Protein AF-A0A1E7IAH5-F1 (afdb_monomer)

Solvent-accessible surface area (backbone atoms only — not comparable to full-atom values): 25878 Å² total; per-residue (Å²): 106,39,37,58,52,21,30,48,51,42,75,75,39,84,77,71,74,94,45,74,72,61,55,56,42,26,54,70,55,72,68,55,49,52,52,23,41,52,38,12,46,50,34,41,49,24,69,70,37,89,90,40,68,51,62,64,34,49,52,55,45,46,67,66,37,42,55,28,29,17,45,15,16,34,23,51,64,71,67,38,55,71,45,15,51,25,5,38,48,40,23,50,52,33,52,50,39,21,50,50,42,23,50,52,49,43,48,72,71,46,58,48,63,79,71,73,54,88,43,74,67,61,49,45,68,73,44,38,66,60,51,51,53,46,51,56,47,51,53,55,47,52,57,52,45,54,54,52,49,50,53,52,48,51,51,50,52,51,52,57,48,50,54,62,64,36,58,74,43,56,38,39,34,81,79,44,80,48,74,48,80,54,98,80,28,39,39,37,43,36,33,34,33,19,54,72,80,88,50,71,69,57,53,48,55,53,28,53,55,49,16,64,76,65,76,35,55,52,45,70,45,78,46,77,42,83,43,78,53,77,54,101,88,42,68,56,62,55,46,84,52,69,44,100,83,73,47,69,52,78,71,86,71,48,71,66,47,49,43,36,48,55,41,46,48,54,49,47,56,54,31,76,76,39,79,44,43,43,74,71,45,62,45,71,51,72,56,96,89,33,44,34,37,46,35,35,33,38,22,68,65,84,81,52,71,67,58,50,52,53,50,36,53,54,39,23,65,74,63,72,38,88,71,49,41,70,44,77,49,76,45,82,48,84,47,74,56,100,83,33,77,60,52,90,95,34,58,55,76,70,77,60,52,77,65,54,44,52,50,53,51,54,51,49,53,53,49,51,54,56,34,73,74,33,96,54,40,46,74,72,39,77,37,45,29,73,52,96,85,30,40,39,36,38,40,33,30,38,56,81,74,85,80,53,60,67,58,49,52,53,51,30,52,50,49,24,71,75,66,76,48,62,54,47,58,32,40,28,43,69,88,48,50,25,36,32,96,92,42,78,40,51,49,68,61,53,51,58,64,47,61,80,66,61,56,73,68,52,56,51,50,51,39,55,59,40,62,70,73,110

Mean predicted aligned error: 17.23 Å

Nearest PDB structures (foldseek):
  6qfj-assembly4_D  TM=5.369E-01  e=7.312E-02  Desulfamplus magnetovallimortis
  8f6h-assembly1_A  TM=2.652E-01  e=1.850E-03  Shewanella oneidensis MR-1
  8f6i-assembly1_B  TM=2.693E-01  e=1.752E-03  Shewanella oneidensis MR-1
  8f6j-assembly1_A  TM=2.534E-01  e=1.850E-03  Shewanella oneidensis
  7kzx-assembly1_B  TM=2.435E-01  e=6.415E-03  Shewanella oneidensis

Structure (mmCIF, N/CA/C/O backbone):
data_AF-A0A1E7IAH5-F1
#
_entry.id   AF-A0A1E7IAH5-F1
#
loop_
_atom_site.group_PDB
_atom_site.id
_atom_site.type_symbol
_atom_site.label_atom_id
_atom_site.label_alt_id
_atom_site.label_comp_id
_atom_site.label_asym_id
_atom_site.label_entity_id
_atom_site.label_seq_id
_atom_site.pdbx_PDB_ins_code
_atom_site.Cartn_x
_atom_site.Cartn_y
_atom_site.Cartn_z
_atom_site.occupancy
_atom_site.B_iso_or_equiv
_atom_site.auth_seq_id
_atom_site.auth_comp_id
_atom_site.auth_asym_id
_atom_site.auth_atom_id
_atom_site.pdbx_PDB_model_num
ATOM 1 N N . MET A 1 1 ? 37.590 -18.108 -31.509 1.00 70.38 1 MET A N 1
ATOM 2 C CA . MET A 1 1 ? 37.940 -18.198 -30.075 1.00 70.38 1 MET A CA 1
ATOM 3 C C . MET A 1 1 ? 36.822 -17.693 -29.170 1.00 70.38 1 MET A C 1
ATOM 5 O O . MET A 1 1 ? 36.257 -18.528 -28.489 1.00 70.38 1 MET A O 1
ATOM 9 N N . GLY A 1 2 ? 36.422 -16.411 -29.204 1.00 74.75 2 GLY A N 1
ATOM 10 C CA . GLY A 1 2 ? 35.378 -15.869 -28.304 1.00 74.75 2 GLY A CA 1
ATOM 11 C C . GLY A 1 2 ? 34.060 -16.664 -28.264 1.00 74.75 2 GLY A C 1
ATOM 12 O O . GLY A 1 2 ? 33.645 -17.076 -27.188 1.00 74.75 2 GLY A O 1
ATOM 13 N N . LEU A 1 3 ? 33.465 -16.973 -29.425 1.00 81.25 3 LEU A N 1
ATOM 14 C CA . LEU A 1 3 ? 32.250 -17.806 -29.531 1.00 81.25 3 LEU A CA 1
ATOM 15 C C . LEU A 1 3 ? 32.402 -19.182 -28.863 1.00 81.25 3 LEU A C 1
ATOM 17 O O . LEU A 1 3 ? 31.529 -19.617 -28.120 1.00 81.25 3 LEU A O 1
ATOM 21 N N . VAL A 1 4 ? 33.525 -19.854 -29.124 1.00 82.06 4 VAL A N 1
ATOM 22 C CA . VAL A 1 4 ? 33.821 -21.191 -28.587 1.00 82.06 4 VAL A CA 1
ATOM 23 C C . VAL A 1 4 ? 34.035 -21.119 -27.079 1.00 82.06 4 VAL A C 1
ATOM 25 O O . VAL A 1 4 ? 33.496 -21.946 -26.360 1.00 82.06 4 VAL A O 1
ATOM 28 N N . VAL A 1 5 ? 34.756 -20.106 -26.590 1.00 81.25 5 VAL A N 1
ATOM 29 C CA . VAL A 1 5 ? 34.976 -19.889 -25.153 1.00 81.25 5 VAL A CA 1
ATOM 30 C C . VAL A 1 5 ? 33.653 -19.637 -24.432 1.00 81.25 5 VAL A C 1
ATOM 32 O O . VAL A 1 5 ? 33.413 -20.266 -23.411 1.00 81.25 5 VAL A O 1
ATOM 35 N N . GLY A 1 6 ? 32.769 -18.794 -24.975 1.00 76.69 6 GLY A N 1
ATOM 36 C CA . GLY A 1 6 ? 31.441 -18.564 -24.394 1.00 76.69 6 GLY A CA 1
ATOM 37 C C . GLY A 1 6 ? 30.573 -19.826 -24.377 1.00 76.69 6 GLY A C 1
ATOM 38 O O . GLY A 1 6 ? 29.941 -20.133 -23.370 1.00 76.69 6 GLY A O 1
ATOM 39 N N . TRP A 1 7 ? 30.590 -20.602 -25.463 1.00 81.00 7 TRP A N 1
ATOM 40 C CA . TRP A 1 7 ? 29.838 -21.856 -25.542 1.00 81.00 7 TRP A CA 1
ATOM 41 C C . TRP A 1 7 ? 30.367 -22.929 -24.575 1.00 81.00 7 TRP A C 1
ATOM 43 O O . TRP A 1 7 ? 29.586 -23.579 -23.879 1.00 81.00 7 TRP A O 1
ATOM 53 N N . VAL A 1 8 ? 31.693 -23.085 -24.489 1.00 81.75 8 VAL A N 1
ATOM 54 C CA . VAL A 1 8 ? 32.353 -24.020 -23.564 1.00 81.75 8 VAL A CA 1
ATOM 55 C C . VAL A 1 8 ? 32.143 -23.595 -22.110 1.00 81.75 8 VAL A C 1
ATOM 57 O O . VAL A 1 8 ? 31.840 -24.453 -21.290 1.00 81.75 8 VAL A O 1
ATOM 60 N N . ALA A 1 9 ? 32.230 -22.298 -21.795 1.00 77.06 9 ALA A N 1
ATOM 61 C CA . ALA A 1 9 ? 32.069 -21.782 -20.435 1.00 77.06 9 ALA A CA 1
ATOM 62 C C . ALA A 1 9 ? 30.715 -22.165 -19.817 1.00 77.06 9 ALA A C 1
ATOM 64 O O . ALA A 1 9 ? 30.668 -22.598 -18.667 1.00 77.06 9 ALA A O 1
ATOM 65 N N . LEU A 1 10 ? 29.625 -22.090 -20.590 1.00 74.81 10 LEU A N 1
ATOM 66 C CA . LEU A 1 10 ? 28.314 -22.537 -20.113 1.00 74.81 10 LEU A CA 1
ATOM 67 C C . LEU A 1 10 ? 28.226 -24.063 -19.979 1.00 74.81 10 LEU A C 1
ATOM 69 O O . LEU A 1 10 ? 27.596 -24.581 -19.063 1.00 74.81 10 LEU A O 1
ATOM 73 N N . LYS A 1 11 ? 28.857 -24.807 -20.894 1.00 75.06 11 LYS A N 1
ATOM 74 C CA . LYS A 1 11 ? 28.917 -26.273 -20.803 1.00 75.06 11 LYS A CA 1
ATOM 75 C C . LYS A 1 11 ? 29.687 -26.745 -19.566 1.00 75.06 11 LYS A C 1
ATOM 77 O O . LYS A 1 11 ? 29.375 -27.818 -19.059 1.00 75.06 11 LYS A O 1
ATOM 82 N N . THR A 1 12 ? 30.665 -25.969 -19.099 1.00 79.56 12 THR A N 1
ATOM 83 C CA . THR A 1 12 ? 31.442 -26.263 -17.887 1.00 79.56 12 THR A CA 1
ATOM 84 C C . THR A 1 12 ? 30.775 -25.780 -16.601 1.00 79.56 12 THR A C 1
ATOM 86 O O . THR A 1 12 ? 30.941 -26.433 -15.575 1.00 79.56 12 THR A O 1
ATOM 89 N N . ASP A 1 13 ? 30.003 -24.691 -16.647 1.00 75.88 13 ASP A N 1
ATOM 90 C CA . ASP A 1 13 ? 29.215 -24.193 -15.515 1.00 75.88 13 ASP A CA 1
ATOM 91 C C . ASP A 1 13 ? 27.748 -23.954 -15.924 1.00 75.88 13 ASP A C 1
ATOM 93 O O . ASP A 1 13 ? 27.394 -22.866 -16.392 1.00 75.88 13 ASP A O 1
ATOM 97 N N . PRO A 1 14 ? 26.868 -24.955 -15.729 1.00 66.44 14 PRO A N 1
ATOM 98 C CA . PRO A 1 14 ? 25.448 -24.852 -16.058 1.00 66.44 14 PRO A CA 1
ATOM 99 C C . PRO A 1 14 ? 24.669 -23.854 -15.186 1.00 66.44 14 PRO A C 1
ATOM 101 O O . PRO A 1 14 ? 23.506 -23.584 -15.482 1.00 66.44 14 PRO A O 1
ATOM 104 N N . TYR A 1 15 ? 25.266 -23.342 -14.102 1.00 69.31 15 TYR A N 1
ATOM 105 C CA . TYR A 1 15 ? 24.616 -22.440 -13.145 1.00 69.31 15 TYR A CA 1
ATOM 106 C C . TYR A 1 15 ? 24.965 -20.971 -13.361 1.00 69.31 15 TYR A C 1
ATOM 108 O O . TYR A 1 15 ? 24.562 -20.123 -12.555 1.00 69.31 15 TYR A O 1
ATOM 116 N N . LEU A 1 16 ? 25.696 -20.654 -14.432 1.00 74.38 16 LEU A N 1
ATOM 117 C CA . LEU A 1 16 ? 25.983 -19.278 -14.789 1.00 74.38 16 LEU A CA 1
ATOM 118 C C . LEU A 1 16 ? 24.654 -18.496 -14.854 1.00 74.38 16 LEU A C 1
ATOM 120 O O . LEU A 1 16 ? 23.682 -18.914 -15.477 1.00 74.38 16 LEU A O 1
ATOM 124 N N . LYS A 1 17 ? 24.556 -17.384 -14.126 1.00 75.81 17 LYS A N 1
ATOM 125 C CA . LYS A 1 17 ? 23.337 -16.566 -14.115 1.00 75.81 17 LYS A CA 1
ATOM 126 C C . LYS A 1 17 ? 23.418 -15.528 -15.222 1.00 75.81 17 LYS A C 1
ATOM 128 O O . LYS A 1 17 ? 24.466 -14.925 -15.434 1.00 75.81 17 LYS A O 1
ATOM 133 N N . ILE A 1 18 ? 22.296 -15.290 -15.896 1.00 76.94 18 ILE A N 1
ATOM 134 C CA . ILE A 1 18 ? 22.174 -14.192 -16.858 1.00 76.94 18 ILE A CA 1
ATOM 135 C C . ILE A 1 18 ? 22.346 -12.876 -16.094 1.00 76.94 18 ILE A C 1
ATOM 137 O O . ILE A 1 18 ? 21.585 -12.602 -15.164 1.00 76.94 18 ILE A O 1
ATOM 141 N N . THR A 1 19 ? 23.335 -12.071 -16.481 1.00 78.81 19 THR A N 1
ATOM 142 C CA . THR A 1 19 ? 23.600 -10.775 -15.847 1.00 78.81 19 THR A CA 1
ATOM 143 C C . THR A 1 19 ? 23.068 -9.609 -16.693 1.00 78.81 19 THR A C 1
ATOM 145 O O . THR A 1 19 ? 22.916 -9.745 -17.915 1.00 78.81 19 THR A O 1
ATOM 148 N N . PRO A 1 20 ? 22.795 -8.439 -16.085 1.00 74.12 20 PRO A N 1
ATOM 149 C CA . PRO A 1 20 ? 22.404 -7.238 -16.824 1.00 74.12 20 PRO A CA 1
ATOM 150 C C . PRO A 1 20 ? 23.417 -6.829 -17.907 1.00 74.12 20 PRO A C 1
ATOM 152 O O . PRO A 1 20 ? 23.027 -6.357 -18.974 1.00 74.12 20 PRO A O 1
ATOM 155 N N . GLU A 1 21 ? 24.711 -7.061 -17.680 1.00 78.50 21 GLU A N 1
ATOM 156 C CA . GLU A 1 21 ? 25.793 -6.759 -18.626 1.00 78.50 21 GLU A CA 1
ATOM 157 C C . GLU A 1 21 ? 25.786 -7.692 -19.843 1.00 78.50 21 GLU A C 1
ATOM 159 O O . GLU A 1 21 ? 26.181 -7.290 -20.938 1.00 78.50 21 GLU A O 1
ATOM 164 N N . MET A 1 22 ? 25.342 -8.941 -19.679 1.00 79.25 22 MET A N 1
ATOM 165 C CA . MET A 1 22 ? 25.131 -9.848 -20.811 1.00 79.25 22 MET A CA 1
ATOM 166 C C . MET A 1 22 ? 23.946 -9.388 -21.659 1.00 79.25 22 MET A C 1
ATOM 168 O O . MET A 1 22 ? 24.027 -9.378 -22.888 1.00 79.25 22 MET A O 1
ATOM 172 N N . LEU A 1 23 ? 22.855 -8.976 -21.007 1.00 78.81 23 LEU A N 1
ATOM 173 C CA . LEU A 1 23 ? 21.647 -8.504 -21.680 1.00 78.81 23 LEU A CA 1
ATOM 174 C C . LEU A 1 23 ? 21.899 -7.202 -22.445 1.00 78.81 23 LEU A C 1
ATOM 176 O O . LEU A 1 23 ? 21.485 -7.090 -23.599 1.00 78.81 23 LEU A O 1
ATOM 180 N N . SER A 1 24 ? 22.640 -6.252 -21.869 1.00 76.81 24 SER A N 1
ATOM 181 C CA . SER A 1 24 ? 22.942 -4.975 -22.530 1.00 76.81 24 SER A CA 1
ATOM 182 C C . SER A 1 24 ? 23.727 -5.149 -23.838 1.00 76.81 24 SER A C 1
ATOM 184 O O . SER A 1 24 ? 23.509 -4.399 -24.789 1.00 76.81 24 SER A O 1
ATOM 186 N N . ARG A 1 25 ? 24.554 -6.199 -23.944 1.00 80.38 25 ARG A N 1
ATOM 187 C CA . ARG A 1 25 ? 25.317 -6.556 -25.156 1.00 80.38 25 ARG A CA 1
ATOM 188 C C . ARG A 1 25 ? 24.488 -7.243 -26.244 1.00 80.38 25 ARG A C 1
ATOM 190 O O . ARG A 1 25 ? 25.016 -7.491 -27.327 1.00 80.38 25 ARG A O 1
ATOM 197 N N . THR A 1 26 ? 23.228 -7.598 -25.987 1.00 78.44 26 THR A N 1
ATOM 198 C CA . THR A 1 26 ? 22.326 -8.178 -27.007 1.00 78.44 26 THR A CA 1
ATOM 199 C C . THR A 1 26 ? 21.606 -7.115 -27.833 1.00 78.44 26 THR A C 1
ATOM 201 O O . THR A 1 26 ? 21.077 -7.417 -28.898 1.00 78.44 26 THR A O 1
ATOM 204 N N . THR A 1 27 ? 21.627 -5.860 -27.381 1.00 72.38 27 THR A N 1
ATOM 205 C CA . THR A 1 27 ? 20.978 -4.734 -28.053 1.00 72.38 27 THR A CA 1
ATOM 206 C C . THR A 1 27 ? 22.027 -3.706 -28.489 1.00 72.38 27 THR A C 1
ATOM 208 O O . THR A 1 27 ? 22.462 -2.915 -27.648 1.00 72.38 27 THR A O 1
ATOM 211 N N . PRO A 1 28 ? 22.451 -3.697 -29.767 1.00 67.50 28 PRO A N 1
ATOM 212 C CA . PRO A 1 28 ? 23.475 -2.775 -30.257 1.00 67.50 28 PRO A CA 1
ATOM 213 C C . PRO A 1 28 ? 23.133 -1.305 -29.972 1.00 67.50 28 PRO A C 1
ATOM 215 O O . PRO A 1 28 ? 21.970 -0.909 -30.096 1.00 67.50 28 PRO A O 1
ATOM 218 N N . ASN A 1 29 ? 24.130 -0.487 -29.613 1.00 69.94 29 ASN A N 1
ATOM 219 C CA . ASN A 1 29 ? 23.943 0.938 -29.328 1.00 69.94 29 ASN A CA 1
ATOM 220 C C . ASN A 1 29 ? 24.862 1.840 -30.177 1.00 69.94 29 ASN A C 1
ATOM 222 O O . ASN A 1 29 ? 25.945 1.444 -30.603 1.00 69.94 29 ASN A O 1
ATOM 226 N N . MET A 1 30 ? 24.446 3.092 -30.396 1.00 68.31 30 MET A N 1
ATOM 227 C CA . MET A 1 30 ? 25.233 4.108 -31.108 1.00 68.31 30 MET A CA 1
ATOM 228 C C . MET A 1 30 ? 26.520 4.485 -30.364 1.00 68.31 30 MET A C 1
ATOM 230 O O . MET A 1 30 ? 27.520 4.823 -30.996 1.00 68.31 30 MET A O 1
ATOM 234 N N . SER A 1 31 ? 26.518 4.389 -29.032 1.00 73.81 31 SER A N 1
ATOM 235 C CA . SER A 1 31 ? 27.715 4.600 -28.212 1.00 73.81 31 SER A CA 1
ATOM 236 C C . SER A 1 31 ? 28.825 3.604 -28.553 1.00 73.81 31 SER A C 1
ATOM 238 O O . SER A 1 31 ? 29.985 3.996 -28.649 1.00 73.81 31 SER A O 1
ATOM 240 N N . ASP A 1 32 ? 28.477 2.339 -28.804 1.00 75.88 32 ASP A N 1
ATOM 241 C CA . ASP A 1 32 ? 29.451 1.294 -29.139 1.00 75.88 32 ASP A CA 1
ATOM 242 C C . ASP A 1 32 ? 30.082 1.546 -30.512 1.00 75.88 32 ASP A C 1
ATOM 244 O O . ASP A 1 32 ? 31.290 1.386 -30.687 1.00 75.88 32 ASP A O 1
ATOM 248 N N . LEU A 1 33 ? 29.276 2.030 -31.464 1.00 75.81 33 LEU A N 1
ATOM 249 C CA . LEU A 1 33 ? 29.747 2.431 -32.786 1.00 75.81 33 LEU A CA 1
ATOM 250 C C . LEU A 1 33 ? 30.735 3.603 -32.702 1.00 75.81 33 LEU A C 1
ATOM 252 O O . LEU A 1 33 ? 31.773 3.572 -33.361 1.00 75.81 33 LEU A O 1
ATOM 256 N N . ALA A 1 34 ? 30.446 4.615 -31.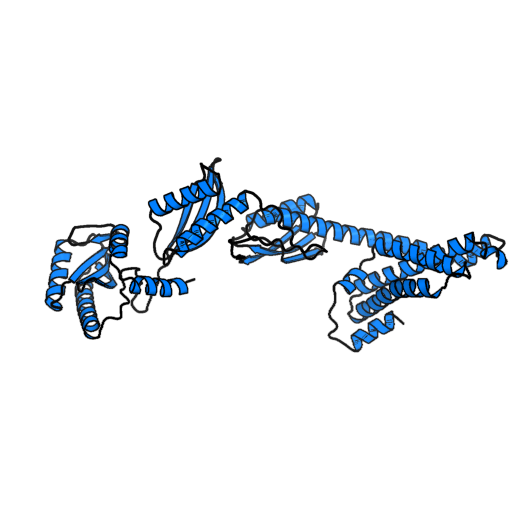878 1.00 79.75 34 ALA A N 1
ATOM 257 C CA . ALA A 1 34 ? 31.348 5.748 -31.674 1.00 79.75 34 ALA A CA 1
ATOM 258 C C . ALA A 1 34 ? 32.696 5.297 -31.087 1.00 79.75 34 ALA A C 1
ATOM 260 O O . ALA A 1 34 ? 33.752 5.689 -31.588 1.00 79.75 34 ALA A O 1
ATOM 261 N N . VAL A 1 35 ? 32.668 4.414 -30.082 1.00 82.56 35 VAL A N 1
ATOM 262 C CA . VAL A 1 35 ? 33.881 3.823 -29.495 1.00 82.56 35 VAL A CA 1
ATOM 263 C C . VAL A 1 35 ? 34.659 3.018 -30.538 1.00 82.56 35 VAL A C 1
ATOM 265 O O . VAL A 1 35 ? 35.875 3.172 -30.632 1.00 82.56 35 VAL A O 1
ATOM 268 N N . ALA A 1 36 ? 33.987 2.213 -31.366 1.00 83.12 36 ALA A N 1
ATOM 269 C CA . ALA A 1 36 ? 34.636 1.439 -32.424 1.00 83.12 36 ALA A CA 1
ATOM 270 C C . ALA A 1 36 ? 35.309 2.333 -33.480 1.00 83.12 36 ALA A C 1
ATOM 272 O O . ALA A 1 36 ? 36.428 2.049 -33.906 1.00 83.12 36 ALA A O 1
ATOM 273 N N . VAL A 1 37 ? 34.669 3.438 -33.874 1.00 82.38 37 VAL A N 1
ATOM 274 C CA . VAL A 1 37 ? 35.253 4.416 -34.806 1.00 82.38 37 VAL A CA 1
ATOM 275 C C . VAL A 1 37 ? 36.503 5.063 -34.208 1.00 82.38 37 VAL A C 1
ATOM 277 O O . VAL A 1 37 ? 37.539 5.107 -34.870 1.00 82.38 37 VAL A O 1
ATOM 280 N N . LEU A 1 38 ? 36.446 5.514 -32.952 1.00 87.12 38 LEU A N 1
ATOM 281 C CA . LEU A 1 38 ? 37.597 6.115 -32.268 1.00 87.12 38 LEU A CA 1
ATOM 282 C C . LEU A 1 38 ? 38.743 5.113 -32.076 1.00 87.12 38 LEU A C 1
ATOM 284 O O . LEU A 1 38 ? 39.901 5.454 -32.312 1.00 87.12 38 LEU A O 1
ATOM 288 N N . ALA A 1 39 ? 38.431 3.866 -31.715 1.00 85.19 39 ALA A N 1
ATOM 289 C CA . ALA A 1 39 ? 39.414 2.793 -31.594 1.00 85.19 39 ALA A CA 1
ATOM 290 C C . ALA A 1 39 ? 40.065 2.463 -32.947 1.00 85.19 39 ALA A C 1
ATOM 292 O O . ALA A 1 39 ? 41.277 2.265 -33.013 1.00 85.19 39 ALA A O 1
ATOM 293 N N . GLY A 1 40 ? 39.284 2.466 -34.033 1.00 84.19 40 GLY A N 1
ATOM 294 C CA . GLY A 1 40 ? 39.791 2.307 -35.394 1.00 84.19 40 GLY A CA 1
ATOM 295 C C . GLY A 1 40 ? 40.720 3.446 -35.813 1.00 84.19 40 GLY A C 1
ATOM 296 O O . GLY A 1 40 ? 41.793 3.184 -36.351 1.00 84.19 40 GLY A O 1
ATOM 297 N N . LEU A 1 41 ? 40.359 4.699 -35.509 1.00 87.00 41 LEU A N 1
ATOM 298 C CA . LEU A 1 41 ? 41.222 5.861 -35.752 1.00 87.00 41 LEU A CA 1
ATOM 299 C C . LEU A 1 41 ? 42.538 5.749 -34.978 1.00 87.00 41 LEU A C 1
ATOM 301 O O . LEU A 1 41 ? 43.603 5.887 -35.573 1.00 87.00 41 LEU A O 1
ATOM 305 N N . ALA A 1 42 ? 42.472 5.469 -33.674 1.00 86.75 42 ALA A N 1
ATOM 306 C CA . ALA A 1 42 ? 43.651 5.347 -32.821 1.00 86.75 42 ALA A CA 1
ATOM 307 C C . ALA A 1 42 ? 44.556 4.183 -33.251 1.00 86.75 42 ALA A C 1
ATOM 309 O O . ALA A 1 42 ? 45.774 4.339 -33.305 1.00 86.75 42 ALA A O 1
ATOM 310 N N . GLY A 1 43 ? 43.969 3.032 -33.595 1.00 85.50 43 GLY A N 1
ATOM 311 C CA . GLY A 1 43 ? 44.707 1.857 -34.058 1.00 85.50 43 GLY A CA 1
ATOM 312 C C . GLY A 1 43 ? 45.398 2.085 -35.393 1.00 85.50 43 GLY A C 1
ATOM 313 O O . GLY A 1 43 ? 46.581 1.786 -35.529 1.00 85.50 43 GLY A O 1
ATOM 314 N N . ALA A 1 44 ? 44.697 2.673 -36.359 1.00 84.81 44 ALA A N 1
ATOM 315 C CA . ALA A 1 44 ? 45.295 3.000 -37.644 1.00 84.81 44 ALA A CA 1
ATOM 316 C C . ALA A 1 44 ? 46.364 4.092 -37.520 1.00 84.81 44 ALA A C 1
ATOM 318 O O . ALA A 1 44 ? 47.415 3.976 -38.140 1.00 84.81 44 ALA A O 1
ATOM 319 N N . TYR A 1 45 ? 46.140 5.116 -36.692 1.00 84.69 45 TYR A N 1
ATOM 320 C CA . TYR A 1 45 ? 47.125 6.171 -36.455 1.00 84.69 45 TYR A CA 1
ATOM 321 C C . TYR A 1 45 ? 48.403 5.630 -35.799 1.00 84.69 45 TYR A C 1
ATOM 323 O O . TYR A 1 45 ? 49.497 5.932 -36.264 1.00 84.69 45 TYR A O 1
ATOM 331 N N . ALA A 1 46 ? 48.277 4.757 -34.794 1.00 86.19 46 ALA A N 1
ATOM 332 C CA . ALA A 1 46 ? 49.422 4.108 -34.150 1.00 86.19 46 ALA A CA 1
ATOM 333 C C . ALA A 1 46 ? 50.215 3.180 -35.083 1.00 86.19 46 ALA A C 1
ATOM 335 O O . ALA A 1 46 ? 51.382 2.917 -34.835 1.00 86.19 46 ALA A O 1
ATOM 336 N N . LEU A 1 47 ? 49.592 2.667 -36.149 1.00 82.19 47 LEU A N 1
ATOM 337 C CA . LEU A 1 47 ? 50.284 1.881 -37.175 1.00 82.19 47 LEU A CA 1
ATOM 338 C C . LEU A 1 47 ? 50.956 2.751 -38.247 1.00 82.19 47 LEU A C 1
ATOM 340 O O . LEU A 1 47 ? 51.833 2.262 -38.951 1.00 82.19 47 LEU A O 1
ATOM 344 N N . ILE A 1 48 ? 50.533 4.009 -38.397 1.00 82.62 48 ILE A N 1
ATOM 345 C CA . ILE A 1 48 ? 51.133 4.974 -39.331 1.00 82.62 48 ILE A CA 1
ATOM 346 C C . ILE A 1 48 ? 52.348 5.663 -38.696 1.00 82.62 48 ILE A C 1
ATOM 348 O O . ILE A 1 48 ? 53.324 5.931 -39.391 1.00 82.62 48 ILE A O 1
ATOM 352 N N . ASP A 1 49 ? 52.282 5.975 -37.400 1.00 81.00 49 ASP A N 1
ATOM 353 C CA . ASP A 1 49 ? 53.345 6.669 -36.673 1.00 81.00 49 ASP A CA 1
ATOM 354 C C . ASP A 1 49 ? 54.231 5.678 -35.905 1.00 81.00 49 ASP A C 1
ATOM 356 O O . ASP A 1 49 ? 53.831 5.142 -34.873 1.00 81.00 49 ASP A O 1
ATOM 360 N N . GLU A 1 50 ? 55.467 5.478 -36.373 1.00 73.62 50 GLU A N 1
ATOM 361 C CA . GLU A 1 50 ? 56.455 4.582 -35.748 1.00 73.62 50 GLU A CA 1
ATOM 362 C C . GLU A 1 50 ? 56.782 4.940 -34.287 1.00 73.62 50 GLU A C 1
ATOM 364 O O . GLU A 1 50 ? 57.298 4.104 -33.543 1.00 73.62 50 GLU A O 1
ATOM 369 N N . LYS A 1 51 ? 56.484 6.170 -33.844 1.00 79.50 51 LYS A N 1
ATOM 370 C CA . LYS A 1 51 ? 56.715 6.611 -32.459 1.00 79.50 51 LYS A CA 1
ATOM 371 C C . LYS A 1 51 ? 55.637 6.131 -31.487 1.00 79.50 51 LYS A C 1
ATOM 373 O O . LYS A 1 51 ? 55.816 6.264 -30.275 1.00 79.50 51 LYS A O 1
ATOM 378 N N . ILE A 1 52 ? 54.519 5.606 -31.985 1.00 79.12 52 ILE A N 1
ATOM 379 C CA . ILE A 1 52 ? 53.367 5.213 -31.175 1.00 79.12 52 ILE A CA 1
ATOM 380 C C . ILE A 1 52 ? 53.272 3.692 -31.138 1.00 79.12 52 ILE A C 1
ATOM 382 O O . ILE A 1 52 ? 53.239 3.016 -32.158 1.00 79.12 52 ILE A O 1
ATOM 386 N N . SER A 1 53 ? 53.196 3.129 -29.932 1.00 80.75 53 SER A N 1
ATOM 387 C CA . SER A 1 53 ? 53.066 1.682 -29.779 1.00 80.75 53 SER A CA 1
ATOM 388 C C . SER A 1 53 ? 51.684 1.197 -30.249 1.00 80.75 53 SER A C 1
ATOM 390 O O . SER A 1 53 ? 50.667 1.636 -29.696 1.00 80.75 53 SER A O 1
ATOM 392 N N . PRO A 1 54 ? 51.606 0.225 -31.179 1.00 79.69 54 PRO A N 1
ATOM 393 C CA . PRO A 1 54 ? 50.336 -0.341 -31.638 1.00 79.69 54 PRO A CA 1
ATOM 394 C C . PRO A 1 54 ? 49.653 -1.218 -30.574 1.00 79.69 54 PRO A C 1
ATOM 396 O O . PRO A 1 54 ? 48.496 -1.611 -30.732 1.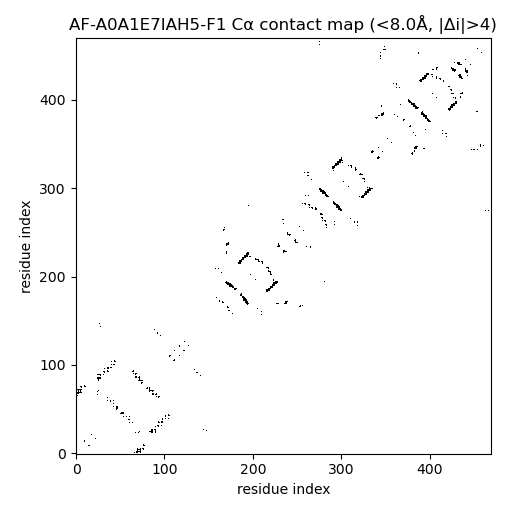00 79.69 54 PRO A O 1
ATOM 399 N N . ILE A 1 55 ? 50.345 -1.514 -29.468 1.00 83.06 55 ILE A N 1
ATOM 400 C CA . ILE A 1 55 ? 49.840 -2.365 -28.386 1.00 83.06 55 ILE A CA 1
ATOM 401 C C . ILE A 1 55 ? 48.643 -1.706 -27.688 1.00 83.06 55 ILE A C 1
ATOM 403 O O . ILE A 1 55 ? 47.651 -2.381 -27.419 1.00 83.06 55 ILE A O 1
ATOM 407 N N . LEU A 1 56 ? 48.700 -0.396 -27.421 1.00 76.50 56 LEU A N 1
ATOM 408 C CA . LEU A 1 56 ? 47.671 0.298 -26.638 1.00 76.50 56 LEU A CA 1
ATOM 409 C C . LEU A 1 56 ? 46.303 0.321 -27.361 1.00 76.50 56 LEU A C 1
ATOM 411 O O . LEU A 1 56 ? 45.318 -0.121 -26.759 1.00 76.50 56 LEU A O 1
ATOM 415 N N . PRO A 1 57 ? 46.198 0.717 -28.649 1.00 80.50 57 PRO A N 1
ATOM 416 C CA . PRO A 1 57 ? 44.944 0.569 -29.388 1.00 80.50 57 PRO A CA 1
ATOM 417 C C . PRO A 1 57 ? 44.550 -0.894 -29.611 1.00 80.50 57 PRO A C 1
ATOM 419 O O . PRO A 1 57 ? 43.364 -1.210 -29.590 1.00 80.50 57 PRO A O 1
ATOM 422 N N . GLY A 1 58 ? 45.522 -1.799 -29.783 1.00 83.44 58 GLY A N 1
ATOM 423 C CA . GLY A 1 58 ? 45.267 -3.233 -29.941 1.00 83.44 58 GLY A CA 1
ATOM 424 C C . GLY A 1 58 ? 44.525 -3.837 -28.745 1.00 83.44 58 GLY A C 1
ATOM 425 O O . GLY A 1 58 ? 43.550 -4.568 -28.931 1.00 83.44 58 GLY A O 1
ATOM 426 N N . VAL A 1 59 ? 44.919 -3.471 -27.520 1.00 83.75 59 VAL A N 1
ATOM 427 C CA . VAL A 1 59 ? 44.215 -3.871 -26.291 1.00 83.75 59 VAL A CA 1
ATOM 428 C C . VAL A 1 59 ? 42.799 -3.289 -26.259 1.00 83.75 59 VAL A C 1
ATOM 430 O O . VAL A 1 59 ? 41.855 -4.031 -26.001 1.00 83.75 59 VAL A O 1
ATOM 433 N N . ALA A 1 60 ? 42.621 -2.004 -26.582 1.00 79.81 60 ALA A N 1
ATOM 434 C CA . ALA A 1 60 ? 41.303 -1.357 -26.599 1.00 79.81 60 ALA A CA 1
ATOM 435 C C . ALA A 1 60 ? 40.342 -1.963 -27.644 1.00 79.81 60 ALA A C 1
ATOM 437 O O . ALA A 1 60 ? 39.152 -2.142 -27.389 1.00 79.81 60 ALA A O 1
ATOM 438 N N . ILE A 1 61 ? 40.857 -2.337 -28.817 1.00 84.12 61 ILE A N 1
ATOM 439 C CA . ILE A 1 61 ? 40.087 -3.038 -29.850 1.00 84.12 61 ILE A CA 1
ATOM 440 C C . ILE A 1 61 ? 39.693 -4.436 -29.355 1.00 84.12 61 ILE A C 1
ATOM 442 O O . ILE A 1 61 ? 38.539 -4.847 -29.497 1.00 84.12 61 ILE A O 1
ATOM 446 N N . ALA A 1 62 ? 40.624 -5.163 -28.730 1.00 85.88 62 ALA A N 1
ATOM 447 C CA . ALA A 1 62 ? 40.351 -6.487 -28.184 1.00 85.88 62 ALA A CA 1
ATOM 448 C C . ALA A 1 62 ? 39.280 -6.446 -27.079 1.00 85.88 62 ALA A C 1
ATOM 450 O O . ALA A 1 62 ? 38.365 -7.274 -27.093 1.00 85.88 62 ALA A O 1
ATOM 451 N N . THR A 1 63 ? 39.330 -5.466 -26.169 1.00 82.06 63 THR A N 1
ATOM 452 C CA . THR A 1 63 ? 38.323 -5.318 -25.103 1.00 82.06 63 THR A CA 1
ATOM 453 C C . THR A 1 63 ? 36.941 -4.926 -25.634 1.00 82.06 63 THR A C 1
ATOM 455 O O . THR A 1 63 ? 35.935 -5.314 -25.039 1.00 82.06 63 THR A O 1
ATOM 458 N N . ALA A 1 64 ? 36.862 -4.233 -26.773 1.00 81.00 64 ALA A N 1
ATOM 459 C CA . ALA A 1 64 ? 35.596 -3.883 -27.418 1.00 81.00 64 ALA A CA 1
ATOM 460 C C . ALA A 1 64 ? 34.970 -5.043 -28.222 1.00 81.00 64 ALA A C 1
ATOM 462 O O . ALA A 1 64 ? 33.746 -5.145 -28.313 1.00 81.00 64 ALA A O 1
ATOM 463 N N . ILE A 1 65 ? 35.791 -5.923 -28.807 1.00 85.25 65 ILE A N 1
ATOM 464 C CA . ILE A 1 65 ? 35.351 -6.949 -29.770 1.00 85.25 65 ILE A CA 1
ATOM 465 C C . ILE A 1 65 ? 35.167 -8.332 -29.127 1.00 85.25 65 ILE A C 1
ATOM 467 O O . ILE A 1 65 ? 34.214 -9.047 -29.447 1.00 85.25 65 ILE A O 1
ATOM 471 N N . VAL A 1 66 ? 36.069 -8.741 -28.232 1.00 89.12 66 VAL A N 1
ATOM 472 C CA . VAL A 1 66 ? 36.058 -10.099 -27.661 1.00 89.12 66 VAL A CA 1
ATOM 473 C C . VAL A 1 66 ? 34.802 -10.369 -26.821 1.00 89.12 66 VAL A C 1
ATOM 475 O O . VAL A 1 66 ? 34.193 -11.426 -27.015 1.00 89.12 66 VAL A O 1
ATOM 478 N N . PRO A 1 67 ? 34.353 -9.463 -25.931 1.00 87.88 67 PRO A N 1
ATOM 479 C CA . PRO A 1 67 ? 33.239 -9.787 -25.048 1.00 87.88 67 PRO A CA 1
ATOM 480 C C . PRO A 1 67 ? 31.865 -9.912 -25.744 1.00 87.88 67 PRO A C 1
ATOM 482 O O . PRO A 1 67 ? 31.153 -10.855 -25.407 1.00 87.88 67 PRO A O 1
ATOM 485 N N . PRO A 1 68 ? 31.464 -9.076 -26.733 1.00 87.94 68 PRO A N 1
ATOM 486 C CA . PRO A 1 68 ? 30.234 -9.321 -27.503 1.00 87.94 68 PRO A CA 1
ATOM 487 C C . PRO A 1 68 ? 30.253 -10.666 -28.243 1.00 87.94 68 PRO A C 1
ATOM 489 O O . PRO A 1 68 ? 29.250 -11.379 -28.275 1.00 87.94 68 PRO A O 1
ATOM 492 N N . LEU A 1 69 ? 31.415 -11.059 -28.776 1.00 89.06 69 LEU A N 1
ATOM 493 C CA . LEU A 1 69 ? 31.579 -12.342 -29.456 1.00 89.06 69 LEU A CA 1
ATOM 494 C C . LEU A 1 69 ? 31.475 -13.532 -28.486 1.00 89.06 69 LEU A C 1
ATOM 496 O O . LEU A 1 69 ? 30.895 -14.561 -28.832 1.00 89.06 69 LEU A O 1
ATOM 500 N N . ALA A 1 70 ? 32.007 -13.394 -27.269 1.00 89.25 70 ALA A N 1
ATOM 501 C CA . ALA A 1 70 ? 31.837 -14.384 -26.206 1.00 89.25 70 ALA A CA 1
ATOM 502 C C . ALA A 1 70 ? 30.380 -14.464 -25.720 1.00 89.25 70 ALA A C 1
ATOM 504 O O . ALA A 1 70 ? 29.850 -15.564 -25.569 1.00 89.25 70 ALA A O 1
ATOM 505 N N . ASN A 1 71 ? 29.707 -13.318 -25.564 1.00 88.19 71 ASN A N 1
ATOM 506 C CA . ASN A 1 71 ? 28.295 -13.250 -25.182 1.00 88.19 71 ASN A CA 1
ATOM 507 C C . ASN A 1 71 ? 27.387 -13.929 -26.216 1.00 88.19 71 ASN A C 1
ATOM 509 O O . ASN A 1 71 ? 26.475 -14.659 -25.851 1.00 88.19 71 ASN A O 1
ATOM 513 N N . SER A 1 72 ? 27.683 -13.766 -27.510 1.00 88.94 72 SER A N 1
ATOM 514 C CA . SER A 1 72 ? 26.977 -14.484 -28.576 1.00 88.94 72 SER A CA 1
ATOM 515 C C . SER A 1 72 ? 27.098 -16.009 -28.416 1.00 88.94 72 SER A C 1
ATOM 517 O O . SER A 1 72 ? 26.098 -16.718 -28.508 1.00 88.94 72 SER A O 1
ATOM 519 N N . GLY A 1 73 ? 28.291 -16.515 -28.076 1.00 86.62 73 GLY A N 1
ATOM 520 C CA . GLY A 1 73 ? 28.530 -17.944 -27.833 1.00 86.62 73 GLY A CA 1
ATOM 521 C C . GLY A 1 73 ? 27.775 -18.474 -26.614 1.00 86.62 73 GLY A C 1
ATOM 522 O O . GLY A 1 73 ? 27.199 -19.560 -26.660 1.00 86.62 73 GLY A O 1
ATOM 523 N N . LEU A 1 74 ? 27.708 -17.660 -25.559 1.00 87.00 74 LEU A N 1
ATOM 524 C CA . LEU A 1 74 ? 26.879 -17.893 -24.377 1.00 87.00 74 LEU A CA 1
ATOM 525 C C . LEU A 1 74 ? 25.390 -17.968 -24.732 1.00 87.00 74 LEU A C 1
ATOM 527 O O . LEU A 1 74 ? 24.731 -18.944 -24.388 1.00 87.00 74 LEU A O 1
ATOM 531 N N . CYS A 1 75 ? 24.857 -16.996 -25.474 1.00 84.44 75 CYS A N 1
ATOM 532 C CA . CYS A 1 75 ? 23.456 -16.996 -25.900 1.00 84.44 75 CYS A CA 1
ATOM 533 C C . CYS A 1 75 ? 23.100 -18.221 -26.757 1.00 84.44 75 CYS A C 1
ATOM 535 O O . CYS A 1 75 ? 22.022 -18.784 -26.578 1.00 84.44 75 CYS A O 1
ATOM 537 N N . ILE A 1 76 ? 24.001 -18.666 -27.645 1.00 84.75 76 ILE A N 1
ATOM 538 C CA . ILE A 1 76 ? 23.822 -19.909 -28.419 1.00 84.75 76 ILE A CA 1
ATOM 539 C C . ILE A 1 76 ? 23.743 -21.113 -27.479 1.00 84.75 76 ILE A C 1
ATOM 541 O O . ILE A 1 76 ? 22.874 -21.966 -27.648 1.00 84.75 76 ILE A O 1
ATOM 545 N N . ALA A 1 77 ? 24.621 -21.178 -26.478 1.00 83.75 77 ALA A N 1
ATOM 546 C CA . ALA A 1 77 ? 24.629 -22.267 -25.510 1.00 83.75 77 ALA A CA 1
ATOM 547 C C . ALA A 1 77 ? 23.360 -22.289 -24.631 1.00 83.75 77 ALA A C 1
ATOM 549 O O . ALA A 1 77 ? 22.889 -23.370 -24.288 1.00 83.75 77 ALA A O 1
ATOM 550 N N . TYR A 1 78 ? 22.767 -21.125 -24.342 1.00 81.88 78 TYR A N 1
ATOM 551 C CA . TYR A 1 78 ? 21.474 -20.989 -23.656 1.00 81.88 78 TYR A CA 1
ATOM 552 C C . TYR A 1 78 ? 20.241 -21.235 -24.545 1.00 81.88 78 TYR A C 1
ATOM 554 O O . TYR A 1 78 ? 19.121 -21.214 -24.040 1.00 81.88 78 TYR A O 1
ATOM 562 N N . GLY A 1 79 ? 20.400 -21.405 -25.863 1.00 81.06 79 GLY A N 1
ATOM 563 C CA . GLY A 1 79 ? 19.274 -21.472 -26.809 1.00 81.06 79 GLY A CA 1
ATOM 564 C C . GLY A 1 79 ? 18.581 -20.123 -27.071 1.00 81.06 79 GLY A C 1
ATOM 565 O O . GLY A 1 79 ? 17.541 -20.067 -27.725 1.00 81.06 79 GLY A O 1
ATOM 566 N N . ALA A 1 80 ? 19.155 -19.013 -26.601 1.00 80.31 80 ALA A N 1
ATOM 567 C CA . ALA A 1 80 ? 18.645 -17.657 -26.789 1.00 80.31 80 ALA A CA 1
ATOM 568 C C . ALA A 1 80 ? 19.111 -17.070 -28.138 1.00 80.31 80 ALA A C 1
ATOM 570 O O . ALA A 1 80 ? 19.891 -16.115 -28.189 1.00 80.31 80 ALA A O 1
ATOM 571 N N . TYR A 1 81 ? 18.631 -17.640 -29.249 1.00 78.69 81 TYR A N 1
ATOM 572 C CA . TYR A 1 81 ? 19.101 -17.310 -30.604 1.00 78.69 81 TYR A CA 1
ATOM 573 C C . TYR A 1 81 ? 18.944 -15.830 -30.981 1.00 78.69 81 TYR A C 1
ATOM 575 O O . TYR A 1 81 ? 19.836 -15.258 -31.604 1.00 78.69 81 TYR A O 1
ATOM 583 N N . SER A 1 82 ? 17.858 -15.182 -30.548 1.00 73.75 82 SER A N 1
ATOM 584 C CA . SER A 1 82 ? 17.657 -13.745 -30.783 1.00 73.75 82 SER A CA 1
ATOM 585 C C . SER A 1 82 ? 18.753 -12.899 -30.124 1.00 73.75 82 SER A C 1
ATOM 587 O O . SER A 1 82 ? 19.307 -11.998 -30.752 1.00 73.75 82 SER A O 1
ATOM 589 N N . GLY A 1 83 ? 19.115 -13.215 -28.875 1.00 75.38 83 GLY A N 1
ATOM 590 C CA . GLY A 1 83 ? 20.195 -12.528 -28.162 1.00 75.38 83 GLY A CA 1
ATOM 591 C C . GLY A 1 83 ? 21.568 -12.808 -28.777 1.00 75.38 83 GLY A C 1
ATOM 592 O O . GLY A 1 83 ? 22.393 -11.902 -28.892 1.00 75.38 83 GLY A O 1
ATOM 593 N N . ALA A 1 84 ? 21.785 -14.037 -29.257 1.00 81.38 84 ALA A N 1
ATOM 594 C CA . ALA A 1 84 ? 23.018 -14.425 -29.936 1.00 81.38 84 ALA A CA 1
ATOM 595 C C . ALA A 1 84 ? 23.261 -13.621 -31.217 1.00 81.38 84 ALA A C 1
ATOM 597 O O . ALA A 1 84 ? 24.383 -13.151 -31.432 1.00 81.38 84 ALA A O 1
ATOM 598 N N . ILE A 1 85 ? 22.216 -13.445 -32.034 1.00 81.25 85 ILE A N 1
ATOM 599 C CA . ILE A 1 85 ? 22.257 -12.629 -33.253 1.00 81.25 85 ILE A CA 1
ATOM 600 C C . ILE A 1 85 ? 22.529 -11.168 -32.891 1.00 81.25 85 ILE A C 1
ATOM 602 O O . ILE A 1 85 ? 23.407 -10.554 -33.489 1.00 81.25 85 ILE A O 1
ATOM 606 N N . GLY A 1 86 ? 21.856 -10.630 -31.871 1.00 79.94 86 GLY A N 1
ATOM 607 C CA . GLY A 1 86 ? 22.071 -9.259 -31.404 1.00 79.94 86 GLY A CA 1
ATOM 608 C C . GLY A 1 86 ? 23.513 -8.977 -30.958 1.00 79.94 86 GLY A C 1
ATOM 609 O O . GLY A 1 86 ? 24.132 -8.014 -31.412 1.00 79.94 86 GLY A O 1
ATOM 610 N N . SER A 1 87 ? 24.103 -9.852 -30.136 1.00 85.31 87 SER A N 1
ATOM 611 C CA . SER A 1 87 ? 25.507 -9.717 -29.713 1.00 85.31 87 SER A CA 1
ATOM 612 C C . SER A 1 87 ? 26.515 -9.962 -30.833 1.00 85.31 87 SER A C 1
ATOM 614 O O . SER A 1 87 ? 27.572 -9.328 -30.861 1.00 85.31 87 SER A O 1
ATOM 616 N N . PHE A 1 88 ? 26.197 -10.851 -31.775 1.00 85.19 88 PHE A N 1
ATOM 617 C CA . PHE A 1 88 ? 27.026 -11.062 -32.958 1.00 85.19 88 PHE A CA 1
ATOM 618 C C . PHE A 1 88 ? 27.011 -9.843 -33.884 1.00 85.19 88 PHE A C 1
ATOM 620 O O . PHE A 1 88 ? 28.067 -9.432 -34.360 1.00 85.19 88 PHE A O 1
ATOM 627 N N . LEU A 1 89 ? 25.841 -9.233 -34.093 1.00 81.25 89 LEU A N 1
ATOM 628 C CA . LEU A 1 89 ? 25.700 -7.988 -34.846 1.00 81.25 89 LEU A CA 1
ATOM 629 C C . LEU A 1 89 ? 26.547 -6.881 -34.217 1.00 81.25 89 LEU A C 1
ATOM 631 O O . LEU A 1 89 ? 27.300 -6.233 -34.932 1.00 81.25 89 LEU A O 1
ATOM 635 N N . LEU A 1 90 ? 26.517 -6.726 -32.889 1.00 82.94 90 LEU A N 1
ATOM 636 C CA . LEU A 1 90 ? 27.356 -5.751 -32.185 1.00 82.94 90 LEU A CA 1
ATOM 637 C C . LEU A 1 90 ? 28.862 -5.984 -32.425 1.00 82.94 90 LEU A C 1
ATOM 639 O O . LEU A 1 90 ? 29.583 -5.049 -32.776 1.00 82.94 90 LEU A O 1
ATOM 643 N N . PHE A 1 91 ? 29.336 -7.230 -32.289 1.00 86.56 91 PHE A N 1
ATOM 644 C CA . PHE A 1 91 ? 30.716 -7.606 -32.635 1.00 86.56 91 PHE A CA 1
ATOM 645 C C . PHE A 1 91 ? 31.051 -7.228 -34.082 1.00 86.56 91 PHE A C 1
ATOM 647 O O . PHE A 1 91 ? 32.074 -6.596 -34.349 1.00 86.56 91 PHE A O 1
ATOM 654 N N . PHE A 1 92 ? 30.188 -7.627 -35.012 1.00 82.12 92 PHE A N 1
ATOM 655 C CA . PHE A 1 92 ? 30.450 -7.512 -36.434 1.00 82.12 92 PHE A CA 1
ATOM 656 C C . PHE A 1 92 ? 30.440 -6.048 -36.881 1.00 82.12 92 PHE A C 1
ATOM 658 O O . PHE A 1 92 ? 31.331 -5.623 -37.612 1.00 82.12 92 PHE A O 1
ATOM 665 N N . THR A 1 93 ? 29.497 -5.243 -36.392 1.00 77.00 93 THR A N 1
ATOM 666 C CA . THR A 1 93 ? 29.455 -3.800 -36.643 1.00 77.00 93 THR A CA 1
ATOM 667 C C . THR A 1 93 ? 30.709 -3.107 -36.123 1.00 77.00 93 THR A C 1
ATOM 669 O O . THR A 1 93 ? 31.319 -2.341 -36.867 1.00 77.00 93 THR A O 1
ATOM 672 N N . ASN A 1 94 ? 31.148 -3.402 -34.895 1.00 85.69 94 ASN A N 1
ATOM 673 C CA . ASN A 1 94 ? 32.376 -2.819 -34.348 1.00 85.69 94 ASN A CA 1
ATOM 674 C C . ASN A 1 94 ? 33.601 -3.204 -35.187 1.00 85.69 94 ASN A C 1
ATOM 676 O O . ASN A 1 94 ? 34.412 -2.346 -35.538 1.00 85.69 94 ASN A O 1
ATOM 680 N N . PHE A 1 95 ? 33.702 -4.481 -35.561 1.00 83.94 95 PHE A N 1
ATOM 681 C CA . PHE A 1 95 ? 34.785 -4.994 -36.391 1.00 83.94 95 PHE A CA 1
ATOM 682 C C . PHE A 1 95 ? 34.853 -4.292 -37.753 1.00 83.94 95 PHE A C 1
ATOM 684 O O . PHE A 1 95 ? 35.915 -3.802 -38.140 1.00 83.94 95 PHE A O 1
ATOM 691 N N . VAL A 1 96 ? 33.731 -4.184 -38.472 1.00 78.25 96 VAL A N 1
ATOM 692 C CA . VAL A 1 96 ? 33.745 -3.560 -39.801 1.00 78.25 96 VAL A CA 1
ATOM 693 C C . VAL A 1 96 ? 33.949 -2.044 -39.727 1.00 78.25 96 VAL A C 1
ATOM 695 O O . VAL A 1 96 ? 34.656 -1.494 -40.569 1.00 78.25 96 VAL A O 1
ATOM 698 N N . SER A 1 97 ? 33.427 -1.366 -38.702 1.00 80.56 97 SER A N 1
ATOM 699 C CA . SER A 1 97 ? 33.700 0.060 -38.474 1.00 80.56 97 SER A CA 1
ATOM 700 C C . SER A 1 97 ? 35.192 0.330 -38.280 1.00 80.56 97 SER A C 1
ATOM 702 O O . SER A 1 97 ? 35.741 1.224 -38.925 1.00 80.56 97 SER A O 1
ATOM 704 N N . ILE A 1 98 ? 35.875 -0.488 -37.473 1.00 84.81 98 ILE A N 1
ATOM 705 C CA . ILE A 1 98 ? 37.329 -0.401 -37.286 1.00 84.81 98 ILE A CA 1
ATOM 706 C C . ILE A 1 98 ? 38.062 -0.621 -38.611 1.00 84.81 98 ILE A C 1
ATOM 708 O O . ILE A 1 98 ? 38.969 0.148 -38.938 1.00 84.81 98 ILE A O 1
ATOM 712 N N . LEU A 1 99 ? 37.660 -1.627 -39.397 1.00 80.94 99 LEU A N 1
ATOM 713 C CA . LEU A 1 99 ? 38.266 -1.900 -40.701 1.00 80.94 99 LEU A CA 1
ATOM 714 C C . LEU A 1 99 ? 38.084 -0.739 -41.679 1.00 80.94 99 LEU A C 1
ATOM 716 O O . LEU A 1 99 ? 39.039 -0.372 -42.361 1.00 80.94 99 LEU A O 1
ATOM 720 N N . LEU A 1 100 ? 36.891 -0.150 -41.757 1.00 76.12 100 LEU A N 1
ATOM 721 C CA . LEU A 1 100 ? 36.607 0.945 -42.683 1.00 76.12 100 LEU A CA 1
ATOM 722 C C . LEU A 1 100 ? 37.359 2.212 -42.324 1.00 76.12 100 LEU A C 1
ATOM 724 O O . LEU A 1 100 ? 38.012 2.796 -43.185 1.00 76.12 100 LEU A O 1
ATOM 728 N N . VAL A 1 101 ? 37.295 2.613 -41.058 1.00 83.62 101 VAL A N 1
ATOM 729 C CA . VAL A 1 101 ? 37.998 3.795 -40.560 1.00 83.62 101 VAL A CA 1
ATOM 730 C C . VAL A 1 101 ? 39.502 3.643 -40.775 1.00 83.62 101 VAL A C 1
ATOM 732 O O . VAL A 1 101 ? 40.134 4.543 -41.332 1.00 83.62 101 VAL A O 1
ATOM 735 N N . SER A 1 102 ? 40.057 2.475 -40.437 1.00 82.44 102 SER A N 1
ATOM 736 C CA . SER A 1 102 ? 41.467 2.164 -40.689 1.00 82.44 102 SER A CA 1
ATOM 737 C C . SER A 1 102 ? 41.809 2.202 -42.177 1.00 82.44 102 SER A C 1
ATOM 739 O O . SER A 1 102 ? 42.804 2.805 -42.567 1.00 82.44 102 SER A O 1
ATOM 741 N N . SER A 1 103 ? 40.961 1.621 -43.031 1.00 76.81 103 SER A N 1
ATOM 742 C CA . SER A 1 103 ? 41.169 1.596 -44.486 1.00 76.81 103 SER A CA 1
ATOM 743 C C . SER A 1 103 ? 41.154 2.998 -45.094 1.00 76.81 103 SER A C 1
ATOM 745 O O . SER A 1 103 ? 42.001 3.319 -45.927 1.00 76.81 103 SER A O 1
ATOM 747 N N . VAL A 1 104 ? 40.224 3.856 -44.661 1.00 80.69 104 VAL A N 1
ATOM 748 C CA . VAL A 1 104 ? 40.158 5.261 -45.085 1.00 80.69 104 VAL A CA 1
ATOM 749 C C . VAL A 1 104 ? 41.405 6.013 -44.627 1.00 80.69 104 VAL A C 1
ATOM 751 O O . VAL A 1 104 ? 41.980 6.766 -45.415 1.00 80.69 104 VAL A O 1
ATOM 754 N N . LEU A 1 105 ? 41.855 5.799 -43.388 1.00 83.12 105 LEU A N 1
ATOM 755 C CA . LEU A 1 105 ? 43.034 6.478 -42.860 1.00 83.12 105 LEU A CA 1
ATOM 756 C C . LEU A 1 105 ? 44.314 6.038 -43.582 1.00 83.12 105 LEU A C 1
ATOM 758 O O . LEU A 1 105 ? 45.083 6.892 -44.013 1.00 83.12 105 LEU A O 1
ATOM 762 N N . PHE A 1 106 ? 44.505 4.738 -43.813 1.00 80.25 106 PHE A N 1
ATOM 763 C CA . PHE A 1 106 ? 45.633 4.209 -44.586 1.00 80.25 106 PHE A CA 1
ATOM 764 C C . PHE A 1 106 ? 45.627 4.681 -46.044 1.00 80.25 106 PHE A C 1
ATOM 766 O O . PHE A 1 106 ? 46.685 4.983 -46.603 1.00 80.25 106 PHE A O 1
ATOM 773 N N . TYR A 1 107 ? 44.445 4.799 -46.658 1.00 76.06 107 TYR A N 1
ATOM 774 C CA . TYR A 1 107 ? 44.304 5.389 -47.988 1.00 76.06 107 TYR A CA 1
ATOM 775 C C . TYR A 1 107 ? 44.725 6.865 -47.993 1.00 76.06 107 TYR A C 1
ATOM 777 O O . TYR A 1 107 ? 45.518 7.275 -48.841 1.00 76.06 107 TYR A O 1
ATOM 785 N N . ARG A 1 108 ? 44.255 7.658 -47.018 1.00 78.94 108 ARG A N 1
ATOM 786 C CA . ARG A 1 108 ? 44.627 9.077 -46.880 1.00 78.94 108 ARG A CA 1
ATOM 787 C C . ARG A 1 108 ? 46.104 9.281 -46.545 1.00 78.94 108 ARG A C 1
ATOM 789 O O . ARG A 1 108 ? 46.688 10.242 -47.030 1.00 78.94 108 ARG A O 1
ATOM 796 N N . ALA A 1 109 ? 46.704 8.376 -45.777 1.00 78.88 109 ALA A N 1
ATOM 797 C CA . ALA A 1 109 ? 48.129 8.378 -45.453 1.00 78.88 109 ALA A CA 1
ATOM 798 C C . ALA A 1 109 ? 49.028 8.004 -46.651 1.00 78.88 109 ALA A C 1
ATOM 800 O O . ALA A 1 109 ? 50.247 8.017 -46.535 1.00 78.88 109 ALA A O 1
ATOM 801 N N . GLY A 1 110 ? 48.453 7.665 -47.813 1.00 70.62 110 GLY A N 1
ATOM 802 C CA . GLY A 1 110 ? 49.203 7.406 -49.043 1.00 70.62 110 GLY A CA 1
ATOM 803 C C . GLY A 1 110 ? 49.801 6.001 -49.154 1.00 70.62 110 GLY A C 1
ATOM 804 O O . GLY A 1 110 ? 50.350 5.668 -50.203 1.00 70.62 110 GLY A O 1
ATOM 805 N N . MET A 1 111 ? 49.622 5.131 -48.152 1.00 66.88 111 MET A N 1
ATOM 806 C CA . MET A 1 111 ? 50.115 3.742 -48.183 1.00 66.88 111 MET A CA 1
ATOM 807 C C . MET A 1 111 ? 49.495 2.898 -49.309 1.00 66.88 111 MET A C 1
ATOM 809 O O . MET A 1 111 ? 50.106 1.944 -49.787 1.00 66.88 111 MET A O 1
ATOM 813 N N . ALA A 1 112 ? 48.320 3.284 -49.814 1.00 58.00 112 ALA A N 1
ATOM 814 C CA . ALA A 1 112 ? 47.713 2.656 -50.988 1.00 58.00 112 ALA A CA 1
ATOM 815 C C . ALA A 1 112 ? 48.546 2.837 -52.278 1.00 58.00 112 ALA A C 1
ATOM 817 O O . ALA A 1 112 ? 48.522 1.961 -53.141 1.00 58.00 112 ALA A O 1
ATOM 818 N N . ARG A 1 113 ? 49.325 3.926 -52.401 1.00 53.28 113 ARG A N 1
ATOM 819 C CA . ARG A 1 113 ? 50.203 4.177 -53.563 1.00 53.28 113 ARG A CA 1
ATOM 820 C C . ARG A 1 113 ? 51.471 3.317 -53.534 1.00 53.28 113 ARG A C 1
ATOM 822 O O . ARG A 1 113 ? 51.955 2.914 -54.583 1.00 53.28 113 ARG A O 1
ATOM 829 N N . ALA A 1 114 ? 51.956 2.952 -52.346 1.00 53.69 114 ALA A N 1
ATOM 830 C CA . ALA A 1 114 ? 53.154 2.124 -52.171 1.00 53.69 114 ALA A CA 1
ATOM 831 C C . ALA A 1 114 ? 52.969 0.650 -52.600 1.00 53.69 114 ALA A C 1
ATOM 833 O O . ALA A 1 114 ? 53.946 -0.072 -52.764 1.00 53.69 114 ALA A O 1
ATOM 834 N N . THR A 1 115 ? 51.726 0.194 -52.807 1.00 54.16 115 THR A N 1
ATOM 835 C CA . THR A 1 115 ? 51.397 -1.202 -53.169 1.00 54.16 115 THR A CA 1
ATOM 836 C C . THR A 1 115 ? 50.990 -1.391 -54.641 1.00 54.16 115 THR A C 1
ATOM 838 O O . THR A 1 115 ? 50.496 -2.459 -55.011 1.00 54.16 115 THR A O 1
ATOM 841 N N . GLY A 1 116 ? 51.192 -0.380 -55.501 1.00 53.19 116 GLY A N 1
ATOM 842 C CA . GLY A 1 116 ? 50.924 -0.463 -56.949 1.00 53.19 116 GLY A CA 1
ATOM 843 C C . GLY A 1 116 ? 49.436 -0.463 -57.326 1.00 53.19 116 GLY A C 1
ATOM 844 O O . GLY A 1 116 ? 49.037 -0.991 -58.370 1.00 53.19 116 GLY A O 1
ATOM 845 N N . ALA A 1 117 ? 48.578 0.082 -56.462 1.00 53.53 117 ALA A N 1
ATOM 846 C CA . ALA A 1 117 ? 47.146 0.213 -56.702 1.00 53.53 117 ALA A CA 1
ATOM 847 C C . ALA A 1 117 ? 46.813 1.528 -57.437 1.00 53.53 117 ALA A C 1
ATOM 849 O O . ALA A 1 117 ? 46.034 2.338 -56.948 1.00 53.53 117 ALA A O 1
ATOM 850 N N . ASP A 1 118 ? 47.381 1.736 -58.627 1.00 53.81 118 ASP A N 1
ATOM 851 C CA . ASP A 1 118 ? 47.244 3.002 -59.374 1.00 53.81 118 ASP A CA 1
ATOM 852 C C . ASP A 1 118 ? 45.883 3.187 -60.066 1.00 53.8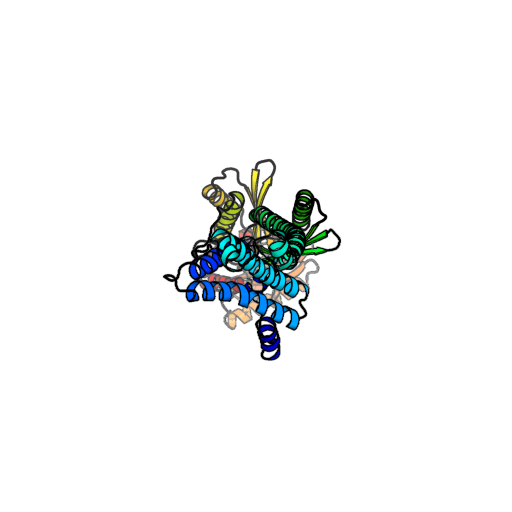1 118 ASP A C 1
ATOM 854 O O . ASP A 1 118 ? 45.591 4.247 -60.613 1.00 53.81 118 ASP A O 1
ATOM 858 N N . THR A 1 119 ? 45.016 2.167 -60.057 1.00 58.38 119 THR A N 1
ATOM 859 C CA . THR A 1 119 ? 43.719 2.215 -60.747 1.00 58.38 119 THR A CA 1
ATOM 860 C C . THR A 1 119 ? 42.562 2.010 -59.763 1.00 58.38 119 THR A C 1
ATOM 862 O O . THR A 1 119 ? 42.523 0.962 -59.104 1.00 58.38 119 THR A O 1
ATOM 865 N N . PRO A 1 120 ? 41.560 2.915 -59.706 1.00 59.72 120 PRO A N 1
ATOM 866 C CA . PRO A 1 120 ? 40.412 2.806 -58.794 1.00 59.72 120 PRO A CA 1
ATOM 867 C C . PRO A 1 120 ? 39.661 1.470 -58.923 1.00 59.72 120 PRO A C 1
ATOM 869 O O . PRO A 1 120 ? 39.144 0.945 -57.941 1.00 59.72 120 PRO A O 1
ATOM 872 N N . HIS A 1 121 ? 39.697 0.846 -60.103 1.00 62.31 121 HIS A N 1
ATOM 873 C CA . HIS A 1 121 ? 39.094 -0.461 -60.363 1.00 62.31 121 HIS A CA 1
ATOM 874 C C . HIS A 1 121 ? 39.770 -1.626 -59.604 1.00 62.31 121 HIS A C 1
ATOM 876 O O . HIS A 1 121 ? 39.090 -2.543 -59.145 1.00 62.31 121 HIS A O 1
ATOM 882 N N . LYS A 1 122 ? 41.099 -1.597 -59.405 1.00 62.50 122 LYS A N 1
ATOM 883 C CA . LYS A 1 122 ? 41.829 -2.640 -58.649 1.00 62.50 122 LYS A CA 1
ATOM 884 C C . LYS A 1 122 ? 41.589 -2.528 -57.141 1.00 62.50 122 LYS A C 1
ATOM 886 O O . LYS A 1 122 ? 41.521 -3.552 -56.462 1.00 62.50 122 LYS A O 1
ATOM 891 N N . ILE A 1 123 ? 41.420 -1.304 -56.637 1.00 62.53 123 ILE A N 1
ATOM 892 C CA . ILE A 1 123 ? 41.041 -1.027 -55.244 1.00 62.53 123 ILE A CA 1
ATOM 893 C C . ILE A 1 123 ? 39.605 -1.502 -55.007 1.00 62.53 123 ILE A C 1
ATOM 895 O O . ILE A 1 123 ? 39.363 -2.284 -54.091 1.00 62.53 123 ILE A O 1
ATOM 899 N N . PHE A 1 124 ? 38.672 -1.135 -55.889 1.00 62.22 124 PHE A N 1
ATOM 900 C CA . PHE A 1 124 ? 37.277 -1.561 -55.783 1.00 62.22 124 PHE A CA 1
ATOM 901 C C . PHE A 1 124 ? 37.115 -3.084 -55.907 1.00 62.22 124 PHE A C 1
ATOM 903 O O . PHE A 1 124 ? 36.281 -3.664 -55.228 1.00 62.22 124 PHE A O 1
ATOM 910 N N . ARG A 1 125 ? 37.952 -3.781 -56.689 1.00 64.19 125 ARG A N 1
ATOM 911 C CA . ARG A 1 125 ? 37.921 -5.255 -56.760 1.00 64.19 125 ARG A CA 1
ATOM 912 C C . ARG A 1 125 ? 38.455 -5.941 -55.495 1.00 64.19 125 ARG A C 1
ATOM 914 O O . ARG A 1 125 ? 37.986 -7.022 -55.159 1.00 64.19 125 ARG A O 1
ATOM 921 N N . LYS A 1 126 ? 39.431 -5.342 -54.801 1.00 63.56 126 LYS A N 1
ATOM 922 C CA . LYS A 1 126 ? 39.997 -5.887 -53.549 1.00 63.56 126 LYS A CA 1
ATOM 923 C C . LYS A 1 126 ? 39.139 -5.564 -52.321 1.00 63.56 126 LYS A C 1
ATOM 925 O O . LYS A 1 126 ? 39.018 -6.405 -51.440 1.00 63.56 126 LYS A O 1
ATOM 930 N N . PHE A 1 127 ? 38.538 -4.375 -52.275 1.00 64.00 127 PHE A N 1
ATOM 931 C CA . PHE A 1 127 ? 37.773 -3.892 -51.119 1.00 64.00 127 PHE A CA 1
ATOM 932 C C . PHE A 1 127 ? 36.254 -3.914 -51.324 1.00 64.00 127 PHE A C 1
ATOM 934 O O . PHE A 1 127 ? 35.515 -3.889 -50.346 1.00 64.00 127 PHE A O 1
ATOM 941 N N . GLY A 1 128 ? 35.765 -4.028 -52.561 1.00 66.50 128 GLY A N 1
ATOM 942 C CA . GLY A 1 128 ? 34.340 -3.928 -52.888 1.00 66.50 128 GLY A CA 1
ATOM 943 C C . GLY A 1 128 ? 33.481 -5.002 -52.233 1.00 66.50 128 GLY A C 1
ATOM 944 O O . GLY A 1 128 ? 32.388 -4.690 -51.779 1.00 66.50 128 GLY A O 1
ATOM 945 N N . LEU A 1 129 ? 33.982 -6.235 -52.085 1.00 67.06 129 LEU A N 1
ATOM 946 C CA . LEU A 1 129 ? 33.253 -7.288 -51.368 1.00 67.06 129 LEU A CA 1
ATOM 947 C C . LEU A 1 129 ? 33.069 -6.941 -49.878 1.00 67.06 129 LEU A C 1
ATOM 949 O O . LEU A 1 129 ? 31.988 -7.134 -49.329 1.00 67.06 129 LEU A O 1
ATOM 953 N N . ALA A 1 130 ? 34.096 -6.368 -49.242 1.00 62.06 130 ALA A N 1
ATOM 954 C CA . ALA A 1 130 ? 34.024 -5.911 -47.854 1.00 62.06 130 ALA A CA 1
ATOM 955 C C . ALA A 1 130 ? 33.109 -4.682 -47.707 1.00 62.06 130 ALA A C 1
ATOM 957 O O . ALA A 1 130 ? 32.327 -4.607 -46.763 1.00 62.06 130 ALA A O 1
ATOM 958 N N . THR A 1 131 ? 33.148 -3.749 -48.664 1.00 68.50 131 THR A N 1
ATOM 959 C CA . THR A 1 131 ? 32.266 -2.571 -48.691 1.00 68.50 131 THR A CA 1
ATOM 960 C C . THR A 1 131 ? 30.800 -2.954 -48.910 1.00 68.50 131 THR A C 1
ATOM 962 O O . THR A 1 131 ? 29.930 -2.439 -48.216 1.00 68.50 131 THR A O 1
ATOM 965 N N . ILE A 1 132 ? 30.509 -3.888 -49.820 1.00 75.12 132 ILE A N 1
ATOM 966 C CA . ILE A 1 132 ? 29.150 -4.399 -50.052 1.00 75.12 132 ILE A CA 1
ATOM 967 C C . ILE A 1 132 ? 28.645 -5.138 -48.809 1.00 75.12 132 ILE A C 1
ATOM 969 O O . ILE A 1 132 ? 27.533 -4.873 -48.356 1.00 75.12 132 ILE A O 1
ATOM 973 N N . GLY A 1 133 ? 29.476 -5.997 -48.206 1.00 69.81 133 GLY A N 1
ATOM 974 C CA . GLY A 1 133 ? 29.148 -6.666 -46.945 1.00 69.81 133 GLY A CA 1
ATOM 975 C C . GLY A 1 133 ? 28.847 -5.680 -45.811 1.00 69.81 133 GLY A C 1
ATOM 976 O O . GLY A 1 133 ? 27.899 -5.885 -45.055 1.00 69.81 133 GLY A O 1
ATOM 977 N N . PHE A 1 134 ? 29.587 -4.571 -45.732 1.00 70.19 134 PHE A N 1
ATOM 978 C CA . PHE A 1 134 ? 29.308 -3.500 -44.778 1.00 70.19 134 PHE A CA 1
ATOM 979 C C . PHE A 1 134 ? 27.972 -2.809 -45.037 1.00 70.19 134 PHE A C 1
ATOM 981 O O . PHE A 1 134 ? 27.201 -2.640 -44.101 1.00 70.19 134 PHE A O 1
ATOM 988 N N . ILE A 1 135 ? 27.679 -2.427 -46.284 1.00 72.50 135 ILE A N 1
ATOM 989 C CA . ILE A 1 135 ? 26.433 -1.730 -46.635 1.00 72.50 135 ILE A CA 1
ATOM 990 C C . ILE A 1 135 ? 25.221 -2.616 -46.331 1.00 72.50 135 ILE A C 1
ATOM 992 O O . ILE A 1 135 ? 24.273 -2.157 -45.697 1.00 72.50 135 ILE A O 1
ATOM 996 N N . VAL A 1 136 ? 25.270 -3.896 -46.714 1.00 76.06 136 VAL A N 1
ATOM 997 C CA . VAL A 1 136 ? 24.210 -4.870 -46.405 1.00 76.06 136 VAL A CA 1
ATOM 998 C C . VAL A 1 136 ? 24.014 -4.991 -44.894 1.00 76.06 136 VAL A C 1
ATOM 1000 O O . VAL A 1 136 ? 22.884 -4.963 -44.410 1.00 76.06 136 VAL A O 1
ATOM 1003 N N . MET A 1 137 ? 25.105 -5.052 -44.130 1.00 67.25 137 MET A N 1
ATOM 1004 C CA . MET A 1 137 ? 25.025 -5.118 -42.675 1.00 67.25 137 MET A CA 1
ATOM 1005 C C . MET A 1 137 ? 24.484 -3.826 -42.051 1.00 67.25 137 MET A C 1
ATOM 1007 O O . MET A 1 137 ? 23.710 -3.888 -41.101 1.00 67.25 137 MET A O 1
ATOM 1011 N N . LEU A 1 138 ? 24.847 -2.661 -42.586 1.00 69.75 138 LEU A N 1
ATOM 1012 C CA . LEU A 1 138 ? 24.367 -1.362 -42.115 1.00 69.75 138 LEU A CA 1
ATOM 1013 C C . LEU A 1 138 ? 22.849 -1.246 -42.306 1.00 69.75 138 LEU A C 1
ATOM 1015 O O . LEU A 1 138 ? 22.159 -0.765 -41.412 1.00 69.75 138 LEU A O 1
ATOM 1019 N N . VAL A 1 139 ? 22.315 -1.782 -43.409 1.00 72.44 139 VAL A N 1
ATOM 1020 C CA . VAL A 1 139 ? 20.866 -1.877 -43.658 1.00 72.44 139 VAL A CA 1
ATOM 1021 C C . VAL A 1 139 ? 20.179 -2.844 -42.683 1.00 72.44 139 VAL A C 1
ATOM 1023 O O . VAL A 1 139 ? 19.150 -2.498 -42.101 1.00 72.44 139 VAL A O 1
ATOM 1026 N N . ILE A 1 140 ? 20.749 -4.032 -42.444 1.00 71.56 140 ILE A N 1
ATOM 1027 C CA . ILE A 1 140 ? 20.216 -5.005 -41.465 1.00 71.56 140 ILE A CA 1
ATOM 1028 C C . ILE A 1 140 ? 20.209 -4.410 -40.049 1.00 71.56 140 ILE A C 1
ATOM 1030 O O . ILE A 1 140 ? 19.232 -4.558 -39.305 1.00 71.56 140 ILE A O 1
ATOM 1034 N N . LEU A 1 141 ? 21.278 -3.701 -39.686 1.00 65.00 141 LEU A N 1
ATOM 1035 C CA . LEU A 1 141 ? 21.410 -3.040 -38.397 1.00 65.00 141 LEU A CA 1
ATOM 1036 C C . LEU A 1 141 ? 20.430 -1.872 -38.263 1.00 65.00 141 LEU A C 1
ATOM 1038 O O . LEU A 1 141 ? 19.819 -1.738 -37.210 1.00 65.00 141 LEU A O 1
ATOM 1042 N N . ALA A 1 142 ? 20.224 -1.072 -39.313 1.00 66.19 142 ALA A N 1
ATOM 1043 C CA . ALA A 1 142 ? 19.261 0.031 -39.309 1.00 66.19 142 ALA A CA 1
ATOM 1044 C C . ALA A 1 142 ? 17.817 -0.459 -39.086 1.00 66.19 142 ALA A C 1
ATOM 1046 O O . ALA A 1 142 ? 17.084 0.118 -38.282 1.00 66.19 142 ALA A O 1
ATOM 1047 N N . ASN A 1 143 ? 17.428 -1.573 -39.716 1.00 66.31 143 ASN A N 1
ATOM 1048 C CA . ASN A 1 143 ? 16.116 -2.192 -39.496 1.00 66.31 143 ASN A CA 1
ATOM 1049 C C . ASN A 1 143 ? 15.977 -2.786 -38.084 1.00 66.31 143 ASN A C 1
ATOM 1051 O O . ASN A 1 143 ? 14.963 -2.583 -37.410 1.00 66.31 143 ASN A O 1
ATOM 1055 N N . SER A 1 144 ? 17.017 -3.469 -37.596 1.00 61.66 144 SER A N 1
ATOM 1056 C CA . SER A 1 144 ? 17.040 -3.996 -36.223 1.00 61.66 144 SER A CA 1
ATOM 1057 C C . SER A 1 144 ? 16.980 -2.862 -35.191 1.00 61.66 144 SER A C 1
ATOM 1059 O O . SER A 1 144 ? 16.265 -2.955 -34.196 1.00 61.66 144 SER A O 1
ATOM 1061 N N . PHE A 1 145 ? 17.661 -1.747 -35.463 1.00 59.12 145 PHE A N 1
ATOM 1062 C CA . PHE A 1 145 ? 17.651 -0.547 -34.635 1.00 59.12 145 PHE A CA 1
ATOM 1063 C C . PHE A 1 145 ? 16.265 0.099 -34.573 1.00 59.12 145 PHE A C 1
ATOM 1065 O O . PHE A 1 145 ? 15.854 0.500 -33.489 1.00 59.12 145 PHE A O 1
ATOM 1072 N N . SER A 1 146 ? 15.518 0.149 -35.683 1.00 57.12 146 SER A N 1
ATOM 1073 C CA . SER A 1 146 ? 14.141 0.672 -35.704 1.00 57.12 146 SER A CA 1
ATOM 1074 C C . SER A 1 146 ? 13.202 -0.120 -34.784 1.00 57.12 146 SER A C 1
ATOM 1076 O O . SER A 1 146 ? 12.397 0.462 -34.059 1.00 57.12 146 SER A O 1
ATOM 1078 N N . THR A 1 147 ? 13.368 -1.443 -34.733 1.00 59.62 147 THR A N 1
ATOM 1079 C CA . THR A 1 147 ? 12.559 -2.315 -33.865 1.00 59.62 147 THR A CA 1
ATOM 1080 C C . THR A 1 147 ? 12.944 -2.136 -32.389 1.00 59.62 147 THR A C 1
ATOM 1082 O O . THR A 1 147 ? 12.084 -1.942 -31.534 1.00 59.62 147 THR A O 1
ATOM 1085 N N . ILE A 1 148 ? 14.248 -2.083 -32.089 1.00 60.66 148 ILE A N 1
ATOM 1086 C CA . ILE A 1 148 ? 14.772 -1.920 -30.720 1.00 60.66 148 ILE A CA 1
ATOM 1087 C C . ILE A 1 148 ? 14.487 -0.519 -30.153 1.00 60.66 148 ILE A C 1
ATOM 1089 O O . ILE A 1 148 ? 14.224 -0.371 -28.959 1.00 60.66 148 ILE A O 1
ATOM 1093 N N . THR A 1 149 ? 14.540 0.530 -30.979 1.00 57.91 149 THR A N 1
ATOM 1094 C CA . THR A 1 149 ? 14.216 1.897 -30.536 1.00 57.91 149 THR A CA 1
ATOM 1095 C C . THR A 1 149 ? 12.738 2.055 -30.222 1.00 57.91 149 THR A C 1
ATOM 1097 O O . THR A 1 149 ? 12.418 2.717 -29.235 1.00 57.91 149 THR A O 1
ATOM 1100 N N . ARG A 1 150 ? 11.848 1.402 -30.979 1.00 60.84 150 ARG A N 1
ATOM 1101 C CA . ARG A 1 150 ? 10.411 1.386 -30.686 1.00 60.84 150 ARG A CA 1
ATOM 1102 C C . ARG A 1 150 ? 10.122 0.701 -29.347 1.00 60.84 150 ARG A C 1
ATOM 1104 O O . ARG A 1 150 ? 9.454 1.301 -28.510 1.00 60.84 150 ARG A O 1
ATOM 1111 N N . ASP A 1 151 ? 10.720 -0.461 -29.087 1.00 64.19 151 ASP A N 1
ATOM 1112 C CA . ASP A 1 151 ? 10.572 -1.169 -27.804 1.00 64.19 151 ASP A CA 1
ATOM 1113 C C . ASP A 1 151 ? 11.112 -0.355 -26.620 1.00 64.19 151 ASP A C 1
ATOM 1115 O O . ASP A 1 151 ? 10.452 -0.236 -25.585 1.00 64.19 151 ASP A O 1
ATOM 1119 N N . ARG A 1 152 ? 12.287 0.276 -26.770 1.00 65.06 152 ARG A N 1
ATOM 1120 C CA . ARG A 1 152 ? 12.865 1.149 -25.730 1.00 65.06 152 ARG A CA 1
ATOM 1121 C C . ARG A 1 152 ? 12.019 2.400 -25.486 1.00 65.06 152 ARG A C 1
ATOM 1123 O O . ARG A 1 152 ? 11.886 2.823 -24.338 1.00 65.06 152 ARG A O 1
ATOM 1130 N N . MET A 1 153 ? 11.436 2.979 -26.536 1.00 66.69 153 MET A N 1
ATOM 1131 C CA . MET A 1 153 ? 10.545 4.135 -26.436 1.00 66.69 153 MET A CA 1
ATOM 1132 C C . MET A 1 153 ? 9.253 3.772 -25.701 1.00 66.69 153 MET A C 1
ATOM 1134 O O . MET A 1 153 ? 8.885 4.485 -24.771 1.00 66.69 153 MET A O 1
ATOM 1138 N N . VAL A 1 154 ? 8.626 2.639 -26.037 1.00 72.06 154 VAL A N 1
ATOM 1139 C CA . VAL A 1 154 ? 7.437 2.124 -25.336 1.00 72.06 154 VAL A CA 1
ATOM 1140 C C . VAL A 1 154 ? 7.758 1.858 -23.865 1.00 72.06 154 VAL A C 1
ATOM 1142 O O . VAL A 1 154 ? 7.056 2.360 -22.989 1.00 72.06 154 VAL A O 1
ATOM 1145 N N . HIS A 1 155 ? 8.861 1.163 -23.566 1.00 72.69 155 HIS A N 1
ATOM 1146 C CA . HIS A 1 155 ? 9.294 0.919 -22.186 1.00 72.69 155 HIS A CA 1
ATOM 1147 C C . HIS A 1 155 ? 9.487 2.213 -21.389 1.00 72.69 155 HIS A C 1
ATOM 1149 O O . HIS A 1 155 ? 9.021 2.319 -20.253 1.00 72.69 155 HIS A O 1
ATOM 1155 N N . HIS A 1 156 ? 10.163 3.206 -21.972 1.00 71.50 156 HIS A N 1
ATOM 1156 C CA . HIS A 1 156 ? 10.414 4.478 -21.303 1.00 71.50 156 HIS A CA 1
ATOM 1157 C C . HIS A 1 156 ? 9.124 5.287 -21.100 1.00 71.50 156 HIS A C 1
ATOM 1159 O O . HIS A 1 156 ? 8.916 5.849 -20.025 1.00 71.50 156 HIS A O 1
ATOM 1165 N N . GLN A 1 157 ? 8.236 5.318 -22.097 1.00 76.00 157 GLN A N 1
ATOM 1166 C CA . GLN A 1 157 ? 6.957 6.024 -22.013 1.00 76.00 157 GLN A CA 1
ATOM 1167 C C . GLN A 1 157 ? 6.013 5.395 -20.988 1.00 76.00 157 GLN A C 1
ATOM 1169 O O . GLN A 1 157 ? 5.438 6.126 -20.179 1.00 76.00 157 GLN A O 1
ATOM 1174 N N . VAL A 1 158 ? 5.902 4.062 -20.973 1.00 76.69 158 VAL A N 1
ATOM 1175 C CA . VAL A 1 158 ? 5.109 3.330 -19.977 1.00 76.69 158 VAL A CA 1
ATOM 1176 C C . VAL A 1 158 ? 5.680 3.559 -18.582 1.00 76.69 158 VAL A C 1
ATOM 1178 O O . VAL A 1 158 ? 4.932 3.977 -17.704 1.00 76.69 158 VAL A O 1
ATOM 1181 N N . LYS A 1 159 ? 6.998 3.380 -18.374 1.00 76.75 159 LYS A N 1
ATOM 1182 C CA . LYS A 1 159 ? 7.628 3.607 -17.060 1.00 76.75 159 LYS A CA 1
ATOM 1183 C C . LYS A 1 159 ? 7.357 5.027 -16.566 1.00 76.75 159 LYS A C 1
ATOM 1185 O O . LYS A 1 159 ? 6.825 5.197 -15.478 1.00 76.75 159 LYS A O 1
ATOM 1190 N N . LYS A 1 160 ? 7.647 6.041 -17.389 1.00 75.25 160 LYS A N 1
ATOM 1191 C CA . LYS A 1 160 ? 7.447 7.450 -17.026 1.00 75.25 160 LYS A CA 1
ATOM 1192 C C . LYS A 1 160 ? 5.988 7.757 -16.691 1.00 75.25 160 LYS A C 1
ATOM 1194 O O . LYS A 1 160 ? 5.725 8.511 -15.759 1.00 75.25 160 LYS A O 1
ATOM 1199 N N . ARG A 1 161 ? 5.032 7.200 -17.445 1.00 75.12 161 ARG A N 1
ATOM 1200 C CA . ARG A 1 161 ? 3.610 7.460 -17.201 1.00 75.12 161 ARG A CA 1
ATOM 1201 C C . ARG A 1 161 ? 3.117 6.776 -15.934 1.00 75.12 161 ARG A C 1
ATOM 1203 O O . ARG A 1 161 ? 2.466 7.439 -15.137 1.00 75.12 161 ARG A O 1
ATOM 1210 N N . LEU A 1 162 ? 3.478 5.510 -15.731 1.00 76.38 162 LEU A N 1
ATOM 1211 C CA . LEU A 1 162 ? 3.153 4.782 -14.508 1.00 76.38 162 LEU A CA 1
ATOM 1212 C C . LEU A 1 162 ? 3.741 5.477 -13.278 1.00 76.38 162 LEU A C 1
ATOM 1214 O O . LEU A 1 162 ? 3.030 5.626 -12.297 1.00 76.38 162 LEU A O 1
ATOM 1218 N N . THR A 1 163 ? 4.980 5.979 -13.330 1.00 72.69 163 THR A N 1
ATOM 1219 C CA . THR A 1 163 ? 5.568 6.737 -12.212 1.00 72.69 163 THR A CA 1
ATOM 1220 C C . THR A 1 163 ? 4.746 7.983 -11.870 1.00 72.69 163 THR A C 1
ATOM 1222 O O . THR A 1 163 ? 4.449 8.215 -10.704 1.00 72.69 163 THR A O 1
ATOM 1225 N N . VAL A 1 164 ? 4.317 8.762 -12.870 1.00 71.56 164 VAL A N 1
ATOM 1226 C CA . VAL A 1 164 ? 3.509 9.979 -12.646 1.00 71.56 164 VAL A CA 1
ATOM 1227 C C . VAL A 1 164 ? 2.126 9.663 -12.077 1.00 71.56 164 VAL A C 1
ATOM 1229 O O . VAL A 1 164 ? 1.641 10.401 -11.222 1.00 71.56 164 VAL A O 1
ATOM 1232 N N . GLU A 1 165 ? 1.495 8.605 -12.577 1.00 70.62 165 GLU A N 1
ATOM 1233 C CA . GLU A 1 165 ? 0.133 8.210 -12.214 1.00 70.62 165 GLU A CA 1
ATOM 1234 C C . GLU A 1 165 ? 0.090 7.519 -10.844 1.00 70.62 165 GLU A C 1
ATOM 1236 O O . GLU A 1 165 ? -0.826 7.731 -10.054 1.00 70.62 165 GLU A O 1
ATOM 1241 N N . PHE A 1 166 ? 1.127 6.744 -10.517 1.00 70.88 166 PHE A N 1
ATOM 1242 C CA . PHE A 1 166 ? 1.275 6.118 -9.209 1.00 70.88 166 PHE A CA 1
ATOM 1243 C C . PHE A 1 166 ? 1.770 7.078 -8.122 1.00 70.88 166 PHE A C 1
ATOM 1245 O O . PHE A 1 166 ? 1.520 6.824 -6.948 1.00 70.88 166 PHE A O 1
ATOM 1252 N N . ALA A 1 167 ? 2.375 8.214 -8.485 1.00 66.06 167 ALA A N 1
ATOM 1253 C CA . ALA A 1 167 ? 2.770 9.251 -7.528 1.00 66.06 167 ALA A CA 1
ATOM 1254 C C . ALA A 1 167 ? 1.587 9.877 -6.761 1.00 66.06 167 ALA A C 1
ATOM 1256 O O . ALA A 1 167 ? 1.798 10.517 -5.731 1.00 66.06 167 ALA A O 1
ATOM 1257 N N . ASP A 1 168 ? 0.353 9.720 -7.252 1.00 62.81 168 ASP A N 1
ATOM 1258 C CA . ASP A 1 168 ? -0.859 10.172 -6.559 1.00 62.81 168 ASP A CA 1
ATOM 1259 C C . ASP A 1 168 ? -1.303 9.234 -5.425 1.00 62.81 168 ASP A C 1
ATOM 1261 O O . ASP A 1 168 ? -2.076 9.642 -4.556 1.00 62.81 168 ASP A O 1
ATOM 1265 N N . TYR A 1 169 ? -0.790 8.003 -5.388 1.00 62.75 169 TYR A N 1
ATOM 1266 C CA . TYR A 1 169 ? -1.109 7.018 -4.360 1.00 62.75 169 TYR A CA 1
ATOM 1267 C C . TYR A 1 169 ? 0.011 6.972 -3.314 1.00 62.75 169 TYR A C 1
ATOM 1269 O O . TYR A 1 169 ? 1.200 6.907 -3.643 1.00 62.75 169 TYR A O 1
ATOM 1277 N N . ALA A 1 170 ? -0.359 7.003 -2.031 1.00 51.09 170 ALA A N 1
ATOM 1278 C CA . ALA A 1 170 ? 0.601 6.929 -0.935 1.00 51.09 170 ALA A CA 1
ATOM 1279 C C . ALA A 1 170 ? 1.426 5.625 -1.000 1.00 51.09 170 ALA A C 1
ATOM 1281 O O . ALA A 1 170 ? 0.891 4.557 -1.293 1.00 51.09 170 ALA A O 1
ATOM 1282 N N . THR A 1 171 ? 2.728 5.759 -0.726 1.00 52.91 171 THR A N 1
ATOM 1283 C CA . THR A 1 171 ? 3.757 4.696 -0.648 1.00 52.91 171 THR A CA 1
ATOM 1284 C C . THR A 1 171 ? 4.032 3.913 -1.937 1.00 52.91 171 THR A C 1
ATOM 1286 O O . THR A 1 171 ? 4.576 2.812 -1.875 1.00 52.91 171 THR A O 1
ATOM 1289 N N . THR A 1 172 ? 3.760 4.509 -3.105 1.00 57.53 172 THR A N 1
ATOM 1290 C CA . THR A 1 172 ? 3.855 3.816 -4.400 1.00 57.53 172 THR A CA 1
ATOM 1291 C C . THR A 1 172 ? 5.204 3.930 -5.097 1.00 57.53 172 THR A C 1
ATOM 1293 O O . THR A 1 172 ? 5.450 4.846 -5.873 1.00 57.53 172 THR A O 1
ATOM 1296 N N . GLY A 1 173 ? 6.065 2.936 -4.860 1.00 59.91 173 GLY A N 1
ATOM 1297 C CA . GLY A 1 173 ? 7.236 2.648 -5.691 1.00 59.91 173 GLY A CA 1
ATOM 1298 C C . GLY A 1 173 ? 6.950 1.516 -6.683 1.00 59.91 173 GLY A C 1
ATOM 1299 O O . GLY A 1 173 ? 6.354 0.503 -6.312 1.00 59.91 173 GLY A O 1
ATOM 1300 N N . ILE A 1 174 ? 7.386 1.665 -7.940 1.00 66.25 174 ILE A N 1
ATOM 1301 C CA . ILE A 1 174 ? 7.373 0.573 -8.928 1.00 66.25 174 ILE A CA 1
ATOM 1302 C C . ILE A 1 174 ? 8.585 -0.329 -8.652 1.00 66.25 174 ILE A C 1
ATOM 1304 O O . ILE A 1 174 ? 9.714 0.062 -8.934 1.00 66.25 174 ILE A O 1
ATOM 1308 N N . ASP A 1 175 ? 8.352 -1.533 -8.122 1.00 65.31 175 ASP A N 1
ATOM 1309 C CA . ASP A 1 175 ? 9.408 -2.525 -7.838 1.00 65.31 175 ASP A CA 1
ATOM 1310 C C . ASP A 1 175 ? 9.871 -3.223 -9.119 1.00 65.31 175 ASP A C 1
ATOM 1312 O O . ASP A 1 175 ? 11.059 -3.367 -9.408 1.00 65.31 175 ASP A O 1
ATOM 1316 N N . LYS A 1 176 ? 8.896 -3.685 -9.908 1.00 70.44 176 LYS A N 1
ATOM 1317 C CA . LYS A 1 176 ? 9.125 -4.483 -11.113 1.00 70.44 176 LYS A CA 1
ATOM 1318 C C . LYS A 1 176 ? 8.145 -4.081 -12.193 1.00 70.44 176 LYS A C 1
ATOM 1320 O O . LYS A 1 176 ? 6.942 -4.032 -11.954 1.00 70.44 176 LYS A O 1
ATOM 1325 N N . LEU A 1 177 ? 8.676 -3.859 -13.391 1.00 79.50 177 LEU A N 1
ATOM 1326 C CA . LEU A 1 177 ? 7.912 -3.534 -14.585 1.00 79.50 177 LEU A CA 1
ATOM 1327 C C . LEU A 1 177 ? 8.279 -4.521 -15.691 1.00 79.50 177 LEU A C 1
ATOM 1329 O O . LEU A 1 177 ? 9.393 -4.499 -16.213 1.00 79.50 177 LEU A O 1
ATOM 1333 N N . PHE A 1 178 ? 7.330 -5.379 -16.045 1.00 79.12 178 PHE A N 1
ATOM 1334 C CA . PHE A 1 178 ? 7.436 -6.284 -17.179 1.00 79.12 178 PHE A CA 1
ATOM 1335 C C . PHE A 1 178 ? 6.531 -5.767 -18.291 1.00 79.12 178 PHE A C 1
ATOM 1337 O O . PHE A 1 178 ? 5.323 -5.639 -18.100 1.00 79.12 178 PHE A O 1
ATOM 1344 N N . ILE A 1 179 ? 7.114 -5.470 -19.448 1.00 81.12 179 ILE A N 1
ATOM 1345 C CA . ILE A 1 179 ? 6.374 -5.056 -20.640 1.00 81.12 179 ILE A CA 1
ATOM 1346 C C . ILE A 1 179 ? 6.689 -6.066 -21.732 1.00 81.12 179 ILE A C 1
ATOM 1348 O O . ILE A 1 179 ? 7.845 -6.430 -21.941 1.00 81.12 179 ILE A O 1
ATOM 1352 N N . ASN A 1 180 ? 5.649 -6.561 -22.389 1.00 79.00 180 ASN A N 1
ATOM 1353 C CA . ASN A 1 180 ? 5.775 -7.481 -23.505 1.00 79.00 180 ASN A CA 1
ATOM 1354 C C . ASN A 1 180 ? 4.798 -7.067 -24.602 1.00 79.00 180 ASN A C 1
ATOM 1356 O O . ASN A 1 180 ? 3.638 -6.779 -24.317 1.00 79.00 180 ASN A O 1
ATOM 1360 N N . ILE A 1 181 ? 5.260 -7.041 -25.846 1.00 79.06 181 ILE A N 1
ATOM 1361 C CA . ILE A 1 181 ? 4.430 -6.706 -27.000 1.00 79.06 181 ILE A CA 1
ATOM 1362 C C . ILE A 1 181 ? 4.158 -8.007 -27.752 1.00 79.06 181 ILE A C 1
ATOM 1364 O O . ILE A 1 181 ? 5.084 -8.647 -28.251 1.00 79.06 181 ILE A O 1
ATOM 1368 N N . ARG A 1 182 ? 2.889 -8.417 -27.817 1.00 76.88 182 ARG A N 1
ATOM 1369 C CA . ARG A 1 182 ? 2.440 -9.600 -28.567 1.00 76.88 182 ARG A CA 1
ATOM 1370 C C . ARG A 1 182 ? 1.178 -9.263 -29.343 1.00 76.88 182 ARG A C 1
ATOM 1372 O O . ARG A 1 182 ? 0.312 -8.569 -28.825 1.00 76.88 182 ARG A O 1
ATOM 1379 N N . ASP A 1 183 ? 1.095 -9.728 -30.587 1.00 78.62 183 ASP A N 1
ATOM 1380 C CA . ASP A 1 183 ? -0.106 -9.613 -31.431 1.00 78.62 183 ASP A CA 1
ATOM 1381 C C . ASP A 1 183 ? -0.656 -8.177 -31.570 1.00 78.62 183 ASP A C 1
ATOM 1383 O O . ASP A 1 183 ? -1.860 -7.950 -31.620 1.00 78.62 183 ASP A O 1
ATOM 1387 N N . GLY A 1 184 ? 0.233 -7.175 -31.597 1.00 81.00 184 GLY A N 1
ATOM 1388 C CA . GLY A 1 184 ? -0.149 -5.758 -31.677 1.00 81.00 184 GLY A CA 1
ATOM 1389 C C . GLY A 1 184 ? -0.705 -5.165 -30.375 1.00 81.00 184 GLY A C 1
ATOM 1390 O O . GLY A 1 184 ? -1.123 -4.011 -30.375 1.00 81.00 184 GLY A O 1
ATOM 1391 N N . LYS A 1 185 ? -0.677 -5.918 -29.268 1.00 84.69 185 LYS A N 1
ATOM 1392 C CA . LYS A 1 185 ? -1.113 -5.499 -27.934 1.00 84.69 185 LYS A CA 1
ATOM 1393 C C . LYS A 1 185 ? 0.072 -5.384 -26.974 1.00 84.69 185 LYS A C 1
ATOM 1395 O O . LYS A 1 185 ? 0.977 -6.222 -26.966 1.00 84.69 185 LYS A O 1
ATOM 1400 N N . VAL A 1 186 ? 0.066 -4.341 -26.147 1.00 86.19 186 VAL A N 1
ATOM 1401 C CA . VAL A 1 186 ? 1.071 -4.127 -25.099 1.00 86.19 186 VAL A CA 1
ATOM 1402 C C . VAL A 1 186 ? 0.561 -4.732 -23.794 1.00 86.19 186 VAL A C 1
ATOM 1404 O O . VAL A 1 186 ? -0.430 -4.277 -23.230 1.00 86.19 186 VAL A O 1
ATOM 1407 N N . HIS A 1 187 ? 1.243 -5.757 -23.297 1.00 87.50 187 HIS A N 1
ATOM 1408 C CA . HIS A 1 187 ? 0.972 -6.362 -21.998 1.00 87.50 187 HIS A CA 1
ATOM 1409 C C . HIS A 1 187 ? 1.919 -5.778 -20.957 1.00 87.50 187 HIS A C 1
ATOM 1411 O O . HIS A 1 187 ? 3.139 -5.910 -21.075 1.00 87.50 187 HIS A O 1
ATOM 1417 N N . VAL A 1 188 ? 1.353 -5.152 -19.932 1.00 87.56 188 VAL A N 1
ATOM 1418 C CA . VAL A 1 188 ? 2.087 -4.519 -18.840 1.00 87.56 188 VAL A CA 1
ATOM 1419 C C . VAL A 1 188 ? 1.737 -5.233 -17.542 1.00 87.56 188 VAL A C 1
ATOM 1421 O O . VAL A 1 188 ? 0.586 -5.233 -17.117 1.00 87.56 188 VAL A O 1
ATOM 1424 N N . LEU A 1 189 ? 2.737 -5.827 -16.897 1.00 86.50 189 LEU A N 1
ATOM 1425 C CA . LEU A 1 189 ? 2.638 -6.324 -15.529 1.00 86.50 189 LEU A CA 1
ATOM 1426 C C . LEU A 1 189 ? 3.543 -5.466 -14.651 1.00 86.50 189 LEU A C 1
ATOM 1428 O O . LEU A 1 189 ? 4.766 -5.487 -14.799 1.00 86.50 189 LEU A O 1
ATOM 1432 N N . THR A 1 190 ? 2.937 -4.728 -13.729 1.00 86.19 190 THR A N 1
ATOM 1433 C CA . THR A 1 190 ? 3.659 -3.879 -12.782 1.00 86.19 190 THR A CA 1
ATOM 1434 C C . THR A 1 190 ? 3.413 -4.347 -11.357 1.00 86.19 190 THR A C 1
ATOM 1436 O O . THR A 1 190 ? 2.305 -4.756 -11.012 1.00 86.19 190 THR A O 1
ATOM 1439 N N . GLN A 1 191 ? 4.451 -4.303 -10.530 1.00 81.69 191 GLN A N 1
ATOM 1440 C CA . GLN A 1 191 ? 4.353 -4.541 -9.097 1.00 81.69 191 GLN A CA 1
ATOM 1441 C C . GLN A 1 191 ? 4.562 -3.220 -8.369 1.00 81.69 191 GLN A C 1
ATOM 1443 O O . GLN A 1 191 ? 5.591 -2.566 -8.561 1.00 81.69 191 GLN A O 1
ATOM 1448 N N . ILE A 1 192 ? 3.586 -2.851 -7.546 1.00 78.44 192 ILE A N 1
ATOM 1449 C CA . ILE A 1 192 ? 3.603 -1.623 -6.762 1.00 78.44 192 ILE A CA 1
ATOM 1450 C C . ILE A 1 192 ? 3.507 -1.937 -5.273 1.00 78.44 192 ILE A C 1
ATOM 1452 O O . ILE A 1 192 ? 2.876 -2.915 -4.867 1.00 78.44 192 ILE A O 1
ATOM 1456 N N . TYR A 1 193 ? 4.123 -1.082 -4.475 1.00 73.62 193 TYR A N 1
ATOM 1457 C CA . TYR A 1 193 ? 3.909 -1.006 -3.036 1.00 73.62 193 TYR A CA 1
ATOM 1458 C C . TYR A 1 193 ? 2.808 0.018 -2.758 1.00 73.62 193 TYR A C 1
ATOM 1460 O O . TYR A 1 193 ? 2.784 1.038 -3.419 1.00 73.62 193 TYR A O 1
ATOM 1468 N N . SER A 1 194 ? 1.862 -0.215 -1.856 1.00 71.44 194 SER A N 1
ATOM 1469 C CA . SER A 1 194 ? 0.934 0.853 -1.445 1.00 71.44 194 SER A CA 1
ATOM 1470 C C . SER A 1 194 ? 0.366 0.585 -0.059 1.00 71.44 194 SER A C 1
ATOM 1472 O O . SER A 1 194 ? 0.278 -0.560 0.380 1.00 71.44 194 SER A O 1
ATOM 1474 N N . SER A 1 195 ? -0.010 1.641 0.658 1.00 61.34 195 SER A N 1
ATOM 1475 C CA . SER A 1 195 ? -0.727 1.554 1.933 1.00 61.34 195 SER A CA 1
ATOM 1476 C C . SER A 1 195 ? -2.250 1.607 1.765 1.00 61.34 195 SER A C 1
ATOM 1478 O O . SER A 1 195 ? -2.966 1.465 2.755 1.00 61.34 195 SER A O 1
ATOM 1480 N N . GLY A 1 196 ? -2.740 1.857 0.545 1.00 64.31 196 GLY A N 1
ATOM 1481 C CA . GLY A 1 196 ? -4.161 1.896 0.196 1.00 64.31 196 GLY A CA 1
ATOM 1482 C C . GLY A 1 196 ? -4.652 0.600 -0.454 1.00 64.31 196 GLY A C 1
ATOM 1483 O O . GLY A 1 196 ? -4.016 -0.442 -0.338 1.00 64.31 196 GLY A O 1
ATOM 1484 N N . THR A 1 197 ? -5.812 0.673 -1.109 1.00 65.50 197 THR A N 1
ATOM 1485 C CA . THR A 1 197 ? -6.296 -0.364 -2.033 1.00 65.50 197 THR A CA 1
ATOM 1486 C C . THR A 1 197 ? -6.537 0.273 -3.394 1.00 65.50 197 THR A C 1
ATOM 1488 O O . THR A 1 197 ? -7.379 1.173 -3.498 1.00 65.50 197 THR A O 1
ATOM 1491 N N . LEU A 1 198 ? -5.838 -0.180 -4.433 1.00 75.75 198 LEU A N 1
ATOM 1492 C CA . LEU A 1 198 ? -6.038 0.324 -5.791 1.00 75.75 198 LEU A CA 1
ATOM 1493 C C . LEU A 1 198 ? -7.315 -0.283 -6.394 1.00 75.75 198 LEU A C 1
ATOM 1495 O O . LEU A 1 198 ? -7.436 -1.501 -6.532 1.00 75.75 198 LEU A O 1
ATOM 1499 N N . SER A 1 199 ? -8.297 0.552 -6.753 1.00 80.62 199 SER A N 1
ATOM 1500 C CA . SER A 1 199 ? -9.556 0.047 -7.315 1.00 80.62 199 SER A CA 1
ATOM 1501 C C . SER A 1 199 ? -9.392 -0.422 -8.770 1.00 80.62 199 SER A C 1
ATOM 1503 O O . SER A 1 199 ? -8.585 0.147 -9.512 1.00 80.62 199 SER A O 1
ATOM 1505 N N . PRO A 1 200 ? -10.190 -1.405 -9.233 1.00 83.25 200 PRO A N 1
ATOM 1506 C CA . PRO A 1 200 ? -10.201 -1.806 -10.642 1.00 83.25 200 PRO A CA 1
ATOM 1507 C C . PRO A 1 200 ? -10.479 -0.635 -11.596 1.00 83.25 200 PRO A C 1
ATOM 1509 O O . PRO A 1 200 ? -9.832 -0.527 -12.633 1.00 83.25 200 PRO A O 1
ATOM 1512 N N . ASP A 1 201 ? -11.359 0.296 -11.210 1.00 82.75 201 ASP A N 1
ATOM 1513 C CA . ASP A 1 201 ? -11.662 1.494 -12.007 1.00 82.75 201 ASP A CA 1
ATOM 1514 C C . ASP A 1 201 ? -10.455 2.425 -12.141 1.00 82.75 201 ASP A C 1
ATOM 1516 O O . ASP A 1 201 ? -10.275 3.074 -13.170 1.00 82.75 201 ASP A O 1
ATOM 1520 N N . ALA A 1 202 ? -9.625 2.518 -11.096 1.00 81.69 202 ALA A N 1
ATOM 1521 C CA . ALA A 1 202 ? -8.377 3.258 -11.174 1.00 81.69 202 ALA A CA 1
ATOM 1522 C C . ALA A 1 202 ? -7.438 2.600 -12.184 1.00 81.69 202 ALA A C 1
ATOM 1524 O O . ALA A 1 202 ? -6.961 3.291 -13.074 1.00 81.69 202 ALA A O 1
ATOM 1525 N N . VAL A 1 203 ? -7.244 1.278 -12.111 1.00 86.94 203 VAL A N 1
ATOM 1526 C CA . VAL A 1 203 ? -6.405 0.535 -13.068 1.00 86.94 203 VAL A CA 1
ATOM 1527 C C . VAL A 1 203 ? -6.905 0.701 -14.505 1.00 86.94 203 VAL A C 1
ATOM 1529 O O . VAL A 1 203 ? -6.089 0.962 -15.387 1.00 86.94 203 VAL A O 1
ATOM 1532 N N . GLN A 1 204 ? -8.221 0.638 -14.736 1.00 89.62 204 GLN A N 1
ATOM 1533 C CA . GLN A 1 204 ? -8.802 0.826 -16.068 1.00 89.62 204 GLN A CA 1
ATOM 1534 C C . GLN A 1 204 ? -8.515 2.226 -16.624 1.00 89.62 204 GLN A C 1
ATOM 1536 O O . GLN A 1 204 ? -8.086 2.349 -17.765 1.00 89.62 204 GLN A O 1
ATOM 1541 N N . ARG A 1 205 ? -8.648 3.285 -15.811 1.00 88.12 205 ARG A N 1
ATOM 1542 C CA . ARG A 1 205 ? -8.298 4.649 -16.250 1.00 88.12 205 ARG A CA 1
ATOM 1543 C C . ARG A 1 205 ? -6.833 4.765 -16.676 1.00 88.12 205 ARG A C 1
ATOM 1545 O O . ARG A 1 205 ? -6.535 5.462 -17.642 1.00 88.12 205 ARG A O 1
ATOM 1552 N N . ILE A 1 206 ? -5.923 4.099 -15.962 1.00 87.25 206 ILE A N 1
ATOM 1553 C CA . ILE A 1 206 ? -4.496 4.079 -16.316 1.00 87.25 206 ILE A CA 1
ATOM 1554 C C . ILE A 1 206 ? -4.286 3.302 -17.622 1.00 87.25 206 ILE A C 1
ATOM 1556 O O . ILE A 1 206 ? -3.524 3.747 -18.480 1.00 87.25 206 ILE A O 1
ATOM 1560 N N . GLU A 1 207 ? -4.963 2.163 -17.784 1.00 89.62 207 GLU A N 1
ATOM 1561 C CA . GLU A 1 207 ? -4.931 1.359 -19.010 1.00 89.62 207 GLU A CA 1
ATOM 1562 C C . GLU A 1 207 ? -5.395 2.167 -20.229 1.00 89.62 207 GLU A C 1
ATOM 1564 O O . GLU A 1 207 ? -4.675 2.217 -21.227 1.00 89.62 207 GLU A O 1
ATOM 1569 N N . ASP A 1 208 ? -6.529 2.860 -20.122 1.00 91.00 208 ASP A N 1
ATOM 1570 C CA . ASP A 1 208 ? -7.111 3.656 -21.207 1.00 91.00 208 ASP A CA 1
ATOM 1571 C C . ASP A 1 208 ? -6.177 4.804 -21.620 1.00 91.00 208 ASP A C 1
ATOM 1573 O O . ASP A 1 208 ? -5.898 5.000 -22.804 1.00 91.00 208 ASP A O 1
ATOM 1577 N N . GLN A 1 209 ? -5.609 5.522 -20.644 1.00 86.94 209 GLN A N 1
ATOM 1578 C CA . GLN A 1 209 ? -4.640 6.591 -20.906 1.00 86.94 209 GLN A CA 1
ATOM 1579 C C . GLN A 1 209 ? -3.344 6.076 -21.546 1.00 86.94 209 GLN A C 1
ATOM 1581 O O . GLN A 1 209 ? -2.734 6.763 -22.372 1.00 86.94 209 GLN A O 1
ATOM 1586 N N . LEU A 1 210 ? -2.877 4.888 -21.146 1.00 87.69 210 LEU A N 1
ATOM 1587 C CA . LEU A 1 210 ? -1.722 4.252 -21.777 1.00 87.69 210 LEU A CA 1
ATOM 1588 C C . LEU A 1 210 ? -2.050 3.839 -23.213 1.00 87.69 210 LEU A C 1
ATOM 1590 O O . LEU A 1 210 ? -1.212 4.040 -24.091 1.00 87.69 210 LEU A O 1
ATOM 1594 N N . ALA A 1 211 ? -3.246 3.303 -23.458 1.00 90.25 211 ALA A N 1
ATOM 1595 C CA . ALA A 1 211 ? -3.678 2.878 -24.784 1.00 90.25 211 ALA A CA 1
ATOM 1596 C C . ALA A 1 211 ? -3.801 4.055 -25.760 1.00 90.25 211 ALA A C 1
ATOM 1598 O O . ALA A 1 211 ? -3.304 3.972 -26.884 1.00 90.25 211 ALA A O 1
ATOM 1599 N N . GLU A 1 212 ? -4.381 5.171 -25.311 1.00 89.81 212 GLU A N 1
ATOM 1600 C CA . GLU A 1 212 ? -4.487 6.404 -26.097 1.00 89.81 212 GLU A CA 1
ATOM 1601 C C . GLU A 1 212 ? -3.102 6.936 -26.479 1.00 89.81 212 GLU A C 1
ATOM 1603 O O . GLU A 1 212 ? -2.830 7.233 -27.640 1.00 89.81 212 GLU A O 1
ATOM 1608 N N . LYS A 1 213 ? -2.186 7.004 -25.509 1.00 82.94 213 LYS A N 1
ATOM 1609 C CA . LYS A 1 213 ? -0.866 7.605 -25.716 1.00 82.94 213 LYS A CA 1
ATOM 1610 C C . LYS A 1 213 ? 0.092 6.741 -26.533 1.00 82.94 213 LYS A C 1
ATOM 1612 O O . LYS A 1 213 ? 0.984 7.278 -27.186 1.00 82.94 213 LYS A O 1
ATOM 1617 N N . LEU A 1 214 ? -0.047 5.422 -26.446 1.00 84.00 214 LEU A N 1
ATOM 1618 C CA . LEU A 1 214 ? 0.763 4.472 -27.209 1.00 84.00 214 LEU A CA 1
ATOM 1619 C C . LEU A 1 214 ? 0.172 4.177 -28.592 1.00 84.00 214 LEU A C 1
ATOM 1621 O O . LEU A 1 214 ? 0.832 3.495 -29.372 1.00 84.00 214 LEU A O 1
ATOM 1625 N N . GLU A 1 215 ? -1.046 4.655 -28.881 1.00 86.12 215 GLU A N 1
ATOM 1626 C CA . GLU A 1 215 ? -1.816 4.331 -30.092 1.00 86.12 215 GLU A CA 1
ATOM 1627 C C . GLU A 1 215 ? -1.926 2.809 -30.330 1.00 86.12 215 GLU A C 1
ATOM 1629 O O . GLU A 1 215 ? -1.956 2.319 -31.460 1.00 86.12 215 GLU A O 1
ATOM 1634 N N . MET A 1 216 ? -1.946 2.031 -29.245 1.00 85.25 216 MET A N 1
ATOM 1635 C CA . MET A 1 216 ? -1.958 0.569 -29.254 1.00 85.25 216 MET A CA 1
ATOM 1636 C C . MET A 1 216 ? -2.840 0.060 -28.114 1.00 85.25 216 MET A C 1
ATOM 1638 O O . MET A 1 216 ? -2.843 0.659 -27.040 1.00 85.25 216 MET A O 1
ATOM 1642 N N . PRO A 1 217 ? -3.554 -1.066 -28.280 1.00 89.44 217 PRO A N 1
ATOM 1643 C CA . PRO A 1 217 ? -4.294 -1.659 -27.177 1.00 89.44 217 PRO A CA 1
ATOM 1644 C C . PRO A 1 217 ? -3.325 -2.077 -26.063 1.00 89.44 217 PRO A C 1
ATOM 1646 O O . PRO A 1 217 ? -2.308 -2.731 -26.311 1.00 89.44 217 PRO A O 1
ATOM 1649 N N . VAL A 1 218 ? -3.656 -1.715 -24.825 1.00 91.69 218 VAL A N 1
ATOM 1650 C CA . VAL A 1 218 ? -2.876 -2.039 -23.623 1.00 91.69 218 VAL A CA 1
ATOM 1651 C C . VAL A 1 218 ? -3.675 -3.020 -22.769 1.00 91.69 218 VAL A C 1
ATOM 1653 O O . VAL A 1 218 ? -4.899 -3.026 -22.786 1.00 91.69 218 VAL A O 1
ATOM 1656 N N . SER A 1 219 ? -2.986 -3.923 -22.081 1.00 91.62 219 SER A N 1
ATOM 1657 C CA . SER A 1 219 ? -3.539 -4.678 -20.958 1.00 91.62 219 SER A CA 1
ATOM 1658 C C . SER A 1 219 ? -2.628 -4.467 -19.764 1.00 91.62 219 SER A C 1
ATOM 1660 O O . SER A 1 219 ? -1.457 -4.854 -19.810 1.00 91.62 219 SER A O 1
ATOM 1662 N N . LEU A 1 220 ? -3.162 -3.841 -18.723 1.00 90.75 220 LEU A N 1
ATOM 1663 C CA . LEU A 1 220 ? -2.448 -3.493 -17.510 1.00 90.75 220 LEU A CA 1
ATOM 1664 C C . LEU A 1 220 ? -2.886 -4.407 -16.366 1.00 90.75 220 LEU A C 1
ATOM 1666 O O . LEU A 1 220 ? -4.041 -4.431 -15.955 1.00 90.75 220 LEU A O 1
ATOM 1670 N N . VAL A 1 221 ? -1.925 -5.132 -15.804 1.00 89.06 221 VAL A N 1
ATOM 1671 C CA . VAL A 1 221 ? -2.102 -5.898 -14.572 1.00 89.06 221 VAL A CA 1
ATOM 1672 C C . VAL A 1 221 ? -1.224 -5.278 -13.496 1.00 89.06 221 VAL A C 1
ATOM 1674 O O . VAL A 1 221 ? -0.000 -5.205 -13.635 1.00 89.06 221 VAL A O 1
ATOM 1677 N N . VAL A 1 222 ? -1.855 -4.849 -12.407 1.00 87.06 222 VAL A N 1
ATOM 1678 C CA . VAL A 1 222 ? -1.170 -4.279 -11.246 1.00 87.06 222 VAL A CA 1
ATOM 1679 C C . VAL A 1 222 ? -1.172 -5.304 -10.120 1.00 87.06 222 VAL A C 1
ATOM 1681 O O . VAL A 1 222 ? -2.225 -5.739 -9.660 1.00 87.06 222 VAL A O 1
ATOM 1684 N N . ARG A 1 223 ? 0.019 -5.705 -9.672 1.00 83.44 223 ARG A N 1
ATOM 1685 C CA . ARG A 1 223 ? 0.204 -6.464 -8.436 1.00 83.44 223 ARG A CA 1
ATOM 1686 C C . ARG A 1 223 ? 0.496 -5.484 -7.311 1.00 83.44 223 ARG A C 1
ATOM 1688 O O . ARG A 1 223 ? 1.586 -4.923 -7.252 1.00 83.44 223 ARG A O 1
ATOM 1695 N N . GLU A 1 224 ? -0.469 -5.317 -6.423 1.00 79.94 224 GLU A N 1
ATOM 1696 C CA . GLU A 1 224 ? -0.330 -4.493 -5.228 1.00 79.94 224 GLU A CA 1
ATOM 1697 C C . GLU A 1 224 ? 0.233 -5.326 -4.070 1.00 79.94 224 GLU A C 1
ATOM 1699 O O . GLU A 1 224 ? -0.278 -6.403 -3.751 1.00 79.94 224 GLU A O 1
ATOM 1704 N N . ILE A 1 225 ? 1.308 -4.840 -3.454 1.00 77.56 225 ILE A N 1
ATOM 1705 C CA . ILE A 1 225 ? 1.826 -5.349 -2.185 1.00 77.56 225 ILE A CA 1
ATOM 1706 C C . ILE A 1 225 ? 1.551 -4.290 -1.129 1.00 77.56 225 ILE A C 1
ATOM 1708 O O . ILE A 1 225 ? 2.054 -3.171 -1.222 1.00 77.56 225 ILE A O 1
ATOM 1712 N N . SER A 1 226 ? 0.773 -4.657 -0.110 1.00 70.12 226 SER A N 1
ATOM 1713 C CA . SER A 1 226 ? 0.504 -3.746 0.996 1.00 70.12 226 SER A CA 1
ATOM 1714 C C . SER A 1 226 ? 1.779 -3.531 1.812 1.00 70.12 226 SER A C 1
ATOM 1716 O O . SER A 1 226 ? 2.280 -4.466 2.443 1.00 70.12 226 SER A O 1
ATOM 1718 N N . SER A 1 227 ? 2.330 -2.318 1.782 1.00 65.00 227 SER A N 1
ATOM 1719 C CA . SER A 1 227 ? 3.505 -1.964 2.579 1.00 65.00 227 SER A CA 1
ATOM 1720 C C . SER A 1 227 ? 3.472 -0.515 3.053 1.00 65.00 227 SER A C 1
ATOM 1722 O O . SER A 1 227 ? 2.986 0.398 2.383 1.00 65.00 227 SER A O 1
ATOM 1724 N N . SER A 1 228 ? 4.028 -0.309 4.244 1.00 55.53 228 SER A N 1
ATOM 1725 C CA . SER A 1 228 ? 4.228 1.008 4.836 1.00 55.53 228 SER A CA 1
ATOM 1726 C C . SER A 1 228 ? 5.684 1.155 5.245 1.00 55.53 228 SER A C 1
ATOM 1728 O O . SER A 1 228 ? 6.145 0.436 6.136 1.00 55.53 228 SER A O 1
ATOM 1730 N N . ASP A 1 229 ? 6.387 2.105 4.647 1.00 55.59 229 ASP A N 1
ATOM 1731 C CA . ASP A 1 229 ? 7.722 2.476 5.097 1.00 55.59 229 ASP A CA 1
ATOM 1732 C C . ASP A 1 229 ? 7.603 3.311 6.372 1.00 55.59 229 ASP A C 1
ATOM 1734 O O . ASP A 1 229 ? 6.717 4.159 6.493 1.00 55.59 229 ASP A O 1
ATOM 1738 N N . ILE A 1 230 ? 8.458 3.050 7.360 1.00 52.53 230 ILE A N 1
ATOM 1739 C CA . ILE A 1 230 ? 8.434 3.720 8.665 1.00 52.53 230 ILE A CA 1
ATOM 1740 C C . ILE A 1 230 ? 9.832 4.272 8.936 1.00 52.53 230 ILE A C 1
ATOM 1742 O O . ILE A 1 230 ? 10.786 3.510 9.063 1.00 52.53 230 ILE A O 1
ATOM 1746 N N . SER A 1 231 ? 9.949 5.591 9.067 1.00 54.22 231 SER A N 1
ATOM 1747 C CA . SER A 1 231 ? 11.151 6.279 9.538 1.00 54.22 231 SER A CA 1
ATOM 1748 C C . SER A 1 231 ? 10.980 6.760 10.984 1.00 54.22 231 SER A C 1
ATOM 1750 O O . SER A 1 231 ? 9.883 6.720 11.554 1.00 54.22 231 SER A O 1
ATOM 1752 N N . SER A 1 232 ? 12.069 7.248 11.586 1.00 40.25 232 SER A N 1
ATOM 1753 C CA . SER A 1 232 ? 12.051 7.921 12.893 1.00 40.25 232 SER A CA 1
ATOM 1754 C C . SER A 1 232 ? 11.152 9.168 12.921 1.00 40.25 232 SER A C 1
ATOM 1756 O O . SER A 1 232 ? 10.739 9.587 14.002 1.00 40.25 232 SER A O 1
ATOM 1758 N N . GLU A 1 233 ? 10.798 9.725 11.758 1.00 45.44 233 GLU A N 1
ATOM 1759 C CA . GLU A 1 233 ? 9.963 10.925 11.613 1.00 45.44 233 GLU A CA 1
ATOM 1760 C C . GLU A 1 233 ? 8.505 10.629 11.196 1.00 45.44 233 GLU A C 1
ATOM 1762 O O . GLU A 1 233 ? 7.615 11.456 11.437 1.00 45.44 233 GLU A O 1
ATOM 1767 N N . GLY A 1 234 ? 8.221 9.447 10.632 1.00 45.59 234 GLY A N 1
ATOM 1768 C CA . GLY A 1 234 ? 6.898 9.074 10.114 1.00 45.59 234 GLY A CA 1
ATOM 1769 C C . GLY A 1 234 ? 6.961 8.140 8.901 1.00 45.59 234 GLY A C 1
ATOM 1770 O O . GLY A 1 234 ? 7.994 7.542 8.631 1.00 45.59 234 GLY A O 1
ATOM 1771 N N . SER A 1 235 ? 5.848 7.966 8.180 1.00 48.84 235 SER A N 1
ATOM 1772 C CA . SER A 1 235 ? 5.822 7.121 6.977 1.00 48.84 235 SER A CA 1
ATOM 1773 C C . SER A 1 235 ? 6.323 7.908 5.764 1.00 48.84 235 SER A C 1
ATOM 1775 O O . SER A 1 235 ? 5.599 8.751 5.238 1.00 48.84 235 SER A O 1
ATOM 1777 N N . ASN A 1 236 ? 7.576 7.682 5.363 1.00 49.47 236 ASN A N 1
ATOM 1778 C CA . ASN A 1 236 ? 8.171 8.300 4.174 1.00 49.47 236 ASN A CA 1
ATOM 1779 C C . ASN A 1 236 ? 7.865 7.427 2.955 1.00 49.47 236 ASN A C 1
ATOM 1781 O O . ASN A 1 236 ? 8.101 6.231 3.008 1.00 49.47 236 ASN A O 1
ATOM 1785 N N . VAL A 1 237 ? 7.330 8.005 1.878 1.00 52.56 237 VAL A N 1
ATOM 1786 C CA . VAL A 1 237 ? 7.077 7.274 0.628 1.00 52.56 237 VAL A CA 1
ATOM 1787 C C . VAL A 1 237 ? 8.394 6.985 -0.080 1.00 52.56 237 VAL A C 1
ATOM 1789 O O . VAL A 1 237 ? 9.211 7.883 -0.268 1.00 52.56 237 VAL A O 1
ATOM 1792 N N . ALA A 1 238 ? 8.547 5.725 -0.478 1.00 51.50 238 ALA A N 1
ATOM 1793 C CA . ALA A 1 238 ? 9.558 5.213 -1.380 1.00 51.50 238 ALA A CA 1
ATOM 1794 C C . ALA A 1 238 ? 9.696 6.037 -2.671 1.00 51.50 238 ALA A C 1
ATOM 1796 O O . ALA A 1 238 ? 8.852 5.972 -3.560 1.00 51.50 238 ALA A O 1
ATOM 1797 N N . LEU A 1 239 ? 10.839 6.699 -2.814 1.00 48.81 239 LEU A N 1
ATOM 1798 C CA . LEU A 1 239 ? 11.522 6.862 -4.093 1.00 48.81 239 LEU A CA 1
ATOM 1799 C C . LEU A 1 239 ? 12.963 6.402 -3.889 1.00 48.81 239 LEU A C 1
ATOM 1801 O O . LEU A 1 239 ? 13.840 7.153 -3.471 1.00 48.81 239 LEU A O 1
ATOM 1805 N N . VAL A 1 240 ? 13.199 5.117 -4.144 1.00 50.03 240 VAL A N 1
ATOM 1806 C CA . VAL A 1 240 ? 14.553 4.570 -4.237 1.00 50.03 240 VAL A CA 1
ATOM 1807 C C . VAL A 1 240 ? 14.897 4.43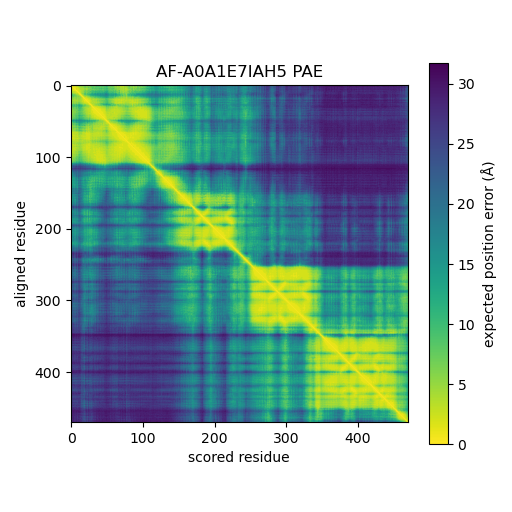2 -5.715 1.00 50.03 240 VAL A C 1
ATOM 1809 O O . VAL A 1 240 ? 15.011 3.333 -6.247 1.00 50.03 240 VAL A O 1
ATOM 1812 N N . GLU A 1 241 ? 15.041 5.561 -6.409 1.00 48.81 241 GLU A N 1
ATOM 1813 C CA . GLU A 1 241 ? 15.971 5.591 -7.537 1.00 48.81 241 GLU A CA 1
ATOM 1814 C C . GLU A 1 241 ? 17.319 6.074 -6.996 1.00 48.81 241 GLU A C 1
ATOM 1816 O O . GLU A 1 241 ? 17.456 7.188 -6.486 1.00 48.81 241 GLU A O 1
ATOM 1821 N N . HIS A 1 242 ? 18.304 5.176 -7.045 1.00 43.94 242 HIS A N 1
ATOM 1822 C CA . HIS A 1 242 ? 19.693 5.500 -6.759 1.00 43.94 242 HIS A CA 1
ATOM 1823 C C . HIS A 1 242 ? 20.230 6.377 -7.890 1.00 43.94 242 HIS A C 1
ATOM 1825 O O . HIS A 1 242 ? 20.191 5.977 -9.057 1.00 43.94 242 HIS A O 1
ATOM 1831 N N . THR A 1 243 ? 20.770 7.547 -7.559 1.00 47.56 243 THR A N 1
ATOM 1832 C CA . THR A 1 243 ? 21.623 8.272 -8.502 1.00 47.56 243 THR A CA 1
ATOM 1833 C C . THR A 1 243 ? 22.939 7.516 -8.691 1.00 47.56 243 THR A C 1
ATOM 1835 O O . THR A 1 243 ? 23.329 6.686 -7.864 1.00 47.56 243 THR A O 1
ATOM 1838 N N . LEU A 1 244 ? 23.657 7.821 -9.776 1.00 50.62 244 LEU A N 1
ATOM 1839 C CA . LEU A 1 244 ? 25.008 7.297 -10.039 1.00 50.62 244 LEU A CA 1
ATOM 1840 C C . LEU A 1 244 ? 26.001 7.601 -8.898 1.00 50.62 244 LEU A C 1
ATOM 1842 O O . LEU A 1 244 ? 27.032 6.944 -8.787 1.00 50.62 244 LEU A O 1
ATOM 1846 N N . ASP A 1 245 ? 25.647 8.546 -8.030 1.00 50.97 245 ASP A N 1
ATOM 1847 C CA . ASP A 1 245 ? 26.438 9.032 -6.904 1.00 50.97 245 ASP A CA 1
ATOM 1848 C C . ASP A 1 245 ? 26.089 8.301 -5.589 1.00 50.97 245 ASP A C 1
ATOM 1850 O O . ASP A 1 245 ? 26.666 8.586 -4.541 1.00 50.97 245 ASP A O 1
ATOM 1854 N N . GLY A 1 246 ? 25.125 7.371 -5.625 1.00 47.78 246 GLY A N 1
ATOM 1855 C CA . GLY A 1 246 ? 24.666 6.600 -4.467 1.00 47.78 246 GLY A CA 1
ATOM 1856 C C . GLY A 1 246 ? 23.652 7.318 -3.567 1.00 47.78 246 GLY A C 1
ATOM 1857 O O . GLY A 1 246 ? 23.280 6.764 -2.532 1.00 47.78 246 GLY A O 1
ATOM 1858 N N . PHE A 1 247 ? 23.178 8.509 -3.946 1.00 45.47 247 PHE A N 1
ATOM 1859 C CA . PHE A 1 247 ? 22.173 9.272 -3.197 1.00 45.47 247 PHE A CA 1
ATOM 1860 C C . PHE A 1 247 ? 20.744 8.972 -3.686 1.00 45.47 247 PHE A C 1
ATOM 1862 O O . PHE A 1 247 ? 20.533 8.560 -4.826 1.00 45.47 247 PHE A O 1
ATOM 1869 N N . PHE A 1 248 ? 19.755 9.167 -2.809 1.00 50.53 248 PHE A N 1
ATOM 1870 C CA . PHE A 1 248 ? 18.331 8.968 -3.107 1.00 50.53 248 PHE A CA 1
ATOM 1871 C C . PHE A 1 248 ? 17.695 10.277 -3.589 1.00 50.53 248 PHE A C 1
ATOM 1873 O O . PHE A 1 248 ? 17.885 11.320 -2.957 1.00 50.53 248 PHE A O 1
ATOM 1880 N N . VAL A 1 249 ? 16.910 10.228 -4.668 1.00 46.59 249 VAL A N 1
ATOM 1881 C CA . VAL A 1 249 ? 16.064 11.357 -5.085 1.00 46.59 249 VAL A CA 1
ATOM 1882 C C . VAL A 1 249 ? 14.735 11.272 -4.337 1.00 46.59 249 VAL A C 1
ATOM 1884 O O . VAL A 1 249 ? 13.874 10.477 -4.693 1.00 46.59 249 VAL A O 1
ATOM 1887 N N . ASN A 1 250 ? 14.542 12.106 -3.313 1.00 51.50 250 ASN A N 1
ATOM 1888 C CA . ASN A 1 250 ? 13.191 12.418 -2.843 1.00 51.50 250 ASN A CA 1
ATOM 1889 C C . ASN A 1 250 ? 12.581 13.390 -3.864 1.00 51.50 250 ASN A C 1
ATOM 1891 O O . ASN A 1 250 ? 12.896 14.579 -3.831 1.00 51.50 250 ASN A O 1
ATOM 1895 N N . GLU A 1 251 ? 11.751 12.909 -4.793 1.00 51.69 251 GLU A N 1
ATOM 1896 C CA . GLU A 1 251 ? 10.879 13.826 -5.537 1.00 51.69 251 GLU A CA 1
ATOM 1897 C C . GLU A 1 251 ? 9.923 14.510 -4.549 1.00 51.69 251 GLU A C 1
ATOM 1899 O O . GLU A 1 251 ? 9.454 13.897 -3.584 1.00 51.69 251 GLU A O 1
ATOM 1904 N N . ASP A 1 252 ? 9.647 15.797 -4.770 1.00 54.88 252 ASP A N 1
ATOM 1905 C CA . ASP A 1 252 ? 8.705 16.557 -3.955 1.00 54.88 252 ASP A CA 1
ATOM 1906 C C . ASP A 1 252 ? 7.326 15.880 -3.972 1.00 54.88 252 ASP A C 1
ATOM 1908 O O . ASP A 1 252 ? 6.593 15.905 -4.962 1.00 54.88 252 ASP A O 1
ATOM 1912 N N . VAL A 1 253 ? 6.969 15.266 -2.843 1.00 60.91 253 VAL A N 1
ATOM 1913 C CA . VAL A 1 253 ? 5.684 14.592 -2.638 1.00 60.91 253 VAL A CA 1
ATOM 1914 C C . VAL A 1 253 ? 4.540 15.580 -2.892 1.00 60.91 253 VAL A C 1
ATOM 1916 O O . VAL A 1 253 ? 4.508 16.664 -2.297 1.00 60.91 253 VAL A O 1
ATOM 1919 N N . ARG A 1 254 ? 3.577 15.198 -3.746 1.00 64.88 254 ARG A N 1
ATOM 1920 C CA . ARG A 1 254 ? 2.412 16.036 -4.082 1.00 64.88 254 ARG A CA 1
ATOM 1921 C C . ARG A 1 254 ? 1.692 16.537 -2.812 1.00 64.88 254 ARG A C 1
ATOM 1923 O O . ARG A 1 254 ? 1.608 15.800 -1.823 1.00 64.88 254 ARG A O 1
ATOM 1930 N N . PRO A 1 255 ? 1.102 17.751 -2.819 1.00 73.25 255 PRO A N 1
ATOM 1931 C CA . PRO A 1 255 ? 0.446 18.324 -1.636 1.00 73.25 255 PRO A CA 1
ATOM 1932 C C . PRO A 1 255 ? -0.661 17.448 -1.025 1.00 73.25 255 PRO A C 1
ATOM 1934 O O . PRO A 1 255 ? -0.812 17.410 0.197 1.00 73.25 255 PRO A O 1
ATOM 1937 N N . SER A 1 256 ? -1.409 16.713 -1.854 1.00 71.50 256 SER A N 1
ATOM 1938 C CA . SER A 1 256 ? -2.441 15.754 -1.427 1.00 71.50 256 SER A CA 1
ATOM 1939 C C . SER A 1 256 ? -1.852 14.575 -0.647 1.00 71.50 256 SER A C 1
ATOM 1941 O O . SER A 1 256 ? -2.354 14.219 0.417 1.00 71.50 256 SER A O 1
ATOM 1943 N N . VAL A 1 257 ? -0.740 14.010 -1.115 1.00 71.12 257 VAL A N 1
ATOM 1944 C CA . VAL A 1 257 ? -0.064 12.890 -0.447 1.00 71.12 257 VAL A CA 1
ATOM 1945 C C . VAL A 1 257 ? 0.553 13.347 0.876 1.00 71.12 257 VAL A C 1
ATOM 1947 O O . VAL A 1 257 ? 0.375 12.684 1.898 1.00 71.12 257 VAL A O 1
ATOM 1950 N N . ARG A 1 258 ? 1.172 14.536 0.910 1.00 78.06 258 ARG A N 1
ATOM 1951 C CA . ARG A 1 258 ? 1.662 15.149 2.160 1.00 78.06 258 ARG A CA 1
ATOM 1952 C C . ARG A 1 258 ? 0.530 15.355 3.173 1.00 78.06 258 ARG A C 1
ATOM 1954 O O . ARG A 1 258 ? 0.707 15.122 4.368 1.00 78.06 258 ARG A O 1
ATOM 1961 N N . THR A 1 259 ? -0.643 15.763 2.689 1.00 83.88 259 THR A N 1
ATOM 1962 C CA . THR A 1 259 ? -1.856 15.934 3.500 1.00 83.88 259 THR A CA 1
ATOM 1963 C C . THR A 1 259 ? -2.290 14.616 4.140 1.00 83.88 259 THR A C 1
ATOM 1965 O O . THR A 1 259 ? -2.525 14.581 5.352 1.00 83.88 259 THR A O 1
ATOM 1968 N N . VAL A 1 260 ? -2.338 13.522 3.370 1.00 82.19 260 VAL A N 1
ATOM 1969 C CA . VAL A 1 260 ? -2.631 12.177 3.895 1.00 82.19 260 VAL A CA 1
ATOM 1970 C C . VAL A 1 260 ? -1.580 11.753 4.919 1.00 82.19 260 VAL A C 1
ATOM 1972 O O . VAL A 1 260 ? -1.944 11.362 6.024 1.00 82.19 260 VAL A O 1
ATOM 1975 N N . GLN A 1 261 ? -0.287 11.903 4.615 1.00 78.69 261 GLN A N 1
ATOM 1976 C CA . GLN A 1 261 ? 0.806 11.507 5.512 1.00 78.69 261 GLN A CA 1
ATOM 1977 C C . GLN A 1 261 ? 0.753 12.214 6.871 1.00 78.69 261 GLN A C 1
ATOM 1979 O O . GLN A 1 261 ? 0.834 11.560 7.914 1.00 78.69 261 GLN A O 1
ATOM 1984 N N . GLU A 1 262 ? 0.602 13.542 6.889 1.00 86.38 262 GLU A N 1
ATOM 1985 C CA . GLU A 1 262 ? 0.497 14.289 8.147 1.00 86.38 262 GLU A CA 1
ATOM 1986 C C . GLU A 1 262 ? -0.783 13.924 8.908 1.00 86.38 262 GLU A C 1
ATOM 1988 O O . GLU A 1 262 ? -0.743 13.760 10.131 1.00 86.38 262 GLU A O 1
ATOM 1993 N N . SER A 1 263 ? -1.895 13.713 8.196 1.00 89.12 263 SER A N 1
ATOM 1994 C CA . SER A 1 263 ? -3.156 13.266 8.796 1.00 89.12 263 SER A CA 1
ATOM 1995 C C . SER A 1 263 ? -3.007 11.895 9.452 1.00 89.12 263 SER A C 1
ATOM 1997 O O . SER A 1 263 ? -3.311 11.737 10.637 1.00 89.12 263 SER A O 1
ATOM 1999 N N . GLU A 1 264 ? -2.459 10.913 8.733 1.00 86.06 264 GLU A N 1
ATOM 2000 C CA . GLU A 1 264 ? -2.171 9.588 9.272 1.00 86.06 264 GLU A CA 1
ATOM 2001 C C . GLU A 1 264 ? -1.226 9.661 10.464 1.00 86.06 264 GLU A C 1
ATOM 2003 O O . GLU A 1 264 ? -1.439 8.967 11.456 1.00 86.06 264 GLU A O 1
ATOM 2008 N N . ARG A 1 265 ? -0.186 10.498 10.406 1.00 85.31 265 ARG A N 1
ATOM 2009 C CA . ARG A 1 265 ? 0.778 10.646 11.499 1.00 85.31 265 ARG A CA 1
ATOM 2010 C C . ARG A 1 265 ? 0.104 11.160 12.766 1.00 85.31 265 ARG A C 1
ATOM 2012 O O . ARG A 1 265 ? 0.326 10.600 13.842 1.00 85.31 265 ARG A O 1
ATOM 2019 N N . ILE A 1 266 ? -0.733 12.189 12.646 1.00 90.88 266 ILE A N 1
ATOM 2020 C CA . ILE A 1 266 ? -1.493 12.759 13.765 1.00 90.88 266 ILE A CA 1
ATOM 2021 C C . ILE A 1 266 ? -2.454 11.717 14.340 1.00 90.88 266 ILE A C 1
ATOM 2023 O O . ILE A 1 266 ? -2.452 11.491 15.555 1.00 90.88 266 ILE A O 1
ATOM 2027 N N . ILE A 1 267 ? -3.222 11.038 13.482 1.00 91.19 267 ILE A N 1
ATOM 2028 C CA . ILE A 1 267 ? -4.194 10.027 13.908 1.00 91.19 267 ILE A CA 1
ATOM 2029 C C . ILE A 1 267 ? -3.468 8.843 14.555 1.00 91.19 267 ILE A C 1
ATOM 2031 O O . ILE A 1 267 ? -3.745 8.520 15.706 1.00 91.19 267 ILE A O 1
ATOM 2035 N N . LYS A 1 268 ? -2.466 8.243 13.900 1.00 87.75 268 LYS A N 1
ATOM 2036 C CA . LYS A 1 268 ? -1.670 7.129 14.452 1.00 87.75 268 LYS A CA 1
ATOM 2037 C C . LYS A 1 268 ? -1.027 7.507 15.787 1.00 87.75 268 LYS A C 1
ATOM 2039 O O . LYS A 1 268 ? -1.023 6.681 16.696 1.00 87.75 268 LYS A O 1
ATOM 2044 N N . LYS A 1 269 ? -0.500 8.730 15.944 1.00 87.50 269 LYS A N 1
ATOM 2045 C CA . LYS A 1 269 ? 0.066 9.200 17.222 1.00 87.50 269 LYS A CA 1
ATOM 2046 C C . LYS A 1 269 ? -0.990 9.214 18.327 1.00 87.50 269 LYS A C 1
ATOM 2048 O O . LYS A 1 269 ? -0.711 8.753 19.431 1.00 87.50 269 LYS A O 1
ATOM 2053 N N . TYR A 1 270 ? -2.193 9.695 18.025 1.00 89.12 270 TYR A N 1
ATOM 2054 C CA . TYR A 1 270 ? -3.300 9.707 18.973 1.00 89.12 270 TYR A CA 1
ATOM 2055 C C . TYR A 1 270 ? -3.790 8.298 19.324 1.00 89.12 270 TYR A C 1
ATOM 2057 O O . TYR A 1 270 ? -3.903 7.965 20.503 1.00 89.12 270 TYR A O 1
ATOM 2065 N N . LEU A 1 271 ? -4.006 7.444 18.321 1.00 87.19 271 LEU A N 1
ATOM 2066 C CA . LEU A 1 271 ? -4.467 6.071 18.530 1.00 87.19 271 LEU A CA 1
ATOM 2067 C C . LEU A 1 271 ? -3.415 5.219 19.252 1.00 87.19 271 LEU A C 1
ATOM 2069 O O . LEU A 1 271 ? -3.767 4.390 20.070 1.00 87.19 271 LEU A O 1
ATOM 2073 N N . ARG A 1 272 ? -2.110 5.457 19.063 1.00 80.06 272 ARG A N 1
ATOM 2074 C CA . ARG A 1 272 ? -1.061 4.771 19.848 1.00 80.06 272 ARG A CA 1
ATOM 2075 C C . ARG A 1 272 ? -1.142 5.060 21.349 1.00 80.06 272 ARG A C 1
ATOM 2077 O O . ARG A 1 272 ? -0.702 4.222 22.134 1.00 80.06 272 ARG A O 1
ATOM 2084 N N . ALA A 1 273 ? -1.665 6.225 21.729 1.00 77.38 273 ALA A N 1
ATOM 2085 C CA . ALA A 1 273 ? -1.890 6.590 23.123 1.00 77.38 273 ALA A CA 1
ATOM 2086 C C . ALA A 1 273 ? -3.203 6.014 23.688 1.00 77.38 273 ALA A C 1
ATOM 2088 O O . ALA A 1 273 ? -3.366 5.993 24.903 1.00 77.38 273 ALA A O 1
ATOM 2089 N N . HIS A 1 274 ? -4.115 5.525 22.836 1.00 76.25 274 HIS A N 1
ATOM 2090 C CA . HIS A 1 274 ? -5.433 5.027 23.230 1.00 76.25 274 HIS A CA 1
ATOM 2091 C C . HIS A 1 274 ? -5.588 3.546 22.889 1.00 76.25 274 HIS A C 1
ATOM 2093 O O . HIS A 1 274 ? -5.493 3.117 21.744 1.00 76.25 274 HIS A O 1
ATOM 2099 N N . THR A 1 275 ? -5.852 2.737 23.901 1.00 69.38 275 THR A N 1
ATOM 2100 C CA . THR A 1 275 ? -5.864 1.286 23.764 1.00 69.38 275 THR A CA 1
ATOM 2101 C C . THR A 1 275 ? -6.956 0.767 22.830 1.00 69.38 275 THR A C 1
ATOM 2103 O O . THR A 1 275 ? -8.097 1.216 22.904 1.00 69.38 275 THR A O 1
ATOM 2106 N N . GLY A 1 276 ? -6.618 -0.228 22.001 1.00 72.69 276 GLY A N 1
ATOM 2107 C CA . GLY A 1 276 ? -7.592 -0.970 21.192 1.00 72.69 276 GLY A CA 1
ATOM 2108 C C . GLY A 1 276 ? -8.164 -0.205 20.003 1.00 72.69 276 GLY A C 1
ATOM 2109 O O . GLY A 1 276 ? -9.261 -0.532 19.558 1.00 72.69 276 GLY A O 1
ATOM 2110 N N . LEU A 1 277 ? -7.442 0.806 19.513 1.00 84.31 277 LEU A N 1
ATOM 2111 C CA . LEU A 1 277 ? -7.757 1.535 18.290 1.00 84.31 277 LEU A CA 1
ATOM 2112 C C . LEU A 1 277 ? -6.595 1.445 17.302 1.00 84.31 277 LEU A C 1
ATOM 2114 O O . LEU A 1 277 ? -5.433 1.659 17.662 1.00 84.31 277 LEU A O 1
ATOM 2118 N N . HIS A 1 278 ? -6.918 1.198 16.039 1.00 84.00 278 HIS A N 1
ATOM 2119 C CA . HIS A 1 278 ? -5.955 1.079 14.956 1.00 84.00 278 HIS A CA 1
ATOM 2120 C C . HIS A 1 278 ? -6.436 1.860 13.736 1.00 84.00 278 HIS A C 1
ATOM 2122 O O . HIS A 1 278 ? -7.596 1.776 13.345 1.00 84.00 278 HIS A O 1
ATOM 2128 N N . LEU A 1 279 ? -5.539 2.648 13.140 1.00 86.31 279 LEU A N 1
ATOM 2129 C CA . LEU A 1 279 ? -5.802 3.240 11.833 1.00 86.31 279 LEU A CA 1
ATOM 2130 C C . LEU A 1 279 ? -5.528 2.165 10.783 1.00 86.31 279 LEU A C 1
ATOM 2132 O O . LEU A 1 279 ? -4.416 1.640 10.751 1.00 86.31 279 LEU A O 1
ATOM 2136 N N . VAL A 1 280 ? -6.531 1.863 9.963 1.00 80.88 280 VAL A N 1
ATOM 2137 C CA . VAL A 1 280 ? -6.416 0.946 8.826 1.00 80.88 280 VAL A CA 1
ATOM 2138 C C . VAL A 1 280 ? -5.742 1.682 7.665 1.00 80.88 280 VAL A C 1
ATOM 2140 O O . VAL A 1 280 ? -4.651 1.300 7.268 1.00 80.88 280 VAL A O 1
ATOM 2143 N N . HIS A 1 281 ? -6.338 2.782 7.197 1.00 76.12 281 HIS A N 1
ATOM 2144 C CA . HIS A 1 281 ? -5.716 3.758 6.287 1.00 76.12 281 HIS A CA 1
ATOM 2145 C C . HIS A 1 281 ? -6.458 5.106 6.387 1.00 76.12 281 HIS A C 1
ATOM 2147 O O . HIS A 1 281 ? -7.516 5.192 7.030 1.00 76.12 281 HIS A O 1
ATOM 2153 N N . ALA A 1 282 ? -5.929 6.150 5.744 1.00 82.00 282 ALA A N 1
ATOM 2154 C CA . ALA A 1 282 ? -6.666 7.382 5.463 1.00 82.00 282 ALA A CA 1
ATOM 2155 C C . ALA A 1 282 ? -6.587 7.783 3.982 1.00 82.00 282 ALA A C 1
ATOM 2157 O O . ALA A 1 282 ? -5.530 7.671 3.370 1.00 82.00 282 ALA A O 1
ATOM 2158 N N . ASP A 1 283 ? -7.689 8.308 3.448 1.00 76.44 283 ASP A N 1
ATOM 2159 C CA . ASP A 1 283 ? -7.775 8.859 2.091 1.00 76.44 283 ASP A CA 1
ATOM 2160 C C . ASP A 1 283 ? -8.013 10.366 2.119 1.00 76.44 283 ASP A C 1
ATOM 2162 O O . ASP A 1 283 ? -8.592 10.898 3.071 1.00 76.44 283 ASP A O 1
ATOM 2166 N N . PHE A 1 284 ? -7.627 11.042 1.038 1.00 81.31 284 PHE A N 1
ATOM 2167 C CA . PHE A 1 284 ? -7.898 12.457 0.803 1.00 81.31 284 PHE A CA 1
ATOM 2168 C C . PHE A 1 284 ? -8.654 12.654 -0.511 1.00 81.31 284 PHE A C 1
ATOM 2170 O O . PHE A 1 284 ? -8.233 12.151 -1.551 1.00 81.31 284 PHE A O 1
ATOM 2177 N N . PHE A 1 285 ? -9.740 13.421 -0.476 1.00 78.56 285 PHE A N 1
ATOM 2178 C CA . PHE A 1 285 ? -10.499 13.812 -1.665 1.00 78.56 285 PHE A CA 1
ATOM 2179 C C . PHE A 1 285 ? -11.218 15.147 -1.448 1.00 78.56 285 PHE A C 1
ATOM 2181 O O . PHE A 1 285 ? -11.307 15.647 -0.325 1.00 78.56 285 PHE A O 1
ATOM 2188 N N . TYR A 1 286 ? -11.741 15.727 -2.527 1.00 81.62 286 TYR A N 1
ATOM 2189 C CA . TYR A 1 286 ? -12.608 16.903 -2.471 1.00 81.62 286 TYR A CA 1
ATOM 2190 C C . TYR A 1 286 ? -14.071 16.490 -2.636 1.00 81.62 286 TYR A C 1
ATOM 2192 O O . TYR A 1 286 ? -14.398 15.695 -3.515 1.00 81.62 286 TYR A O 1
ATOM 2200 N N . LEU A 1 287 ? -14.949 17.045 -1.803 1.00 82.75 287 LEU A N 1
ATOM 2201 C CA . LEU A 1 287 ? -16.400 16.926 -1.916 1.00 82.75 287 LEU A CA 1
ATOM 2202 C C . LEU A 1 287 ? -16.979 18.338 -2.017 1.00 82.75 287 LEU A C 1
ATOM 2204 O O . LEU A 1 287 ? -16.878 19.085 -1.048 1.00 82.75 287 LEU A O 1
ATOM 2208 N N . GLU A 1 288 ? -17.536 18.706 -3.176 1.00 82.88 288 GLU A N 1
ATOM 2209 C CA . GLU A 1 288 ? -18.115 20.045 -3.422 1.00 82.88 288 GLU A CA 1
ATOM 2210 C C . GLU A 1 288 ? -17.165 21.190 -2.994 1.00 82.88 288 GLU A C 1
ATOM 2212 O O . GLU A 1 288 ? -17.533 22.081 -2.233 1.00 82.88 288 GLU A O 1
ATOM 2217 N N . ASP A 1 289 ? -15.896 21.118 -3.416 1.00 83.94 289 ASP A N 1
ATOM 2218 C CA . ASP A 1 289 ? -14.799 22.042 -3.057 1.00 83.94 289 ASP A CA 1
ATOM 2219 C C . ASP A 1 289 ? -14.353 22.045 -1.583 1.00 83.94 289 ASP A C 1
ATOM 2221 O O . ASP A 1 289 ? -13.467 22.810 -1.184 1.00 83.94 289 ASP A O 1
ATOM 2225 N N . GLN A 1 290 ? -14.883 21.145 -0.755 1.00 89.75 290 GLN A N 1
ATOM 2226 C CA . GLN A 1 290 ? -14.390 20.922 0.597 1.00 89.75 290 GLN A CA 1
ATOM 2227 C C . GLN A 1 290 ? -13.359 19.789 0.623 1.00 89.75 290 GLN A C 1
ATOM 2229 O O . GLN A 1 290 ? -13.636 18.666 0.212 1.00 89.75 290 GLN A O 1
ATOM 2234 N N . ALA A 1 291 ? -12.167 20.068 1.151 1.00 89.81 291 ALA A N 1
ATOM 2235 C CA . ALA A 1 291 ? -11.150 19.050 1.402 1.00 89.81 291 ALA A CA 1
ATOM 2236 C C . ALA A 1 291 ? -11.615 18.081 2.503 1.00 89.81 291 ALA A C 1
ATOM 2238 O O . ALA A 1 291 ? -11.992 18.515 3.595 1.00 89.81 291 ALA A O 1
ATOM 2239 N N . VAL A 1 292 ? -11.561 16.777 2.247 1.00 91.62 292 VAL A N 1
ATOM 2240 C CA . VAL A 1 292 ? -12.009 15.734 3.175 1.00 91.62 292 VAL A CA 1
ATOM 2241 C C . VAL A 1 292 ? -10.899 14.712 3.386 1.00 91.62 292 VAL A C 1
ATOM 2243 O O . VAL A 1 292 ? -10.311 14.215 2.429 1.00 91.62 292 VAL A O 1
ATOM 2246 N N . ILE A 1 293 ? -10.647 14.377 4.652 1.00 92.25 293 ILE A N 1
ATOM 2247 C CA . ILE A 1 293 ? -9.898 13.183 5.048 1.00 92.25 293 ILE A CA 1
ATOM 2248 C C . ILE A 1 293 ? -10.897 12.126 5.499 1.00 92.25 293 ILE A C 1
ATOM 2250 O O . ILE A 1 293 ? -11.622 12.346 6.471 1.00 92.25 293 ILE A O 1
ATOM 2254 N N . LEU A 1 294 ? -10.912 10.974 4.833 1.00 89.31 294 LEU A N 1
ATOM 2255 C CA . LEU A 1 294 ? -11.656 9.797 5.272 1.00 89.31 294 LEU A CA 1
ATOM 2256 C C . LEU A 1 294 ? -10.691 8.827 5.944 1.00 89.31 294 LEU A C 1
ATOM 2258 O O . LEU A 1 294 ? -9.920 8.149 5.274 1.00 89.31 294 LEU A O 1
ATOM 2262 N N . ALA A 1 295 ? -10.731 8.753 7.270 1.00 90.94 295 ALA A N 1
ATOM 2263 C CA . ALA A 1 295 ? -9.907 7.821 8.025 1.00 90.94 295 ALA A CA 1
ATOM 2264 C C . ALA A 1 295 ? -10.716 6.584 8.420 1.00 90.94 295 ALA A C 1
ATOM 2266 O O . ALA A 1 295 ? -11.761 6.675 9.075 1.00 90.94 295 ALA A O 1
ATOM 2267 N N . LYS A 1 296 ? -10.208 5.414 8.038 1.00 88.81 296 LYS A N 1
ATOM 2268 C CA . LYS A 1 296 ? -10.777 4.123 8.401 1.00 88.81 296 LYS A CA 1
ATOM 2269 C C . LYS A 1 296 ? -10.104 3.613 9.669 1.00 88.81 296 LYS A C 1
ATOM 2271 O O . LYS A 1 296 ? -8.911 3.327 9.674 1.00 88.81 296 LYS A O 1
ATOM 2276 N N . ILE A 1 297 ? -10.862 3.507 10.750 1.00 90.31 297 ILE A N 1
ATOM 2277 C CA . ILE A 1 297 ? -10.362 3.119 12.070 1.00 90.31 297 ILE A CA 1
ATOM 2278 C C . ILE A 1 297 ? -11.049 1.827 12.486 1.00 90.31 297 ILE A C 1
ATOM 2280 O O . ILE A 1 297 ? -12.271 1.738 12.430 1.00 90.31 297 ILE A O 1
ATOM 2284 N N . SER A 1 298 ? -10.278 0.846 12.935 1.00 88.06 298 SER A N 1
ATOM 2285 C CA . SER A 1 298 ? -10.800 -0.364 13.560 1.00 88.06 298 SER A CA 1
ATOM 2286 C C . SER A 1 298 ? -10.522 -0.346 15.058 1.00 88.06 298 SER A C 1
ATOM 2288 O O . SER A 1 298 ? -9.515 0.206 15.518 1.00 88.06 298 SER A O 1
ATOM 2290 N N . GLY A 1 299 ? -11.422 -0.921 15.851 1.00 84.62 299 GLY A N 1
ATOM 2291 C CA . GLY A 1 299 ? -11.165 -1.049 17.277 1.00 84.62 299 GLY A CA 1
ATOM 2292 C C . GLY A 1 299 ? -12.322 -1.551 18.119 1.00 84.62 299 GLY A C 1
ATOM 2293 O O . GLY A 1 299 ? -13.425 -1.792 17.640 1.00 84.62 299 GLY A O 1
ATOM 2294 N N . VAL A 1 300 ? -12.048 -1.676 19.414 1.00 75.38 300 VAL A N 1
ATOM 2295 C CA . VAL A 1 300 ? -12.992 -2.187 20.426 1.00 75.38 300 VAL A CA 1
ATOM 2296 C C . VAL A 1 300 ? -13.879 -1.094 21.036 1.00 75.38 300 VAL A C 1
ATOM 2298 O O . VAL A 1 300 ? -14.763 -1.380 21.838 1.00 75.38 300 VAL A O 1
ATOM 2301 N N . ARG A 1 301 ? -13.630 0.179 20.700 1.00 77.94 301 ARG A N 1
ATOM 2302 C CA . ARG A 1 301 ? -14.447 1.326 21.124 1.00 77.94 301 ARG A CA 1
ATOM 2303 C C . ARG A 1 301 ? -14.525 2.375 20.024 1.00 77.94 301 ARG A C 1
ATOM 2305 O O . ARG A 1 301 ? -13.595 2.507 19.241 1.00 77.94 301 ARG A O 1
ATOM 2312 N N . ARG A 1 302 ? -15.582 3.185 20.021 1.00 83.19 302 ARG A N 1
ATOM 2313 C CA . ARG A 1 302 ? -15.709 4.343 19.122 1.00 83.19 302 ARG A CA 1
ATOM 2314 C C . ARG A 1 302 ? -14.985 5.562 19.701 1.00 83.19 302 ARG A C 1
ATOM 2316 O O . ARG A 1 302 ? -14.836 5.676 20.918 1.00 83.19 302 ARG A O 1
ATOM 2323 N N . LEU A 1 303 ? -14.556 6.466 18.822 1.00 84.25 303 LEU A N 1
ATOM 2324 C CA . LEU A 1 303 ? -14.048 7.786 19.202 1.00 84.25 303 LEU A CA 1
ATOM 2325 C C . LEU A 1 303 ? -15.223 8.705 19.560 1.00 84.25 303 LEU A C 1
ATOM 2327 O O . LEU A 1 303 ? -16.204 8.777 18.817 1.00 84.25 303 LEU A O 1
ATOM 2331 N N . ALA A 1 304 ? -15.129 9.404 20.686 1.00 84.31 304 ALA A N 1
ATOM 2332 C CA . ALA A 1 304 ? -16.089 10.419 21.088 1.00 84.31 304 ALA A CA 1
ATOM 2333 C C . ALA A 1 304 ? -15.993 11.652 20.178 1.00 84.31 304 ALA A C 1
ATOM 2335 O O . ALA A 1 304 ? -14.940 11.951 19.615 1.00 84.31 304 ALA A O 1
ATOM 2336 N N . ILE A 1 305 ? -17.088 12.410 20.069 1.00 85.06 305 ILE A N 1
ATOM 2337 C CA . ILE A 1 305 ? -17.183 13.590 19.191 1.00 85.06 305 ILE A CA 1
ATOM 2338 C C . ILE A 1 305 ? -16.052 14.594 19.469 1.00 85.06 305 ILE A C 1
ATOM 2340 O O . ILE A 1 305 ? -15.496 15.168 18.533 1.00 85.06 305 ILE A O 1
ATOM 2344 N N . ASP A 1 306 ? -15.672 14.773 20.733 1.00 84.88 306 ASP A N 1
ATOM 2345 C CA . ASP A 1 306 ? -14.610 15.705 21.116 1.00 84.88 306 ASP A CA 1
ATOM 2346 C C . ASP A 1 306 ? -13.211 15.197 20.735 1.00 84.88 306 ASP A C 1
ATOM 2348 O O . ASP A 1 306 ? -12.362 15.992 20.329 1.00 84.88 306 ASP A O 1
ATOM 2352 N N . GLU A 1 307 ? -12.985 13.875 20.755 1.00 89.06 307 GLU A N 1
ATOM 2353 C CA . GLU A 1 307 ? -11.752 13.261 20.239 1.00 89.06 307 GLU A CA 1
ATOM 2354 C C . GLU A 1 307 ? -11.621 13.532 18.727 1.00 89.06 307 GLU A C 1
ATOM 2356 O O . GLU A 1 307 ? -10.549 13.914 18.250 1.00 89.06 307 GLU A O 1
ATOM 2361 N N . ILE A 1 308 ? -12.729 13.408 17.980 1.00 93.31 308 ILE A N 1
ATOM 2362 C CA . ILE A 1 308 ? -12.782 13.662 16.530 1.00 93.31 308 ILE A CA 1
ATOM 2363 C C . ILE A 1 308 ? -12.518 15.139 16.225 1.00 93.31 308 ILE A C 1
ATOM 2365 O O . ILE A 1 308 ? -11.649 15.444 15.410 1.00 93.31 308 ILE A O 1
ATOM 2369 N N . LYS A 1 309 ? -13.206 16.062 16.912 1.00 93.69 309 LYS A N 1
ATOM 2370 C CA . LYS A 1 309 ? -13.007 17.513 16.744 1.00 93.69 309 LYS A CA 1
ATOM 2371 C C . LYS A 1 309 ? -11.568 17.930 17.032 1.00 93.69 309 LYS A C 1
ATOM 2373 O O . LYS A 1 309 ? -10.997 18.743 16.305 1.00 93.69 309 LYS A O 1
ATOM 2378 N N . MET A 1 310 ? -10.967 17.367 18.079 1.00 94.75 310 MET A N 1
ATOM 2379 C CA . MET A 1 310 ? -9.574 17.635 18.426 1.00 94.75 310 MET A CA 1
ATOM 2380 C C . MET A 1 310 ? -8.617 17.133 17.332 1.00 94.75 310 MET A C 1
ATOM 2382 O O . MET A 1 310 ? -7.685 17.852 16.967 1.00 94.75 310 MET A O 1
ATOM 2386 N N . LEU A 1 311 ? -8.827 15.923 16.798 1.00 95.88 311 LEU A N 1
ATOM 2387 C CA . LEU A 1 311 ? -8.031 15.396 15.683 1.00 95.88 311 LEU A CA 1
ATOM 2388 C C . LEU A 1 311 ? -8.169 16.271 14.435 1.00 95.88 311 LEU A C 1
ATOM 2390 O O . LEU A 1 311 ? -7.160 16.662 13.855 1.00 95.88 311 LEU A O 1
ATOM 2394 N N . GLU A 1 312 ? -9.397 16.628 14.068 1.00 96.44 312 GLU A N 1
ATOM 2395 C CA . GLU A 1 312 ? -9.696 17.492 12.927 1.00 96.44 312 GLU A CA 1
ATOM 2396 C C . GLU A 1 312 ? -8.996 18.852 13.050 1.00 96.44 312 GLU A C 1
ATOM 2398 O O . GLU A 1 312 ? -8.340 19.292 12.108 1.00 96.44 312 GLU A O 1
ATOM 2403 N N . SER A 1 313 ? -9.045 19.485 14.227 1.00 95.69 313 SER A N 1
ATOM 2404 C CA . SER A 1 313 ? -8.357 20.757 14.478 1.00 95.69 313 SER A CA 1
ATOM 2405 C C . SER A 1 313 ? -6.839 20.641 14.319 1.00 95.69 313 SER A C 1
ATOM 2407 O O . SER A 1 313 ? -6.225 21.495 13.681 1.00 95.69 313 SER A O 1
ATOM 2409 N N . LYS A 1 314 ? -6.230 19.575 14.856 1.00 95.06 314 LYS A N 1
ATOM 2410 C CA . LYS A 1 314 ? -4.781 19.338 14.734 1.00 95.06 314 LYS A CA 1
ATOM 2411 C C . LYS A 1 314 ? -4.360 19.102 13.286 1.00 95.06 314 LYS A C 1
ATOM 2413 O O . LYS A 1 314 ? -3.296 19.560 12.877 1.00 95.06 314 LYS A O 1
ATOM 2418 N N . ILE A 1 315 ? -5.184 18.397 12.512 1.00 95.12 315 ILE A N 1
ATOM 2419 C CA . ILE A 1 315 ? -4.932 18.164 11.086 1.00 95.12 315 ILE A CA 1
ATOM 2420 C C . ILE A 1 315 ? -5.041 19.484 10.314 1.00 95.12 315 ILE A C 1
ATOM 2422 O O . ILE A 1 315 ? -4.127 19.821 9.570 1.00 95.12 315 ILE A O 1
ATOM 2426 N N . ARG A 1 316 ? -6.094 20.281 10.532 1.00 95.19 316 ARG A N 1
ATOM 2427 C CA . ARG A 1 316 ? -6.256 21.596 9.881 1.00 95.19 316 ARG A CA 1
ATOM 2428 C C . ARG A 1 316 ? -5.049 22.503 10.084 1.00 95.19 316 ARG A C 1
ATOM 2430 O O . ARG A 1 316 ? -4.556 23.079 9.118 1.00 95.19 316 ARG A O 1
ATOM 2437 N N . GLU A 1 317 ? -4.581 22.600 11.327 1.00 93.50 317 GLU A N 1
ATOM 2438 C CA . GLU A 1 317 ? -3.421 23.410 11.701 1.00 93.50 317 GLU A CA 1
ATOM 2439 C C . GLU A 1 317 ? -2.150 22.910 11.008 1.00 93.50 317 GLU A C 1
ATOM 2441 O O . GLU A 1 317 ? -1.405 23.693 10.423 1.00 93.50 317 GLU A O 1
ATOM 2446 N N . LYS A 1 318 ? -1.918 21.592 11.020 1.00 91.88 318 LYS A N 1
ATOM 2447 C CA . LYS A 1 318 ? -0.684 21.020 10.480 1.00 91.88 318 LYS A CA 1
ATOM 2448 C C . LYS A 1 318 ? -0.606 21.070 8.956 1.00 91.88 318 LYS A C 1
ATOM 2450 O O . LYS A 1 318 ? 0.483 21.245 8.414 1.00 91.88 318 LYS A O 1
ATOM 2455 N N . VAL A 1 319 ? -1.739 20.893 8.281 1.00 90.06 319 VAL A N 1
ATOM 2456 C CA . VAL A 1 319 ? -1.824 20.794 6.817 1.00 90.06 319 VAL A CA 1
ATOM 2457 C C . VAL A 1 319 ? -2.161 22.147 6.164 1.00 90.06 319 VAL A C 1
ATOM 2459 O O . VAL A 1 319 ? -2.132 22.278 4.946 1.00 90.06 319 VAL A O 1
ATOM 2462 N N . ASN A 1 320 ? -2.436 23.183 6.966 1.00 89.94 320 ASN A N 1
ATOM 2463 C CA . ASN A 1 320 ? -2.793 24.531 6.513 1.00 89.94 320 ASN A CA 1
ATOM 2464 C C . ASN A 1 320 ? -4.047 24.573 5.607 1.00 89.94 320 ASN A C 1
ATOM 2466 O O . ASN A 1 320 ? -4.135 25.353 4.660 1.00 89.94 320 ASN A O 1
ATOM 2470 N N . LEU A 1 321 ? -5.033 23.718 5.904 1.00 90.31 321 LEU A N 1
ATOM 2471 C CA . LEU A 1 321 ? -6.320 23.641 5.202 1.00 90.31 321 LEU A CA 1
ATOM 2472 C C . LEU A 1 321 ? -7.464 23.923 6.191 1.00 90.31 321 LEU A C 1
ATOM 2474 O O . LEU A 1 321 ? -7.996 22.991 6.796 1.00 90.31 321 LEU A O 1
ATOM 2478 N N . PRO A 1 322 ? -7.890 25.187 6.374 1.00 87.56 322 PRO A N 1
ATOM 2479 C CA . PRO A 1 322 ? -8.804 25.568 7.456 1.00 87.56 322 PRO A CA 1
ATOM 2480 C C . PRO A 1 322 ? -10.216 24.979 7.317 1.00 87.56 322 PRO A C 1
ATOM 2482 O O . PRO A 1 322 ? -10.916 24.815 8.314 1.00 87.56 322 PRO A O 1
ATOM 2485 N N . ARG A 1 323 ? -10.639 24.639 6.092 1.00 91.81 323 ARG A N 1
ATOM 2486 C CA . ARG A 1 323 ? -11.952 24.033 5.799 1.00 91.81 323 ARG A CA 1
ATOM 2487 C C . ARG A 1 323 ? -11.925 22.505 5.697 1.00 91.81 323 ARG A C 1
ATOM 2489 O O . ARG A 1 323 ? -12.959 21.913 5.390 1.00 91.81 323 ARG A O 1
ATOM 2496 N N . LEU A 1 324 ? -10.780 21.869 5.960 1.00 94.69 324 LEU A N 1
ATOM 2497 C CA . LEU A 1 324 ? -10.649 20.414 5.884 1.00 94.69 324 LEU A CA 1
ATOM 2498 C C . LEU A 1 324 ? -11.617 19.736 6.854 1.00 94.69 324 LEU A C 1
ATOM 2500 O O . LEU A 1 324 ? -11.744 20.175 7.996 1.00 94.69 324 LEU A O 1
ATOM 2504 N N . ARG A 1 325 ? -12.296 18.677 6.424 1.00 95.56 325 ARG A N 1
ATOM 2505 C CA . ARG A 1 325 ? -13.197 17.888 7.271 1.00 95.56 325 ARG A CA 1
ATOM 2506 C C . ARG A 1 325 ? -12.622 16.501 7.508 1.00 95.56 325 ARG A C 1
ATOM 2508 O O . ARG A 1 325 ? -12.142 15.870 6.572 1.00 95.56 325 ARG A O 1
ATOM 2515 N N . LEU A 1 326 ? -12.696 16.023 8.746 1.00 95.81 326 LEU A N 1
ATOM 2516 C CA . LEU A 1 326 ? -12.339 14.651 9.086 1.00 95.81 326 LEU A CA 1
ATOM 2517 C C . LEU A 1 326 ? -13.615 13.809 9.154 1.00 95.81 326 LEU A C 1
ATOM 2519 O O . LEU A 1 326 ? -14.506 14.077 9.957 1.00 95.81 326 LEU A O 1
ATOM 2523 N N . ILE A 1 327 ? -13.698 12.781 8.317 1.00 94.06 327 ILE A N 1
ATOM 2524 C CA . ILE A 1 327 ? -14.752 11.769 8.360 1.00 94.06 327 ILE A CA 1
ATOM 2525 C C . ILE A 1 327 ? -14.122 10.466 8.830 1.00 94.06 327 ILE A C 1
ATOM 2527 O O . ILE A 1 327 ? -13.077 10.051 8.332 1.00 94.06 327 ILE A O 1
ATOM 2531 N N . LEU A 1 328 ? -14.761 9.816 9.799 1.00 92.94 328 LEU A N 1
ATOM 2532 C CA . LEU A 1 328 ? -14.302 8.536 10.318 1.00 92.94 328 LEU A CA 1
ATOM 2533 C C . LEU A 1 328 ? -15.237 7.419 9.880 1.00 92.94 328 LEU A C 1
ATOM 2535 O O . LEU A 1 328 ? -16.433 7.450 10.169 1.00 92.94 328 LEU A O 1
ATOM 2539 N N . ARG A 1 329 ? -14.669 6.397 9.243 1.00 91.56 329 ARG A N 1
ATOM 2540 C CA . ARG A 1 329 ? -15.320 5.099 9.079 1.00 91.56 329 ARG A CA 1
ATOM 2541 C C . ARG A 1 329 ? -14.812 4.185 10.182 1.00 91.56 329 ARG A C 1
ATOM 2543 O O . ARG A 1 329 ? -13.625 3.876 10.215 1.00 91.56 329 ARG A O 1
ATOM 2550 N N . PHE A 1 330 ? -15.698 3.768 11.078 1.00 89.50 330 PHE A N 1
ATOM 2551 C CA . PHE A 1 330 ? -15.335 2.894 12.188 1.00 89.50 330 PHE A CA 1
ATOM 2552 C C . PHE A 1 330 ? -15.741 1.443 11.914 1.00 89.50 330 PHE A C 1
ATOM 2554 O O . PHE A 1 330 ? -16.898 1.180 11.592 1.00 89.50 330 PHE A O 1
ATOM 2561 N N . GLU A 1 331 ? -14.800 0.516 12.068 1.00 87.06 331 GLU A N 1
ATOM 2562 C CA . GLU A 1 331 ? -15.044 -0.927 12.056 1.00 87.06 331 GLU A CA 1
ATOM 2563 C C . GLU A 1 331 ? -14.935 -1.479 13.476 1.00 87.06 331 GLU A C 1
ATOM 2565 O O . GLU A 1 331 ? -13.880 -1.435 14.114 1.00 87.06 331 GLU A O 1
ATOM 2570 N N . GLU A 1 332 ? -16.060 -1.978 13.980 1.00 82.31 332 GLU A N 1
ATOM 2571 C CA . GLU A 1 332 ? -16.155 -2.518 15.328 1.00 82.31 332 GLU A CA 1
ATOM 2572 C C . GLU A 1 332 ? -15.504 -3.900 15.387 1.00 82.31 332 GLU A C 1
ATOM 2574 O O . GLU A 1 332 ? -15.885 -4.818 14.662 1.00 82.31 332 GLU A O 1
ATOM 2579 N N . VAL A 1 333 ? -14.506 -4.035 16.256 1.00 79.69 333 VAL A N 1
ATOM 2580 C CA . VAL A 1 333 ? -13.811 -5.292 16.515 1.00 79.69 333 VAL A CA 1
ATOM 2581 C C . VAL A 1 333 ? -14.341 -5.855 17.823 1.00 79.69 333 VAL A C 1
ATOM 2583 O O . VAL A 1 333 ? -14.088 -5.310 18.897 1.00 79.69 333 VAL A O 1
ATOM 2586 N N . ALA A 1 334 ? -15.073 -6.959 17.723 1.00 75.44 334 ALA A N 1
ATOM 2587 C CA . ALA A 1 334 ? -15.499 -7.742 18.870 1.00 75.44 334 ALA A CA 1
ATOM 2588 C C . ALA A 1 334 ? -14.440 -8.802 19.188 1.00 75.44 334 ALA A C 1
ATOM 2590 O O . ALA A 1 334 ? -13.995 -9.543 18.311 1.00 75.44 334 ALA A O 1
ATOM 2591 N N . LEU A 1 335 ? -14.036 -8.871 20.451 1.00 69.88 335 LEU A N 1
ATOM 2592 C CA . LEU A 1 335 ? -13.131 -9.897 20.955 1.00 69.88 335 LEU A CA 1
ATOM 2593 C C . LEU A 1 335 ? -13.962 -10.986 21.628 1.00 69.88 335 LEU A C 1
ATOM 2595 O O . LEU A 1 335 ? -14.863 -10.657 22.389 1.00 69.88 335 LEU A O 1
ATOM 2599 N N . TYR A 1 336 ? -13.656 -12.255 21.373 1.00 68.00 336 TYR A N 1
ATOM 2600 C CA . TYR A 1 336 ? -14.358 -13.387 21.979 1.00 68.00 336 TYR A CA 1
ATOM 2601 C C . TYR A 1 336 ? -13.377 -14.307 22.707 1.00 68.00 336 TYR A C 1
ATOM 2603 O O . TYR A 1 336 ? -12.259 -14.534 22.240 1.00 68.00 336 TYR A O 1
ATOM 2611 N N . THR A 1 337 ? -13.811 -14.846 23.839 1.00 64.81 337 THR A N 1
ATOM 2612 C CA . THR A 1 337 ? -13.188 -15.976 24.537 1.00 64.81 337 THR A CA 1
ATOM 2613 C C . THR A 1 337 ? -14.175 -17.142 24.600 1.00 64.81 337 THR A C 1
ATOM 2615 O O . THR A 1 337 ? -15.317 -17.039 24.152 1.00 64.81 337 THR A O 1
ATOM 2618 N N . ASP A 1 338 ? -13.751 -18.255 25.189 1.00 59.28 338 ASP A N 1
ATOM 2619 C CA . ASP A 1 338 ? -14.628 -19.358 25.598 1.00 59.28 338 ASP A CA 1
ATOM 2620 C C . ASP A 1 338 ? -15.757 -18.917 26.553 1.00 59.28 338 ASP A C 1
ATOM 2622 O O . ASP A 1 338 ? -16.784 -19.583 26.641 1.00 59.28 338 ASP A O 1
ATOM 2626 N N . ALA A 1 339 ? -15.599 -17.770 27.223 1.00 56.84 339 ALA A N 1
ATOM 2627 C CA . ALA A 1 339 ? -16.608 -17.156 28.082 1.00 56.84 339 ALA A CA 1
ATOM 2628 C C . ALA A 1 339 ? -17.532 -16.143 27.367 1.00 56.84 339 ALA A C 1
ATOM 2630 O O . ALA A 1 339 ? -18.405 -15.575 28.024 1.00 56.84 339 ALA A O 1
ATOM 2631 N N . GLY A 1 340 ? -17.360 -15.911 26.059 1.00 64.12 340 GLY A N 1
ATOM 2632 C CA . GLY A 1 340 ? -18.189 -14.999 25.261 1.00 64.12 340 GLY A CA 1
ATOM 2633 C C . GLY A 1 340 ? -17.475 -13.714 24.828 1.00 64.12 340 GLY A C 1
ATOM 2634 O O . GLY A 1 340 ? -16.255 -13.688 24.675 1.00 64.12 340 GLY A O 1
ATOM 2635 N N . LEU A 1 341 ? -18.245 -12.653 24.560 1.00 70.75 341 LEU A N 1
ATOM 2636 C CA . LEU A 1 341 ? -17.717 -11.336 24.179 1.00 70.75 341 LEU A CA 1
ATOM 2637 C C . LEU A 1 341 ? -16.798 -10.795 25.289 1.00 70.75 341 LEU A C 1
ATOM 2639 O O . LEU A 1 341 ? -17.083 -10.981 26.464 1.00 70.75 341 LEU A O 1
ATOM 2643 N N . VAL A 1 342 ? -15.726 -10.094 24.930 1.00 72.25 342 VAL A N 1
ATOM 2644 C CA . VAL A 1 342 ? -14.856 -9.366 25.862 1.00 72.25 342 VAL A CA 1
ATOM 2645 C C . VAL A 1 342 ? -15.179 -7.882 25.766 1.00 72.25 342 VAL A C 1
ATOM 2647 O O . VAL A 1 342 ? -15.081 -7.289 24.688 1.00 72.25 342 VAL A O 1
ATOM 2650 N N . LEU A 1 343 ? -15.523 -7.269 26.897 1.00 75.25 343 LEU A N 1
ATOM 2651 C CA . LEU A 1 343 ? -15.816 -5.845 26.995 1.00 75.25 343 LEU A CA 1
ATOM 2652 C C . LEU A 1 343 ? -14.664 -5.100 27.688 1.00 75.25 343 LEU A C 1
ATOM 2654 O O . LEU A 1 343 ? -14.387 -5.323 28.874 1.00 75.25 343 LEU A O 1
ATOM 2658 N N . PRO A 1 344 ? -13.999 -4.162 26.981 1.00 69.56 344 PRO A N 1
ATOM 2659 C CA . PRO A 1 344 ? -13.000 -3.290 27.587 1.00 69.56 344 PRO A CA 1
ATOM 2660 C C . PRO A 1 344 ? -13.572 -2.580 28.818 1.00 69.56 344 PRO A C 1
ATOM 2662 O O . PRO A 1 344 ? -14.690 -2.076 28.758 1.00 69.56 344 PRO A O 1
ATOM 2665 N N . TYR A 1 345 ? -12.790 -2.515 29.901 1.00 72.69 345 TYR A N 1
ATOM 2666 C CA . TYR A 1 345 ? -13.143 -1.879 31.187 1.00 72.69 345 TYR A CA 1
ATOM 2667 C C . TYR A 1 345 ? -14.197 -2.603 32.047 1.00 72.69 345 TYR A C 1
ATOM 2669 O O . TYR A 1 345 ? -14.496 -2.143 33.155 1.00 72.69 345 TYR A O 1
ATOM 2677 N N . TRP A 1 346 ? -14.740 -3.724 31.567 1.00 75.56 346 TRP A N 1
ATOM 2678 C CA . TRP A 1 346 ? -15.736 -4.526 32.284 1.00 75.56 346 TRP A CA 1
ATOM 2679 C C . TRP A 1 346 ? -15.224 -5.890 32.708 1.00 75.56 346 TRP A C 1
ATOM 2681 O O . TRP A 1 346 ? -15.639 -6.364 33.755 1.00 75.56 346 TRP A O 1
ATOM 2691 N N . ASP A 1 347 ? -14.311 -6.486 31.945 1.00 69.00 347 ASP A N 1
ATOM 2692 C CA . ASP A 1 347 ? -13.644 -7.726 32.331 1.00 69.00 347 ASP A CA 1
ATOM 2693 C C . ASP A 1 347 ? -12.353 -7.384 33.097 1.00 69.00 347 ASP A C 1
ATOM 2695 O O . ASP A 1 347 ? -11.312 -7.099 32.494 1.00 69.00 347 ASP A O 1
ATOM 2699 N N . SER A 1 348 ? -12.426 -7.343 34.435 1.00 59.62 348 SER A N 1
ATOM 2700 C CA . SER A 1 348 ? -11.247 -7.132 35.294 1.00 59.62 348 SER A CA 1
ATOM 2701 C C . SER A 1 348 ? -10.294 -8.322 35.163 1.00 59.62 348 SER A C 1
ATOM 2703 O O . SER A 1 348 ? -10.693 -9.475 35.321 1.00 59.62 348 SER A O 1
ATOM 2705 N N . LYS A 1 349 ? -9.020 -8.049 34.851 1.00 56.03 349 LYS A N 1
ATOM 2706 C CA . LYS A 1 349 ? -7.959 -9.068 34.775 1.00 56.03 349 LYS A CA 1
ATOM 2707 C C . LYS A 1 349 ? -6.950 -8.981 35.918 1.00 56.03 349 LYS A C 1
ATOM 2709 O O . LYS A 1 349 ? -5.919 -9.656 35.861 1.00 56.03 349 LYS A O 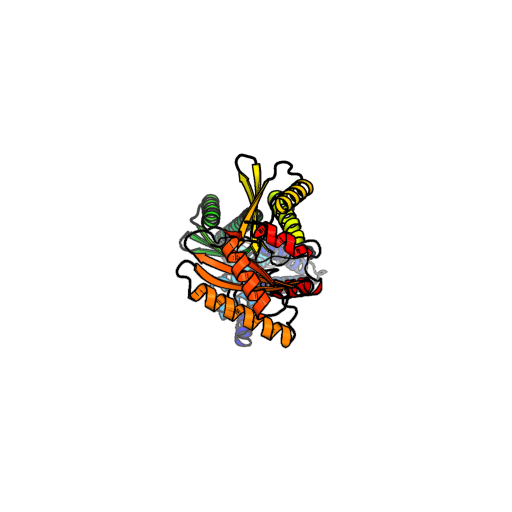1
ATOM 2714 N N . SER A 1 350 ? -7.241 -8.238 36.981 1.00 54.44 350 SER A N 1
ATOM 2715 C CA . SER A 1 350 ? -6.616 -8.531 38.267 1.00 54.44 350 SER A CA 1
ATOM 2716 C C . SER A 1 350 ? -7.110 -9.932 38.633 1.00 54.44 350 SER A C 1
ATOM 2718 O O . SER A 1 350 ? -8.292 -10.108 38.903 1.00 54.44 350 SER A O 1
ATOM 2720 N N . SER A 1 351 ? -6.256 -10.955 38.486 1.00 57.81 351 SER A N 1
ATOM 2721 C CA . SER A 1 351 ? -6.675 -12.353 38.660 1.00 57.81 351 SER A CA 1
ATOM 2722 C C . SER A 1 351 ? -7.332 -12.483 40.031 1.00 57.81 351 SER A C 1
ATOM 2724 O O . SER A 1 351 ? -6.624 -12.301 41.027 1.00 57.81 351 SER A O 1
ATOM 2726 N N . PRO A 1 352 ? -8.656 -12.728 40.103 1.00 67.88 352 PRO A N 1
ATOM 2727 C CA . PRO A 1 352 ? -9.343 -12.755 41.378 1.00 67.88 352 PRO A CA 1
ATOM 2728 C C . PRO A 1 352 ? -8.665 -13.805 42.249 1.00 67.88 352 PRO A C 1
ATOM 2730 O O . PRO A 1 352 ? -8.311 -14.893 41.778 1.00 67.88 352 PRO A O 1
ATOM 2733 N N . ASN A 1 353 ? -8.447 -13.480 43.521 1.00 79.50 353 ASN A N 1
ATOM 2734 C CA . ASN A 1 353 ? -7.965 -14.485 44.457 1.00 79.50 353 ASN A CA 1
ATOM 2735 C C . ASN A 1 353 ? -8.994 -15.637 44.540 1.00 79.50 353 ASN A C 1
ATOM 2737 O O . ASN A 1 353 ? -10.136 -15.515 44.090 1.00 79.50 353 ASN A O 1
ATOM 2741 N N . LYS A 1 354 ? -8.599 -16.797 45.0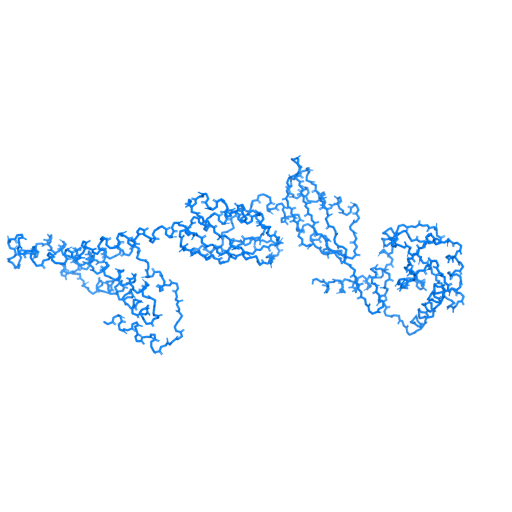82 1.00 81.38 354 LYS A N 1
ATOM 2742 C CA . LYS A 1 354 ? -9.469 -17.992 45.090 1.00 81.38 354 LYS A CA 1
ATOM 2743 C C . LYS A 1 354 ? -10.860 -17.725 45.684 1.00 81.38 354 LYS A C 1
ATOM 2745 O O . LYS A 1 354 ? -11.831 -18.324 45.233 1.00 81.38 354 LYS A O 1
ATOM 2750 N N . GLU A 1 355 ? -10.951 -16.832 46.663 1.00 84.00 355 GLU A N 1
ATOM 2751 C CA . GLU A 1 355 ? -12.201 -16.449 47.320 1.00 84.00 355 GLU A CA 1
ATOM 2752 C C . GLU A 1 355 ? -13.079 -15.572 46.414 1.00 84.00 355 GLU A C 1
ATOM 2754 O O . GLU A 1 355 ? -14.235 -15.909 46.161 1.00 84.00 355 GLU A O 1
ATOM 2759 N N . GLN A 1 356 ? -12.509 -14.520 45.819 1.00 83.69 356 GLN A N 1
ATOM 2760 C CA . GLN A 1 356 ? -13.179 -13.672 44.828 1.00 83.69 356 GLN A CA 1
ATOM 2761 C C . GLN A 1 356 ? -13.670 -14.489 43.627 1.00 83.69 356 GLN A C 1
ATOM 2763 O O . GLN A 1 356 ? -14.784 -14.283 43.153 1.00 83.69 356 GLN A O 1
ATOM 2768 N N . ALA A 1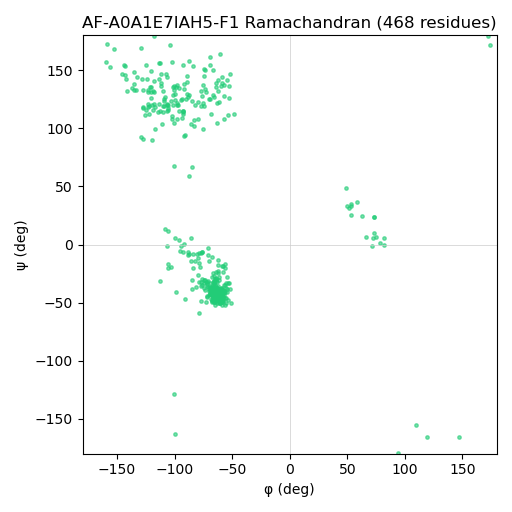 357 ? -12.883 -15.463 43.162 1.00 82.62 357 ALA A N 1
ATOM 2769 C CA . ALA A 1 357 ? -13.277 -16.339 42.063 1.00 82.62 357 ALA A CA 1
ATOM 2770 C C . ALA A 1 357 ? -14.524 -17.174 42.413 1.00 82.62 357 ALA A C 1
ATOM 2772 O O . ALA A 1 357 ? -15.441 -17.282 41.600 1.00 82.62 357 ALA A O 1
ATOM 2773 N N . GLN A 1 358 ? -14.604 -17.719 43.632 1.00 85.38 358 GLN A N 1
ATOM 2774 C CA . GLN A 1 358 ? -15.793 -18.447 44.094 1.00 85.38 358 GLN A CA 1
ATOM 2775 C C . GLN A 1 358 ? -17.022 -17.537 44.205 1.00 85.38 358 GLN A C 1
ATOM 2777 O O . GLN A 1 358 ? -18.125 -17.945 43.839 1.00 85.38 358 GLN A O 1
ATOM 2782 N N . VAL A 1 359 ? -16.836 -16.304 44.682 1.00 87.81 359 VAL A N 1
ATOM 2783 C CA . VAL A 1 359 ? -17.900 -15.294 44.774 1.00 87.81 359 VAL A CA 1
ATOM 2784 C C . VAL A 1 359 ? -18.445 -14.947 43.383 1.00 87.81 359 VAL A C 1
ATOM 2786 O O . VAL A 1 359 ? -19.659 -14.973 43.174 1.00 87.81 359 VAL A O 1
ATOM 2789 N N . LEU A 1 360 ? -17.567 -14.724 42.401 1.00 87.12 360 LEU A N 1
ATOM 2790 C CA . LEU A 1 360 ? -17.944 -14.456 41.009 1.00 87.12 360 LEU A CA 1
ATOM 2791 C C . LEU A 1 360 ? -18.716 -15.622 40.369 1.00 87.12 360 LEU A C 1
ATOM 2793 O O . LEU A 1 360 ? -19.717 -15.387 39.693 1.00 87.12 360 LEU A O 1
ATOM 2797 N N . VAL A 1 361 ? -18.304 -16.873 40.615 1.00 88.00 361 VAL A N 1
ATOM 2798 C CA . VAL A 1 361 ? -19.021 -18.067 40.124 1.00 88.00 361 VAL A CA 1
ATOM 2799 C C . VAL A 1 361 ? -20.428 -18.151 40.717 1.00 88.00 361 VAL A C 1
ATOM 2801 O O . VAL A 1 361 ? -21.384 -18.381 39.980 1.00 88.00 361 VAL A O 1
ATOM 2804 N N . LYS A 1 362 ? -20.587 -17.906 42.025 1.00 90.31 362 LYS A N 1
ATOM 2805 C CA . LYS A 1 362 ? -21.908 -17.899 42.678 1.00 90.31 362 LYS A CA 1
ATOM 2806 C C . LYS A 1 362 ? -22.846 -16.855 42.067 1.00 90.31 362 LYS A C 1
ATOM 2808 O O . LYS A 1 362 ? -23.998 -17.170 41.778 1.00 90.31 362 LYS A O 1
ATOM 2813 N N . MET A 1 363 ? -22.355 -15.635 41.837 1.00 90.81 363 MET A N 1
ATOM 2814 C CA . MET A 1 363 ? -23.157 -14.572 41.215 1.00 90.81 363 MET A CA 1
ATOM 2815 C C . MET A 1 363 ? -23.519 -14.897 39.767 1.00 90.81 363 MET A C 1
ATOM 2817 O O . MET A 1 363 ? -24.645 -14.636 39.354 1.00 90.81 363 MET A O 1
ATOM 2821 N N . ARG A 1 364 ? -22.594 -15.500 39.009 1.00 90.62 364 ARG A N 1
ATOM 2822 C CA . ARG A 1 364 ? -22.857 -15.955 37.639 1.00 90.62 364 ARG A CA 1
ATOM 2823 C C . ARG A 1 364 ? -24.009 -16.959 37.597 1.00 90.62 364 ARG A C 1
ATOM 2825 O O . ARG A 1 364 ? -24.967 -16.723 36.873 1.00 90.62 364 ARG A O 1
ATOM 2832 N N . VAL A 1 365 ? -23.948 -18.012 38.413 1.00 91.44 365 VAL A N 1
ATOM 2833 C CA . VAL A 1 365 ? -24.997 -19.046 38.467 1.00 91.44 365 VAL A CA 1
ATOM 2834 C C . VAL A 1 365 ? -26.349 -18.447 38.866 1.00 91.44 365 VAL A C 1
ATOM 2836 O O . VAL A 1 365 ? -27.368 -18.791 38.278 1.00 91.44 365 VAL A O 1
ATOM 2839 N N . ALA A 1 366 ? -26.371 -17.513 39.824 1.00 92.50 366 ALA A N 1
ATOM 2840 C CA . ALA A 1 366 ? -27.605 -16.837 40.232 1.00 92.50 366 ALA A CA 1
ATOM 2841 C C . ALA A 1 366 ? -28.2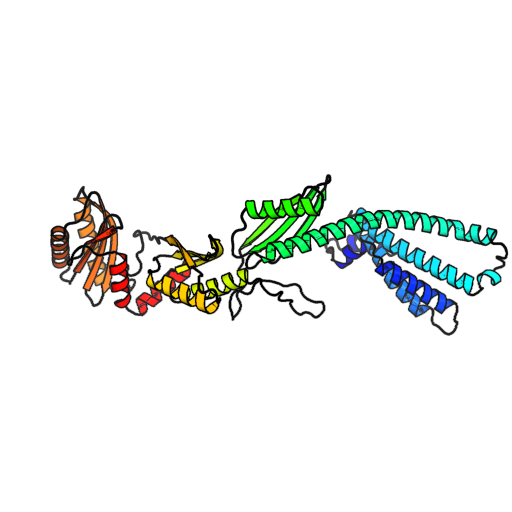23 -15.991 39.102 1.00 92.50 366 ALA A C 1
ATOM 2843 O O . ALA A 1 366 ? -29.442 -15.962 38.943 1.00 92.50 366 ALA A O 1
ATOM 2844 N N . LEU A 1 367 ? -27.395 -15.316 38.299 1.00 92.50 367 LEU A N 1
ATOM 2845 C CA . LEU A 1 367 ? -27.857 -14.557 37.135 1.00 92.50 367 LEU A CA 1
ATOM 2846 C C . LEU A 1 367 ? -28.350 -15.480 36.015 1.00 92.50 367 LEU A C 1
ATOM 2848 O O . LEU A 1 367 ? -29.408 -15.226 35.445 1.00 92.50 367 LEU A O 1
ATOM 2852 N N . GLU A 1 368 ? -27.623 -16.557 35.722 1.00 92.12 368 GLU A N 1
ATOM 2853 C CA . GLU A 1 368 ? -28.031 -17.570 34.741 1.00 92.12 368 GLU A CA 1
ATOM 2854 C C . GLU A 1 368 ? -29.372 -18.220 35.127 1.00 92.12 368 GLU A C 1
ATOM 2856 O O . GLU A 1 368 ? -30.260 -18.350 34.285 1.00 92.12 368 GLU A O 1
ATOM 2861 N N . ASP A 1 369 ? -29.576 -18.552 36.405 1.00 91.94 369 ASP A N 1
ATOM 2862 C CA . ASP A 1 369 ? -30.848 -19.076 36.919 1.00 91.94 369 ASP A CA 1
ATOM 2863 C C . ASP A 1 369 ? -31.988 -18.046 36.812 1.00 91.94 369 ASP A C 1
ATOM 2865 O O . ASP A 1 369 ? -33.087 -18.377 36.368 1.00 91.94 369 ASP A O 1
ATOM 2869 N N . PHE A 1 370 ? -31.727 -16.776 37.146 1.00 91.94 370 PHE A N 1
ATOM 2870 C CA . PHE A 1 370 ? -32.726 -15.710 37.027 1.00 91.94 370 PHE A CA 1
ATOM 2871 C C . PHE A 1 370 ? -33.180 -15.499 35.577 1.00 91.94 370 PHE A C 1
ATOM 2873 O O . PHE A 1 370 ? -34.380 -15.417 35.309 1.00 91.94 370 PHE A O 1
ATOM 2880 N N . PHE A 1 371 ? -32.232 -15.407 34.639 1.00 90.75 371 PHE A N 1
ATOM 2881 C CA . PHE A 1 371 ? -32.549 -15.143 33.237 1.00 90.75 371 PHE A CA 1
ATOM 2882 C C . PHE A 1 371 ? -33.079 -16.381 32.506 1.00 90.75 371 PHE A C 1
ATOM 2884 O O . PHE A 1 371 ? -33.964 -16.236 31.673 1.00 90.75 371 PHE A O 1
ATOM 2891 N N . SER A 1 372 ? -32.638 -17.596 32.847 1.00 88.81 372 SER A N 1
ATOM 2892 C CA . SER A 1 372 ? -33.179 -18.828 32.240 1.00 88.81 372 SER A CA 1
ATOM 2893 C C . SER A 1 372 ? -34.649 -19.085 32.585 1.00 88.81 372 SER A C 1
ATOM 2895 O O . SER A 1 372 ? -35.369 -19.687 31.792 1.00 88.81 372 SER A O 1
ATOM 2897 N N . LYS A 1 373 ? -35.121 -18.595 33.738 1.00 87.81 373 LYS A N 1
ATOM 2898 C CA . LYS A 1 373 ? -36.535 -18.660 34.150 1.00 87.81 373 LYS A CA 1
ATOM 2899 C C . LYS A 1 373 ? -37.410 -17.575 33.521 1.00 87.81 373 LYS A C 1
ATOM 2901 O O . LYS A 1 373 ? -38.625 -17.596 33.712 1.00 87.81 373 LYS A O 1
ATOM 2906 N N . ASN A 1 374 ? -36.820 -16.609 32.819 1.00 81.56 374 ASN A N 1
ATOM 2907 C CA . ASN A 1 374 ? -37.525 -15.447 32.299 1.00 81.56 374 ASN A CA 1
ATOM 2908 C C . ASN A 1 374 ? -37.608 -15.500 30.769 1.00 81.56 374 ASN A C 1
ATOM 2910 O O . ASN A 1 374 ? -36.653 -15.164 30.079 1.00 81.56 374 ASN A O 1
ATOM 2914 N N . GLU A 1 375 ? -38.777 -15.842 30.223 1.00 82.38 375 GLU A N 1
ATOM 2915 C CA . GLU A 1 375 ? -38.993 -15.932 28.765 1.00 82.38 375 GLU A CA 1
ATOM 2916 C C . GLU A 1 375 ? -38.810 -14.591 28.028 1.00 82.38 375 GLU A C 1
ATOM 2918 O O . GLU A 1 375 ? -38.713 -14.551 26.802 1.00 82.38 375 GLU A O 1
ATOM 2923 N N . ARG A 1 376 ? -38.759 -13.472 28.761 1.00 86.94 376 ARG A N 1
ATOM 2924 C CA . ARG A 1 376 ? -38.651 -12.128 28.187 1.00 86.94 376 ARG A CA 1
ATOM 2925 C C . ARG A 1 376 ? -37.232 -11.754 27.763 1.00 86.94 376 ARG A C 1
ATOM 2927 O O . ARG A 1 376 ? -37.082 -10.893 26.891 1.00 86.94 376 ARG A O 1
ATOM 2934 N N . TYR A 1 377 ? -36.215 -12.351 28.384 1.00 89.19 377 TYR A N 1
ATOM 2935 C CA . TYR A 1 377 ? -34.819 -11.966 28.203 1.00 89.19 377 TYR A CA 1
ATOM 2936 C C . TYR A 1 377 ? -33.931 -13.191 27.985 1.00 89.19 377 TYR A C 1
ATOM 2938 O O . TYR A 1 377 ? -33.965 -14.145 28.752 1.00 89.19 377 TYR A O 1
ATOM 2946 N N . LEU A 1 378 ? -33.067 -13.117 26.984 1.00 88.88 378 LEU A N 1
ATOM 2947 C CA . LEU A 1 378 ? -31.964 -14.028 26.749 1.00 88.88 378 LEU A CA 1
ATOM 2948 C C . LEU A 1 378 ? -30.685 -13.401 27.304 1.00 88.88 378 LEU A C 1
ATOM 2950 O O . LEU A 1 378 ? -30.295 -12.308 26.895 1.00 88.88 378 LEU A O 1
ATOM 2954 N N . LEU A 1 379 ? -30.026 -14.090 28.230 1.00 89.38 379 LEU A N 1
ATOM 2955 C CA . LEU A 1 379 ? -28.712 -13.690 28.721 1.00 89.38 379 LEU A CA 1
ATOM 2956 C C . LEU A 1 379 ? -27.645 -13.996 27.659 1.00 89.38 379 LEU A C 1
ATOM 2958 O O . LEU A 1 379 ? -27.454 -15.152 27.294 1.00 89.38 379 LEU A O 1
ATOM 2962 N N . GLU A 1 380 ? -26.953 -12.964 27.175 1.00 87.56 380 GLU A N 1
ATOM 2963 C CA . GLU A 1 380 ? -25.891 -13.090 26.166 1.00 87.56 380 GLU A CA 1
ATOM 2964 C C . GLU A 1 380 ? -24.517 -13.281 26.812 1.00 87.56 380 GLU A C 1
ATOM 2966 O O . GLU A 1 380 ? -23.739 -14.139 26.397 1.00 87.56 380 GLU A O 1
ATOM 2971 N N . SER A 1 381 ? -24.203 -12.464 27.820 1.00 86.50 381 SER A N 1
ATOM 2972 C CA . SER A 1 381 ? -22.920 -12.508 28.523 1.00 86.50 381 SER A CA 1
ATOM 2973 C C . SER A 1 381 ? -22.998 -11.858 29.904 1.00 86.50 381 SER A C 1
ATOM 2975 O O . SER A 1 381 ? -23.849 -11.006 30.177 1.00 86.50 381 SER A O 1
ATOM 2977 N N . ILE A 1 382 ? -22.080 -12.256 30.789 1.00 88.00 382 ILE A N 1
ATOM 2978 C CA . ILE A 1 382 ? -21.891 -11.655 32.113 1.00 88.00 382 ILE A CA 1
ATOM 2979 C C . ILE A 1 382 ? -20.448 -11.180 32.226 1.00 88.00 382 ILE A C 1
ATOM 2981 O O . ILE A 1 382 ? -19.519 -11.991 32.228 1.00 88.00 382 ILE A O 1
ATOM 2985 N N . HIS A 1 383 ? -20.282 -9.876 32.408 1.00 87.06 383 HIS A N 1
ATOM 2986 C CA . HIS A 1 383 ? -18.992 -9.243 32.656 1.00 87.06 383 HIS A CA 1
ATOM 2987 C C . HIS A 1 383 ? -18.894 -8.826 34.111 1.00 87.06 383 HIS A C 1
ATOM 2989 O O . HIS A 1 383 ? -19.887 -8.423 34.719 1.00 87.06 383 HIS A O 1
ATOM 2995 N N . ASN A 1 384 ? -17.700 -8.929 34.680 1.00 85.81 384 ASN A N 1
ATOM 2996 C CA . ASN A 1 384 ? -17.483 -8.624 36.082 1.00 85.81 384 ASN A CA 1
ATOM 2997 C C . ASN A 1 384 ? -16.144 -7.933 36.309 1.00 85.81 384 ASN A C 1
ATOM 2999 O O . ASN A 1 384 ? -15.115 -8.257 35.714 1.00 85.81 384 ASN A O 1
ATOM 3003 N N . SER A 1 385 ? -16.178 -6.985 37.234 1.00 81.25 385 SER A N 1
ATOM 3004 C CA . SER A 1 385 ? -15.001 -6.268 37.685 1.00 81.25 385 SER A CA 1
ATOM 3005 C C . SER A 1 385 ? -15.089 -5.990 39.175 1.00 81.25 385 SER A C 1
ATOM 3007 O O . SER A 1 385 ? -16.178 -5.921 39.744 1.00 81.25 385 SER A O 1
ATOM 3009 N N . ILE A 1 386 ? -13.928 -5.857 39.806 1.00 78.94 386 ILE A N 1
ATOM 3010 C CA . ILE A 1 386 ? -13.814 -5.501 41.215 1.00 78.94 386 ILE A CA 1
ATOM 3011 C C . ILE A 1 386 ? -13.156 -4.127 41.254 1.00 78.94 386 ILE A C 1
ATOM 3013 O O . ILE A 1 386 ? -12.006 -3.987 40.846 1.00 78.94 386 ILE A O 1
ATOM 3017 N N . VAL A 1 387 ? -13.895 -3.117 41.707 1.00 75.94 387 VAL A N 1
ATOM 3018 C CA . VAL A 1 387 ? -13.417 -1.731 41.810 1.00 75.94 387 VAL A CA 1
ATOM 3019 C C . VAL A 1 387 ? -13.585 -1.302 43.261 1.00 75.94 387 VAL A C 1
ATOM 3021 O O . VAL A 1 387 ? -14.688 -1.374 43.795 1.00 75.94 387 VAL A O 1
ATOM 3024 N N . ASP A 1 388 ? -12.491 -0.921 43.924 1.00 73.75 388 ASP A N 1
ATOM 3025 C CA . ASP A 1 388 ? -12.486 -0.500 45.337 1.00 73.75 388 ASP A CA 1
ATOM 3026 C C . ASP A 1 388 ? -13.143 -1.511 46.308 1.00 73.75 388 ASP A C 1
ATOM 3028 O O . ASP A 1 388 ? -13.774 -1.140 47.295 1.00 73.75 388 ASP A O 1
ATOM 3032 N N . GLY A 1 389 ? -13.031 -2.817 46.023 1.00 75.56 389 GLY A N 1
ATOM 3033 C CA . GLY A 1 389 ? -13.625 -3.890 46.839 1.00 75.56 389 GLY A CA 1
ATOM 3034 C C . GLY A 1 389 ? -15.129 -4.116 46.629 1.00 75.56 389 GLY A C 1
ATOM 3035 O O . GLY A 1 389 ? -15.706 -5.008 47.253 1.00 75.56 389 GLY A O 1
ATOM 3036 N N . GLN A 1 390 ? -15.759 -3.357 45.731 1.00 84.44 390 GLN A N 1
ATOM 3037 C CA . GLN A 1 390 ? -17.140 -3.540 45.301 1.00 84.44 390 GLN A CA 1
ATOM 3038 C C . GLN A 1 390 ? -17.189 -4.364 44.006 1.00 84.44 390 GLN A C 1
ATOM 3040 O O . GLN A 1 390 ? -16.444 -4.102 43.058 1.00 84.44 390 GLN A O 1
ATOM 3045 N N . TYR A 1 391 ? -18.085 -5.353 43.950 1.00 87.88 391 TYR A N 1
ATOM 3046 C CA . TYR A 1 391 ? -18.305 -6.150 42.744 1.00 87.88 391 TYR A CA 1
ATOM 3047 C C . TYR A 1 391 ? -19.242 -5.405 41.797 1.00 87.88 391 TYR A C 1
ATOM 3049 O O . TYR A 1 391 ? -20.389 -5.118 42.133 1.00 87.88 391 TYR A O 1
ATOM 3057 N N . GLU A 1 392 ? -18.772 -5.107 40.595 1.00 89.38 392 GLU A N 1
ATOM 3058 C CA . GLU A 1 392 ? -19.565 -4.478 39.546 1.00 89.38 392 GLU A CA 1
ATOM 3059 C C . GLU A 1 392 ? -19.810 -5.496 38.429 1.00 89.38 392 GLU A C 1
ATOM 3061 O O . GLU A 1 392 ? -18.863 -6.003 37.821 1.00 89.38 392 GLU A O 1
ATOM 3066 N N . ILE A 1 393 ? -21.084 -5.802 38.169 1.00 91.19 393 ILE A N 1
ATOM 3067 C CA . ILE A 1 393 ? -21.501 -6.821 37.198 1.00 91.19 393 ILE A CA 1
ATOM 3068 C C . ILE A 1 393 ? -22.329 -6.185 36.090 1.00 91.19 393 ILE A C 1
ATOM 3070 O O . ILE A 1 393 ? -23.294 -5.478 36.371 1.00 91.19 393 ILE A O 1
ATOM 3074 N N . LEU A 1 394 ? -22.001 -6.496 34.838 1.00 91.81 394 LEU A N 1
ATOM 3075 C CA . LEU A 1 394 ? -22.821 -6.181 33.673 1.00 91.81 394 LEU A CA 1
ATOM 3076 C C . LEU A 1 394 ? -23.404 -7.461 33.087 1.00 91.81 394 LEU A C 1
ATOM 3078 O O . LEU A 1 394 ? -22.667 -8.286 32.551 1.00 91.81 394 LEU A O 1
ATOM 3082 N N . ALA A 1 395 ? -24.724 -7.599 33.151 1.00 91.94 395 ALA A N 1
ATOM 3083 C CA . ALA A 1 395 ? -25.451 -8.627 32.420 1.00 91.94 395 ALA A CA 1
ATOM 3084 C C . ALA A 1 395 ? -25.904 -8.051 31.072 1.00 91.94 395 ALA A C 1
ATOM 3086 O O . ALA A 1 395 ? -26.734 -7.138 31.033 1.00 91.94 395 ALA A O 1
ATOM 3087 N N . ALA A 1 396 ? -25.345 -8.555 29.973 1.00 91.00 396 ALA A N 1
ATOM 3088 C CA . ALA A 1 396 ? -25.813 -8.234 28.632 1.00 91.00 396 ALA A CA 1
ATOM 3089 C C . ALA A 1 396 ? -26.967 -9.170 28.274 1.00 91.00 396 ALA A C 1
ATOM 3091 O O . ALA A 1 396 ? -26.823 -10.391 28.337 1.00 91.00 396 ALA A O 1
ATOM 3092 N N . VAL A 1 397 ? -28.115 -8.597 27.928 1.00 91.38 397 VAL A N 1
ATOM 3093 C CA . VAL A 1 397 ? -29.344 -9.340 27.650 1.00 91.38 397 VAL A CA 1
ATOM 3094 C C . VAL A 1 397 ? -29.987 -8.855 26.357 1.00 91.38 397 VAL A C 1
ATOM 3096 O O . VAL A 1 397 ? -29.995 -7.657 26.065 1.00 91.38 397 VAL A O 1
ATOM 3099 N N . SER A 1 398 ? -30.579 -9.765 25.596 1.00 90.06 398 SER A N 1
ATOM 3100 C CA . SER A 1 398 ? -31.459 -9.440 24.472 1.00 90.06 398 SER A CA 1
ATOM 3101 C C . SER A 1 398 ? -32.885 -9.873 24.772 1.00 90.06 398 SER A C 1
ATOM 3103 O O . SER A 1 398 ? -33.114 -10.875 25.433 1.00 90.06 398 SER A O 1
ATOM 3105 N N . GLY A 1 399 ? -33.881 -9.099 24.352 1.00 86.69 399 GLY A N 1
ATOM 3106 C CA . GLY A 1 399 ? -35.262 -9.411 24.713 1.00 86.69 399 GLY A CA 1
ATOM 3107 C C . GLY A 1 399 ? -36.285 -8.368 24.300 1.00 86.69 399 GLY A C 1
ATOM 3108 O O . GLY A 1 399 ? -35.952 -7.266 23.847 1.00 86.69 399 GLY A O 1
ATOM 3109 N N . ALA A 1 400 ? -37.557 -8.726 24.469 1.00 76.38 400 ALA A N 1
ATOM 3110 C CA . ALA A 1 400 ? -38.680 -7.865 24.130 1.00 76.38 400 ALA A CA 1
ATOM 3111 C C . ALA A 1 400 ? -38.978 -6.871 25.274 1.00 76.38 400 ALA A C 1
ATOM 3113 O O . ALA A 1 400 ? -39.521 -7.214 26.328 1.00 76.38 400 ALA A O 1
ATOM 3114 N N . GLY A 1 401 ? -38.643 -5.598 25.049 1.00 76.50 401 GLY A N 1
ATOM 3115 C CA . GLY A 1 401 ? -38.912 -4.474 25.957 1.00 76.50 401 GLY A CA 1
ATOM 3116 C C . GLY A 1 401 ? -37.759 -4.125 26.912 1.00 76.50 401 GLY A C 1
ATOM 3117 O O . GLY A 1 401 ? -36.683 -4.704 26.853 1.00 76.50 401 GLY A O 1
ATOM 3118 N N . GLY A 1 402 ? -37.971 -3.120 27.769 1.00 80.25 402 GLY A N 1
ATOM 3119 C CA . GLY A 1 402 ? -36.968 -2.650 28.736 1.00 80.25 402 GLY A CA 1
ATOM 3120 C C . GLY A 1 402 ? -36.991 -3.413 30.066 1.00 80.25 402 GLY A C 1
ATOM 3121 O O . GLY A 1 402 ? -38.027 -3.964 30.431 1.00 80.25 402 GLY A O 1
ATOM 3122 N N . PHE A 1 403 ? -35.871 -3.380 30.788 1.00 87.62 403 PHE A N 1
ATOM 3123 C CA . PHE A 1 403 ? -35.664 -3.969 32.113 1.00 87.62 403 PHE A CA 1
ATOM 3124 C C . PHE A 1 403 ? -36.019 -2.936 33.176 1.00 87.62 403 PHE A C 1
ATOM 3126 O O . PHE A 1 403 ? -35.501 -1.818 33.123 1.00 87.62 403 PHE A O 1
ATOM 3133 N N . ASP A 1 404 ? -36.915 -3.264 34.106 1.00 88.56 404 ASP A N 1
ATOM 3134 C CA . ASP A 1 404 ? -37.372 -2.287 35.097 1.00 88.56 404 ASP A CA 1
ATOM 3135 C C . ASP A 1 404 ? -36.282 -2.044 36.157 1.00 88.56 404 ASP A C 1
ATOM 3137 O O . ASP A 1 404 ? -35.566 -2.946 36.595 1.00 88.56 404 ASP A O 1
ATOM 3141 N N . LYS A 1 405 ? -36.187 -0.805 36.637 1.00 91.69 405 LYS A N 1
ATOM 3142 C CA . LYS A 1 405 ? -35.366 -0.449 37.793 1.00 91.69 405 LYS A CA 1
ATOM 3143 C C . LYS A 1 405 ? -35.761 -1.262 39.029 1.00 91.69 405 LYS A C 1
ATOM 3145 O O . LYS A 1 405 ? -34.888 -1.594 39.827 1.00 91.69 405 LYS A O 1
ATOM 3150 N N . LYS A 1 406 ? -37.050 -1.579 39.209 1.00 90.81 406 LYS A N 1
ATOM 3151 C CA . LYS A 1 406 ? -37.501 -2.431 40.325 1.00 90.81 406 LYS A CA 1
ATOM 3152 C C . LYS A 1 406 ? -36.925 -3.843 40.222 1.00 90.81 406 LYS A C 1
ATOM 3154 O O . LYS A 1 406 ? -36.403 -4.341 41.212 1.00 90.81 406 LYS A O 1
ATOM 3159 N N . GLU A 1 407 ? -36.967 -4.444 39.032 1.00 90.12 407 GLU A N 1
ATOM 3160 C CA . GLU A 1 407 ? -36.367 -5.758 38.760 1.00 90.12 407 GLU A CA 1
ATOM 3161 C C . GLU A 1 407 ? -34.856 -5.732 39.027 1.00 90.12 407 GLU A C 1
ATOM 3163 O O . GLU A 1 407 ? -34.340 -6.618 39.707 1.00 90.12 407 GLU A O 1
ATOM 3168 N N . LEU A 1 408 ? -34.167 -4.667 38.594 1.00 93.69 408 LEU A N 1
ATOM 3169 C CA . LEU A 1 408 ? -32.733 -4.481 38.843 1.00 93.69 408 LEU A CA 1
ATOM 3170 C C . LEU A 1 408 ? -32.399 -4.411 40.329 1.00 93.69 408 LEU A C 1
ATOM 3172 O O . LEU A 1 408 ? -31.476 -5.086 40.770 1.00 93.69 408 LEU A O 1
ATOM 3176 N N . VAL A 1 409 ? -33.147 -3.628 41.107 1.00 93.56 409 VAL A N 1
ATOM 3177 C CA . VAL A 1 409 ? -32.905 -3.497 42.550 1.00 93.56 409 VAL A CA 1
ATOM 3178 C C . VAL A 1 409 ? -33.203 -4.807 43.283 1.00 93.56 409 VAL A C 1
ATOM 3180 O O . VAL A 1 409 ? -32.452 -5.178 44.181 1.00 93.56 409 VAL A O 1
ATOM 3183 N N . THR A 1 410 ? -34.255 -5.533 42.898 1.00 93.12 410 THR A N 1
ATOM 3184 C CA . THR A 1 410 ? -34.559 -6.850 43.478 1.00 93.12 410 THR A CA 1
ATOM 3185 C C . THR A 1 410 ? -33.436 -7.850 43.212 1.00 93.12 410 THR A C 1
ATOM 3187 O O . THR A 1 410 ? -32.993 -8.530 44.137 1.00 93.12 410 THR A O 1
ATOM 3190 N N . LEU A 1 411 ? -32.940 -7.906 41.974 1.00 93.12 411 LEU A N 1
ATOM 3191 C CA . LEU A 1 411 ? -31.858 -8.806 41.588 1.00 93.12 411 LEU A CA 1
ATOM 3192 C C . LEU A 1 411 ? -30.522 -8.411 42.240 1.00 93.12 411 LEU A C 1
ATOM 3194 O O . LEU A 1 411 ? -29.824 -9.274 42.763 1.00 93.12 411 LEU A O 1
ATOM 3198 N N . GLU A 1 412 ? -30.199 -7.115 42.297 1.00 94.00 412 GLU A N 1
ATOM 3199 C CA . GLU A 1 412 ? -29.020 -6.592 43.005 1.00 94.00 412 GLU A CA 1
ATOM 3200 C C . GLU A 1 412 ? -29.052 -6.974 44.493 1.00 94.00 412 GLU A C 1
ATOM 3202 O O . GLU A 1 412 ? -28.082 -7.527 45.007 1.00 94.00 412 GLU A O 1
ATOM 3207 N N . ASN A 1 413 ? -30.185 -6.771 45.176 1.00 93.81 413 ASN A N 1
ATOM 3208 C CA . ASN A 1 413 ? -30.341 -7.142 46.586 1.00 93.81 413 ASN A CA 1
ATOM 3209 C C . ASN A 1 413 ? -30.219 -8.658 46.806 1.00 93.81 413 ASN A C 1
ATOM 3211 O O . ASN A 1 413 ? -29.637 -9.087 47.804 1.00 93.81 413 ASN A O 1
ATOM 3215 N N . HIS A 1 414 ? -30.737 -9.469 45.877 1.00 93.56 414 HIS A N 1
ATOM 3216 C CA . HIS A 1 414 ? -30.575 -10.919 45.929 1.00 93.56 414 HIS A CA 1
ATOM 3217 C C . HIS A 1 414 ? -29.095 -11.316 45.833 1.00 93.56 414 HIS A C 1
ATOM 3219 O O . HIS A 1 414 ? -28.618 -12.082 46.671 1.00 93.56 414 HIS A O 1
ATOM 3225 N N . LEU A 1 415 ? -28.343 -10.731 44.895 1.00 93.19 415 LEU A N 1
ATOM 3226 C CA . LEU A 1 415 ? -26.903 -10.969 44.772 1.00 93.19 415 LEU A CA 1
ATOM 3227 C C . LEU A 1 415 ? -26.147 -10.545 46.036 1.00 93.19 415 LEU A C 1
ATOM 3229 O O . LEU A 1 415 ? -25.361 -11.334 46.553 1.00 93.19 415 LEU A O 1
ATOM 3233 N N . VAL A 1 416 ? -26.434 -9.362 46.591 1.00 93.56 416 VAL A N 1
ATOM 3234 C CA . VAL A 1 416 ? -25.829 -8.898 47.855 1.00 93.56 416 VAL A CA 1
ATOM 3235 C C . VAL A 1 416 ? -26.095 -9.889 48.993 1.00 93.56 416 VAL A C 1
ATOM 3237 O O . VAL A 1 416 ? -25.175 -10.220 49.739 1.00 93.56 416 VAL A O 1
ATOM 3240 N N . SER A 1 417 ? -27.320 -10.415 49.106 1.00 92.19 417 SER A N 1
ATOM 3241 C CA . SER A 1 417 ? -27.664 -11.411 50.132 1.00 92.19 417 SER A CA 1
ATOM 3242 C C . SER A 1 417 ? -26.943 -12.752 49.948 1.00 92.19 417 SER A C 1
ATOM 3244 O O . SER A 1 417 ? -26.629 -13.419 50.931 1.00 92.19 417 SER A O 1
ATOM 3246 N N . LEU A 1 418 ? -26.650 -13.131 48.700 1.00 90.62 418 LEU A N 1
ATOM 3247 C CA . LEU A 1 418 ? -25.989 -14.386 48.345 1.00 90.62 418 LEU A CA 1
ATOM 3248 C C . LEU A 1 418 ? -24.495 -14.369 48.693 1.00 90.62 418 LEU A C 1
ATOM 3250 O O . LEU A 1 418 ? -23.942 -15.390 49.107 1.00 90.62 418 LEU A O 1
ATOM 3254 N N . VAL A 1 419 ? -23.833 -13.228 48.477 1.00 88.31 419 VAL A N 1
ATOM 3255 C CA . VAL A 1 419 ? -22.372 -13.123 48.604 1.00 88.31 419 VAL A CA 1
ATOM 3256 C C . VAL A 1 419 ? -21.900 -12.394 49.856 1.00 88.31 419 VAL A C 1
ATOM 3258 O O . VAL A 1 419 ? -20.758 -12.582 50.250 1.00 88.31 419 VAL A O 1
ATOM 3261 N N . GLY A 1 420 ? -22.748 -11.586 50.499 1.00 86.62 420 GLY A N 1
ATOM 3262 C CA . GLY A 1 420 ? -22.379 -10.809 51.689 1.00 86.62 420 GLY A CA 1
ATOM 3263 C C . GLY A 1 420 ? -21.453 -9.616 51.410 1.00 86.62 420 GLY A C 1
ATOM 3264 O O . GLY A 1 420 ? -21.016 -8.949 52.344 1.00 86.62 420 GLY A O 1
ATOM 3265 N N . ASN A 1 421 ? -21.170 -9.320 50.140 1.00 86.94 421 ASN A N 1
ATOM 3266 C CA . ASN A 1 421 ? -20.357 -8.190 49.696 1.00 86.94 421 ASN A CA 1
ATOM 3267 C C . ASN A 1 421 ? -21.209 -7.163 48.927 1.00 86.94 421 ASN A C 1
ATOM 3269 O O . ASN A 1 421 ? -22.235 -7.528 48.349 1.00 86.94 421 ASN A O 1
ATOM 3273 N N . PRO A 1 422 ? -20.782 -5.887 48.861 1.00 89.38 422 PRO A N 1
ATOM 3274 C CA . PRO A 1 422 ? -21.425 -4.889 48.015 1.00 89.38 422 PRO A CA 1
ATOM 3275 C C . PRO A 1 422 ? -21.357 -5.288 46.534 1.00 89.38 422 PRO A C 1
ATOM 3277 O O . PRO A 1 422 ? -20.270 -5.478 45.982 1.00 89.38 422 PRO A O 1
ATOM 3280 N N . VAL A 1 423 ? -22.524 -5.387 45.898 1.00 92.00 423 VAL A N 1
ATOM 3281 C CA . VAL A 1 423 ? -22.681 -5.677 44.469 1.00 92.00 423 VAL A CA 1
ATOM 3282 C C . VAL A 1 423 ? -23.426 -4.520 43.821 1.00 92.00 423 VAL A C 1
ATOM 3284 O O . VAL A 1 423 ? -24.427 -4.050 44.356 1.00 92.00 423 VAL A O 1
ATOM 3287 N N . GLN A 1 424 ? -22.954 -4.078 42.661 1.00 93.00 424 GLN A N 1
ATOM 3288 C CA . GLN A 1 424 ? -23.678 -3.152 41.803 1.00 93.00 424 GLN A CA 1
ATOM 3289 C C . GLN A 1 424 ? -23.930 -3.796 40.451 1.00 93.00 424 GLN A C 1
ATOM 3291 O O . GLN A 1 424 ? -22.996 -4.173 39.736 1.00 93.00 424 GLN A O 1
ATOM 3296 N N . LEU A 1 425 ? -25.213 -3.921 40.124 1.00 93.94 425 LEU A N 1
ATOM 3297 C CA . LEU A 1 425 ? -25.668 -4.592 38.922 1.00 93.94 425 LEU A CA 1
ATOM 3298 C C . LEU A 1 425 ? -26.016 -3.573 37.836 1.00 93.94 425 LEU A C 1
ATOM 3300 O O . LEU A 1 425 ? -26.692 -2.568 38.062 1.00 93.94 425 LEU A O 1
ATOM 3304 N N . TYR A 1 426 ? -25.573 -3.883 36.629 1.00 94.38 426 TYR A N 1
ATOM 3305 C CA . TYR A 1 426 ? -25.861 -3.160 35.408 1.00 94.38 426 TYR A CA 1
ATOM 3306 C C . TYR A 1 426 ? -26.491 -4.144 34.422 1.00 94.38 426 TYR A C 1
ATOM 3308 O O . TYR A 1 426 ? -25.977 -5.245 34.233 1.00 94.38 426 TYR A O 1
ATOM 3316 N N . VAL A 1 427 ? -27.594 -3.761 33.780 1.00 93.50 427 VAL A N 1
ATOM 3317 C CA . VAL A 1 427 ? -28.252 -4.613 32.775 1.00 93.50 427 VAL A CA 1
ATOM 3318 C C . VAL A 1 427 ? -28.241 -3.898 31.433 1.00 93.50 427 VAL A C 1
ATOM 3320 O O . VAL A 1 427 ? -28.827 -2.824 31.293 1.00 93.50 427 VAL A O 1
ATOM 3323 N N . TRP A 1 428 ? -27.543 -4.468 30.454 1.00 92.88 428 TRP A N 1
ATOM 3324 C CA . TRP A 1 428 ? -27.388 -3.897 29.120 1.00 92.88 428 TRP A CA 1
ATOM 3325 C C . TRP A 1 428 ? -28.310 -4.598 28.131 1.00 92.88 428 TRP A C 1
ATOM 3327 O O . TRP A 1 428 ? -28.081 -5.749 27.776 1.00 92.88 428 TRP A O 1
ATOM 3337 N N . ILE A 1 429 ? -29.361 -3.904 27.700 1.00 89.25 429 ILE A N 1
ATOM 3338 C CA . ILE A 1 429 ? -30.450 -4.511 26.927 1.00 89.25 429 ILE A CA 1
ATOM 3339 C C . ILE A 1 429 ? -30.267 -4.213 25.446 1.00 89.25 429 ILE A C 1
ATOM 3341 O O . ILE A 1 429 ? -30.130 -3.044 25.077 1.00 89.25 429 ILE A O 1
ATOM 3345 N N . ASN A 1 430 ? -30.326 -5.239 24.592 1.00 87.19 430 ASN A N 1
ATOM 3346 C CA . ASN A 1 430 ? -30.284 -5.123 23.127 1.00 87.19 430 ASN A CA 1
ATOM 3347 C C . ASN A 1 430 ? -29.118 -4.247 22.625 1.00 87.19 430 ASN A C 1
ATOM 3349 O O . ASN A 1 430 ? -29.256 -3.506 21.652 1.00 87.19 430 ASN A O 1
ATOM 3353 N N . LYS A 1 431 ? -27.986 -4.270 23.342 1.00 83.00 431 LYS A N 1
ATOM 3354 C CA . LYS A 1 431 ? -26.810 -3.416 23.097 1.00 83.00 431 LYS A CA 1
ATOM 3355 C C . LYS A 1 431 ? -27.121 -1.905 23.036 1.00 83.00 431 LYS A C 1
ATOM 3357 O O . LYS A 1 431 ? -26.388 -1.132 22.422 1.00 83.00 431 LYS A O 1
ATOM 3362 N N . GLY A 1 432 ? -28.200 -1.472 23.691 1.00 85.44 432 GLY A N 1
ATOM 3363 C CA . GLY A 1 432 ? -28.678 -0.092 23.753 1.00 85.44 432 GLY A CA 1
ATOM 3364 C C . GLY A 1 432 ? -28.296 0.613 25.065 1.00 85.44 432 GLY A C 1
ATOM 3365 O O . GLY A 1 432 ? -27.114 0.642 25.420 1.00 85.44 432 GLY A O 1
ATOM 3366 N N . PRO A 1 433 ? -29.248 1.230 25.789 1.00 87.69 433 PRO A N 1
ATOM 3367 C CA . PRO A 1 433 ? -28.975 1.837 27.086 1.00 87.69 433 PRO A CA 1
ATOM 3368 C C . PRO A 1 433 ? -28.775 0.777 28.179 1.00 87.69 433 PRO A C 1
ATOM 3370 O O . PRO A 1 433 ? -29.345 -0.314 28.144 1.00 87.69 433 PRO A O 1
ATOM 3373 N N . VAL A 1 434 ? -27.964 1.124 29.173 1.00 91.75 434 VAL A N 1
ATOM 3374 C CA . VAL A 1 434 ? -27.706 0.308 30.359 1.00 91.75 434 VAL A CA 1
ATOM 3375 C C . VAL A 1 434 ? -28.645 0.757 31.468 1.00 91.75 434 VAL A C 1
ATOM 3377 O O . VAL A 1 434 ? -28.667 1.937 31.829 1.00 91.75 434 VAL A O 1
ATOM 3380 N N . MET A 1 435 ? -29.418 -0.173 32.022 1.00 94.50 435 MET A N 1
ATOM 3381 C CA . MET A 1 435 ? -30.203 0.072 33.223 1.00 94.50 435 MET A CA 1
ATOM 3382 C C . MET A 1 435 ? -29.281 0.058 34.442 1.00 94.50 435 MET A C 1
ATOM 3384 O O . MET A 1 435 ? -28.505 -0.876 34.644 1.00 94.50 435 MET A O 1
ATOM 3388 N N . THR A 1 436 ? -29.372 1.113 35.247 1.00 92.81 436 THR A N 1
ATOM 3389 C CA . THR A 1 436 ? -28.618 1.288 36.492 1.00 92.81 436 THR A CA 1
ATOM 3390 C C . THR A 1 436 ? -29.568 1.653 37.625 1.00 92.81 436 THR A C 1
ATOM 3392 O O . THR A 1 436 ? -30.702 2.084 37.400 1.00 92.81 436 THR A O 1
ATOM 3395 N N . ARG A 1 437 ? -29.082 1.622 38.868 1.00 90.06 437 ARG A N 1
ATOM 3396 C CA . ARG A 1 437 ? -29.846 2.113 40.026 1.00 90.06 437 ARG A CA 1
ATOM 3397 C C . ARG A 1 437 ? -30.266 3.590 39.911 1.00 90.06 437 ARG A C 1
ATOM 3399 O O . ARG A 1 437 ? -31.258 3.995 40.521 1.00 90.06 437 ARG A O 1
ATOM 3406 N N . LYS A 1 438 ? -29.563 4.402 39.112 1.00 88.12 438 LYS A N 1
ATOM 3407 C CA . LYS A 1 438 ? -29.912 5.810 38.834 1.00 88.12 438 LYS A CA 1
ATOM 3408 C C . LYS A 1 438 ? -30.873 5.977 37.646 1.00 88.12 438 LYS A C 1
ATOM 3410 O O . LYS A 1 438 ? -31.414 7.062 37.477 1.00 88.12 438 LYS A O 1
ATOM 3415 N N . GLY A 1 439 ? -31.141 4.914 36.887 1.00 88.75 439 GLY A N 1
ATOM 3416 C CA . GLY A 1 439 ? -31.952 4.925 35.668 1.00 88.75 439 GLY A CA 1
ATOM 3417 C C . GLY A 1 439 ? -31.160 4.473 34.440 1.00 88.75 439 GLY A C 1
ATOM 3418 O O . GLY A 1 439 ? -30.080 3.893 34.568 1.00 88.75 439 GLY A O 1
ATOM 3419 N N . LEU A 1 440 ? -31.711 4.735 33.254 1.00 90.56 440 LEU A N 1
ATOM 3420 C CA . LEU A 1 440 ? -31.073 4.415 31.978 1.00 90.56 440 LEU A CA 1
ATOM 3421 C C . LEU A 1 440 ? -29.912 5.368 31.694 1.00 90.56 440 LEU A C 1
ATOM 3423 O O . LEU A 1 440 ? -30.055 6.585 31.804 1.00 90.56 440 LEU A O 1
ATOM 3427 N N . VAL A 1 441 ? -28.779 4.808 31.284 1.00 90.75 441 VAL A N 1
ATOM 3428 C CA . VAL A 1 441 ? -27.575 5.560 30.915 1.00 90.75 441 VAL A CA 1
ATOM 3429 C C . VAL A 1 441 ? -27.012 4.987 29.616 1.00 90.75 441 VAL A C 1
ATOM 3431 O O . VAL A 1 441 ? -27.142 3.794 29.349 1.00 90.75 441 VAL A O 1
ATOM 3434 N N . SER A 1 442 ? -26.384 5.814 28.781 1.00 86.56 442 SER A N 1
ATOM 3435 C CA . SER A 1 442 ? -25.686 5.317 27.589 1.00 86.56 442 SER A CA 1
ATOM 3436 C C . SER A 1 442 ? -24.506 4.426 27.988 1.00 86.56 442 SER A C 1
ATOM 3438 O O . SER A 1 442 ? -23.718 4.810 28.856 1.00 86.56 442 SER A O 1
ATOM 3440 N N . PHE A 1 443 ? -24.335 3.279 27.315 1.00 84.69 443 PHE A N 1
ATOM 3441 C CA . PHE A 1 443 ? -23.171 2.411 27.525 1.00 84.69 443 PHE A CA 1
ATOM 3442 C C . PHE A 1 443 ? -21.857 3.181 27.340 1.00 84.69 443 PHE A C 1
ATOM 3444 O O . PHE A 1 443 ? -20.956 3.044 28.156 1.00 84.69 443 PHE A O 1
ATOM 3451 N N . ALA A 1 444 ? -21.766 4.062 26.337 1.00 76.75 444 ALA A N 1
ATOM 3452 C CA . ALA A 1 444 ? -20.562 4.856 26.086 1.00 76.75 444 ALA A CA 1
ATOM 3453 C C . ALA A 1 444 ? -20.229 5.816 27.243 1.00 76.75 444 ALA A C 1
ATOM 3455 O O . ALA A 1 444 ? -19.076 5.898 27.659 1.00 76.75 444 ALA A O 1
ATOM 3456 N N . GLN A 1 445 ? -21.237 6.502 27.797 1.00 80.69 445 GLN A N 1
ATOM 3457 C CA . GLN A 1 445 ? -21.052 7.395 28.950 1.00 80.69 445 GLN A CA 1
ATOM 3458 C C . GLN A 1 445 ? -20.641 6.616 30.200 1.00 80.69 445 GLN A C 1
ATOM 3460 O O . GLN A 1 445 ? -19.746 7.037 30.933 1.00 80.69 445 GLN A O 1
ATOM 3465 N N . LEU A 1 446 ? -21.273 5.463 30.424 1.00 84.75 446 LEU A N 1
ATOM 3466 C CA . LEU A 1 446 ? -20.923 4.579 31.525 1.00 84.75 446 LEU A CA 1
ATOM 3467 C C . LEU A 1 446 ? -19.479 4.081 31.381 1.00 84.75 446 LEU A C 1
ATOM 3469 O O . LEU A 1 446 ? -18.715 4.153 32.341 1.00 84.75 446 LEU A O 1
ATOM 3473 N N . ASN A 1 447 ? -19.076 3.663 30.181 1.00 80.62 447 ASN A N 1
ATOM 3474 C CA . ASN A 1 447 ? -17.733 3.159 29.909 1.00 80.62 447 ASN A CA 1
ATOM 3475 C C . ASN A 1 447 ? -16.647 4.230 30.125 1.00 80.62 447 ASN A C 1
ATOM 3477 O O . ASN A 1 447 ? -15.630 3.949 30.755 1.00 80.62 447 ASN A O 1
ATOM 3481 N N . GLU A 1 448 ? -16.879 5.474 29.688 1.00 75.56 448 GLU A N 1
ATOM 3482 C CA . GLU A 1 448 ? -15.966 6.600 29.963 1.00 75.56 448 GLU A CA 1
ATOM 3483 C C . GLU A 1 448 ? -15.869 6.914 31.462 1.00 75.56 448 GLU A C 1
ATOM 3485 O O . GLU A 1 448 ? -14.774 7.122 31.978 1.00 75.56 448 GLU A O 1
ATOM 3490 N N . SER A 1 449 ? -16.983 6.869 32.204 1.00 79.12 449 SER A N 1
ATOM 3491 C CA . SER A 1 449 ? -16.942 7.078 33.661 1.00 79.12 449 SER A CA 1
ATOM 3492 C C . SER A 1 449 ? -16.148 5.992 34.401 1.00 79.12 449 SER A C 1
ATOM 3494 O O . SER A 1 449 ? -15.514 6.271 35.418 1.00 79.12 449 SER A O 1
ATOM 3496 N N . ARG A 1 450 ? -16.149 4.758 33.877 1.00 77.75 450 ARG A N 1
ATOM 3497 C CA . ARG A 1 450 ? -15.383 3.630 34.426 1.00 77.75 450 ARG A CA 1
ATOM 3498 C C . ARG A 1 450 ? -13.901 3.713 34.092 1.00 77.75 450 ARG A C 1
ATOM 3500 O O . ARG A 1 450 ? -13.082 3.339 34.923 1.00 77.75 450 ARG A O 1
ATOM 3507 N N . LYS A 1 451 ? -13.548 4.223 32.909 1.00 70.69 451 LYS A N 1
ATOM 3508 C CA . LYS A 1 451 ? -12.156 4.372 32.462 1.00 70.69 451 LYS A CA 1
ATOM 3509 C C . LYS A 1 451 ? -11.291 5.117 33.485 1.00 70.69 451 LYS A C 1
ATOM 3511 O O . LYS A 1 451 ? -10.153 4.724 33.696 1.00 70.69 451 LYS A O 1
ATOM 3516 N N . GLY A 1 452 ? -11.835 6.141 34.147 1.00 64.94 452 GLY A N 1
ATOM 3517 C CA . GLY A 1 452 ? -11.126 6.904 35.184 1.00 64.94 452 GLY A CA 1
ATOM 3518 C C . GLY A 1 452 ? -11.000 6.216 36.552 1.00 64.94 452 GLY A C 1
ATOM 3519 O O . GLY A 1 452 ? -10.336 6.763 37.424 1.00 64.94 452 GLY A O 1
ATOM 3520 N N . ARG A 1 453 ? -11.642 5.057 36.760 1.00 68.31 453 ARG A N 1
ATOM 3521 C CA . ARG A 1 453 ? -11.680 4.320 38.041 1.00 68.31 453 ARG A CA 1
ATOM 3522 C C . ARG A 1 453 ? -10.817 3.050 38.054 1.00 68.31 453 ARG A C 1
ATOM 3524 O O . ARG A 1 453 ? -10.802 2.348 39.056 1.00 68.31 453 ARG A O 1
ATOM 3531 N N . LEU A 1 454 ? -10.154 2.713 36.948 1.00 60.50 454 LEU A N 1
ATOM 3532 C CA . LEU A 1 454 ? -9.335 1.500 36.838 1.00 60.50 454 LEU A CA 1
ATOM 3533 C C . LEU A 1 454 ? -7.890 1.753 37.283 1.00 60.50 454 LEU A C 1
ATOM 3535 O O . LEU A 1 454 ? -7.341 2.823 37.029 1.00 60.50 454 LEU A O 1
ATOM 3539 N N . ASN A 1 455 ? -7.273 0.748 37.912 1.00 59.12 455 ASN A N 1
ATOM 3540 C CA . ASN A 1 455 ? -5.869 0.790 38.327 1.00 59.12 455 ASN A CA 1
ATOM 3541 C C . ASN A 1 455 ? -4.918 0.827 37.115 1.00 59.12 455 ASN A C 1
ATOM 3543 O O . ASN A 1 455 ? -5.204 0.236 36.069 1.00 59.12 455 ASN A O 1
ATOM 3547 N N . GLU A 1 456 ? -3.744 1.454 37.277 1.00 55.94 456 GLU A N 1
ATOM 3548 C CA . GLU A 1 456 ? -2.706 1.551 36.229 1.00 55.94 456 GLU A CA 1
ATOM 3549 C C . GLU A 1 456 ? -2.301 0.176 35.656 1.00 55.94 456 GLU A C 1
ATOM 3551 O O . GLU A 1 456 ? -2.039 0.045 34.455 1.00 55.94 456 GLU A O 1
ATOM 3556 N N . ASP A 1 457 ? -2.316 -0.871 36.486 1.00 54.94 457 ASP A N 1
ATOM 3557 C CA . ASP A 1 457 ? -1.995 -2.246 36.090 1.00 54.94 457 ASP A CA 1
ATOM 3558 C C . ASP A 1 457 ? -3.022 -2.853 35.121 1.00 54.94 457 ASP A C 1
ATOM 3560 O O . ASP A 1 457 ? -2.647 -3.538 34.161 1.00 54.94 457 ASP A O 1
ATOM 3564 N N . ASP A 1 458 ? -4.313 -2.568 35.315 1.00 55.91 458 ASP A N 1
ATOM 3565 C CA . ASP A 1 458 ? -5.379 -3.053 34.436 1.00 55.91 458 ASP A CA 1
ATOM 3566 C C . ASP A 1 458 ? -5.306 -2.352 33.073 1.00 55.91 458 ASP A C 1
ATOM 3568 O O . ASP A 1 458 ? -5.449 -2.994 32.027 1.00 55.91 458 ASP A O 1
ATOM 3572 N N . GLU A 1 459 ? -4.985 -1.053 33.058 1.00 57.00 459 GLU A N 1
ATOM 3573 C CA . GLU A 1 459 ? -4.760 -0.308 31.819 1.00 57.00 459 GLU A CA 1
ATOM 3574 C C . GLU A 1 459 ? -3.537 -0.846 31.052 1.00 57.00 459 GLU A C 1
ATOM 3576 O O . GLU A 1 459 ? -3.584 -1.020 29.826 1.00 57.00 459 GLU A O 1
ATOM 3581 N N . LEU A 1 460 ? -2.452 -1.184 31.759 1.00 57.75 460 LEU A N 1
ATOM 3582 C CA . LEU A 1 460 ? -1.243 -1.773 31.181 1.00 57.75 460 LEU A CA 1
ATOM 3583 C C . LEU A 1 460 ? -1.503 -3.168 30.585 1.00 57.75 460 LEU A C 1
ATOM 3585 O O . LEU A 1 460 ? -0.986 -3.498 29.509 1.00 57.75 460 LEU A O 1
ATOM 3589 N N . LEU A 1 461 ? -2.306 -3.999 31.250 1.00 56.81 461 LEU A N 1
ATOM 3590 C CA . LEU A 1 461 ? -2.624 -5.351 30.788 1.00 56.81 461 LEU A CA 1
ATOM 3591 C C . LEU A 1 461 ? -3.604 -5.344 29.604 1.00 56.81 461 LEU A C 1
ATOM 3593 O O . LEU A 1 461 ? -3.436 -6.116 28.650 1.00 56.81 461 LEU A O 1
ATOM 3597 N N . LEU A 1 462 ? -4.578 -4.427 29.615 1.00 58.59 462 LEU A N 1
ATOM 3598 C CA . LEU A 1 462 ? -5.460 -4.164 28.477 1.00 58.59 462 LEU A CA 1
ATOM 3599 C C . LEU A 1 462 ? -4.630 -3.697 27.272 1.00 58.59 462 LEU A C 1
ATOM 3601 O O . LEU A 1 462 ? -4.802 -4.209 26.165 1.00 58.59 462 LEU A O 1
ATOM 3605 N N . ARG A 1 463 ? -3.643 -2.814 27.499 1.00 59.81 463 ARG A N 1
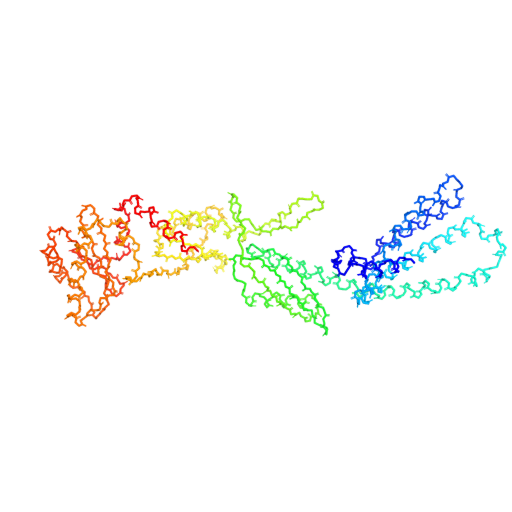ATOM 3606 C CA . ARG A 1 463 ? -2.658 -2.388 26.486 1.00 59.81 463 ARG A CA 1
ATOM 3607 C C . ARG A 1 463 ? -1.861 -3.554 25.922 1.00 59.81 463 ARG A C 1
ATOM 3609 O O . ARG A 1 463 ? -1.685 -3.612 24.708 1.00 59.81 463 ARG A O 1
ATOM 3616 N N . LYS A 1 464 ? -1.411 -4.501 26.749 1.00 59.72 464 LYS A N 1
ATOM 3617 C CA . LYS A 1 464 ? -0.696 -5.706 26.284 1.00 59.72 464 LYS A CA 1
ATOM 3618 C C . LYS A 1 464 ? -1.591 -6.652 25.480 1.00 59.72 464 LYS A C 1
ATOM 3620 O O . LYS A 1 464 ? -1.144 -7.162 24.456 1.00 59.72 464 LYS A O 1
ATOM 3625 N N . THR A 1 465 ? -2.830 -6.867 25.920 1.00 58.19 465 THR A N 1
ATOM 3626 C CA . THR A 1 465 ? -3.787 -7.765 25.249 1.00 58.19 465 THR A CA 1
ATOM 3627 C C . THR A 1 465 ? -4.205 -7.190 23.896 1.00 58.19 465 THR A C 1
ATOM 3629 O O . THR A 1 465 ? -4.113 -7.875 22.885 1.00 58.19 465 THR A O 1
ATOM 3632 N N . LEU A 1 466 ? -4.558 -5.903 23.853 1.00 57.59 466 LEU A N 1
ATOM 3633 C CA . LEU A 1 466 ? -5.007 -5.224 22.637 1.00 57.59 466 LEU A CA 1
ATOM 3634 C C . LEU A 1 466 ? -3.862 -4.949 21.652 1.00 57.59 466 LEU A C 1
ATOM 3636 O O . LEU A 1 466 ? -4.075 -5.000 20.448 1.00 57.59 466 LEU A O 1
ATOM 3640 N N . ARG A 1 467 ? -2.619 -4.743 22.122 1.00 54.91 467 ARG A N 1
ATOM 3641 C CA . ARG A 1 467 ? -1.446 -4.637 21.228 1.00 54.91 467 ARG A CA 1
ATOM 3642 C C . ARG A 1 467 ? -1.165 -5.908 20.427 1.00 54.91 467 ARG A C 1
ATOM 3644 O O . ARG A 1 467 ? -0.510 -5.801 19.396 1.00 54.91 467 ARG A O 1
ATOM 3651 N N . ARG A 1 468 ? -1.599 -7.081 20.902 1.00 47.91 468 ARG A N 1
ATOM 3652 C CA . ARG A 1 468 ? -1.418 -8.370 20.209 1.00 47.91 468 ARG A CA 1
ATOM 3653 C C . ARG A 1 468 ? -2.489 -8.654 19.151 1.00 47.91 468 ARG A C 1
ATOM 3655 O O . ARG A 1 468 ? -2.328 -9.612 18.414 1.00 47.91 468 ARG A O 1
ATOM 3662 N N . VAL A 1 469 ? -3.538 -7.833 19.074 1.00 47.81 469 VAL A N 1
ATOM 3663 C CA . VAL A 1 469 ? -4.616 -7.921 18.065 1.00 47.81 469 VAL A CA 1
ATOM 3664 C C . VAL A 1 469 ? -4.235 -7.173 16.770 1.00 47.81 469 VAL A C 1
ATOM 3666 O O . VAL A 1 469 ? -5.055 -7.025 15.874 1.00 47.81 469 VAL A O 1
ATOM 3669 N N . ARG A 1 470 ? -2.996 -6.668 16.689 1.00 42.41 470 ARG A N 1
ATOM 3670 C CA . ARG A 1 470 ? -2.480 -5.895 15.555 1.00 42.41 470 ARG A CA 1
ATOM 3671 C C . ARG A 1 470 ? -2.436 -6.667 14.249 1.00 42.41 470 ARG A C 1
ATOM 3673 O O . ARG A 1 470 ? -1.997 -7.836 14.295 1.00 42.41 470 ARG A O 1
#

pLDDT: mean 77.69, std 12.68, range [40.25, 96.44]

Sequence (470 aa):
MGLVVGWVALKTDPYLKITPEMLSRTTPNMSDLAVAVLAGLAGAYALIDEKISPILPGVAIATAIVPPLANSGLCIAYGAYSGAIGSFLLFFTNFVSILLVSSVLFYRAGMARATGADTPHKIFRKFGLATIGFIVMLVILANSFSTITRDRMVHHQVKKRLTVEFADYATTGIDKLFINIRDGKVHVLTQIYSSGTLSPDAVQRIEDQLAEKLEMPVSLVVREISSSDISSEGSNVALVEHTLDGFFVNEDVRPSVRTVQESERIIKKYLRAHTGLHLVHADFFYLEDQAVILAKISGVRRLAIDEIKMLESKIREKVNLPRLRLILRFEEVALYTDAGLVLPYWDSKSSPNKEQAQVLVKMRVALEDFFSKNERYLLESIHNSIVDGQYEILAAVSGAGGFDKKELVTLENHLVSLVGNPVQLYVWINKGPVMTRKGLVSFAQLNESRKGRLNEDDELLLRKTLRRVR

Secondary structure (DSSP, 8-state):
-HHHHHHHHHHH-TTPPPPHHHHHTTS--HHHHHHHHHHHHHHHHHHH-TTS-THHHHHHHHHHHHHHHHHHHHHHHTT-HHHHHHHHHHHHHHHHHHHHHHHHHHHHTTTTGGGT--SHHHHHHHHHHHHHHHHHHHHHHHHHHHHHHHHHHHHHHHHHHHHHHHTTSTT--EEEEEEEEETTEEEEEEEEEESS---HHHHHHHHHHHHHHHTS-EEEEEEEEE-----SSS-------B-TTS-B------HHHHHHHHHHHHHHHHHHHSTTEEEEEEEEEEETTEEEEEEEEEESSPPPHHHHHHHHHHHHHHHT-TT-EEEEEEEE--EEETTEEE-TTTS--S---HHHHHHHHHHHHHHHHHHHT-TTEEEEEEEEEEETTEEEEEEEEEESSPPPHHHHHHHHHHHHHHHSS-EEEEEEETTSEEEETTEEEEHHHHHHHHHTTS-HHHHHHHHHHHHTT-

Foldseek 3Di:
DLLVLLQVVCVVPVPDDDDPVLQVLLAADPVLLVLLLVLLLVLLVQVLDVVHDSVVSVVSLCVSQRNLSNSLSNCVNVVVNSSNVSSVLSNVSSVLSSVVSSVVVCVVSVVCVVVVVPDVVVVCVVCVVSVVVNVVSVVVSVVSNVVVVLVVVLVVVLVVLCCVLQLLAFQWDWPDWDWDADPQEIEIETEIEHLDDQDPVSQVVSQVVSCVVSVTRYDYDYHYDYDFDADPVFTDHDDPPQDPVRDGDPDDRDLQNVLQGVLCVLVQVVVLVPFFKDWSGWHWDDDPNAIEIETEMEGQDDDDPVSLVVSQVSSCVVSVPVRYHYHYDYHHDWDADVQGTDHPLFAFPPPDDPLRVVLVVQLVVLVCVVQVPDPFKDFRHKTWDQFPNAIEIETEIEGDDDDDLVNLVVSLVVSCVRRVGHYFYWYQYPVAWIQGNVGTDGPNVVSVVSVVRDDPVRVVVSRVVSVVVD

Radius of gyration: 39.17 Å; Cα contacts (8 Å, |Δi|>4): 635; chains: 1; bounding box: 96×52×112 Å